Protein AF-0000000065779713 (afdb_homodimer)

Foldseek 3Di:
DDDPPDPPPPPPPPPPPPPPVPPVPPFFPDPFAAQVGDDVPDPAQADALVRVLVVCPPPAAFEEEEEDDLFQWVLLVLVQVQCVPPPPPDPCSQVPQVSLQVSQAASCVPIHGFPSSLSNLVSNVVRVYHYAYEYQHDHHPHGNPQVVVCVNNVPDDGDDHHHQHPDDDPDDARCLVVCLVRVHQEYEEADPSRCVSCVRNVHAYEHQHRAPPHPPDDGDGRCRHPHYYYPPRND/DPPPPPPPPPPPPPPPPPPPVPPVPPFFPDPFAAQVGDDVPDPAQADALVRVLVVCPPPAAFEEEEEDDLFQWVLLVLVQVQCVPPPPPDPCSQVPQVSLQVSQAASCVPIHGFPSSLSNLVSNVVRVYHYAYEYQHDHHPHGNPQVVVCVNNVPDDGDDHHHQHPDDDPDDARRLVVCLVRVHQEYEEAAPSRCVSCVRNVHAYEHQHRAPPRPPDDGDGRCRHPHYYYPPRND

Sequence (470 aa):
MKNLLKLSAIAILAASAVSTFASNKEPYTEQGTNAREMTEQKPIHWISVEQLKKELEGKAPINVSFDIDDTVLFSSPCFYHGQEKYSPGKNDYLKNQDFWNEVNAGCDQYSIPKQIAVDLINMHQARGDQIYFITGRTAGDKDGVTPVLQKAFNIKDMHPVEFMGGRKLPTKYNKTPGIIEHKVSIHYGDSDDDILAAKEAGIRGIRLMRAANSTYQPMPTLGGYGEEVLINSNYMKNLLKLSAIAILAASAVSTFASNKEPYTEQGTNAREMTEQKPIHWISVEQLKKELEGKAPINVSFDIDDTVLFSSPCFYHGQEKYSPGKNDYLKNQDFWNEVNAGCDQYSIPKQIAVDLINMHQARGDQIYFITGRTAGDKDGVTPVLQKAFNIKDMHPVEFMGGRKLPTKYNKTPGIIEHKVSIHYGDSDDDILAAKEAGIRGIRLMRAANSTYQPMPTLGGYGEEVLINSNY

Radius of gyration: 25.57 Å; Cα contacts (8 Å, |Δi|>4): 884; chains: 2; bounding box: 48×112×72 Å

Solvent-accessible surface area (backbone atoms only — not comparable to full-atom values): 25951 Å² total; per-residue (Å²): 137,82,84,79,78,78,82,75,76,75,77,77,76,75,74,73,73,73,75,67,77,71,67,87,67,82,77,68,79,39,86,49,47,32,65,83,64,47,47,92,78,58,97,50,50,68,42,47,68,66,56,51,52,59,71,48,58,94,53,77,62,48,28,33,34,29,34,42,77,33,34,34,24,44,33,37,29,46,53,50,33,42,24,59,71,69,24,63,98,42,71,62,28,82,76,33,66,68,44,30,28,50,51,28,45,47,40,59,61,34,30,46,71,21,59,50,43,41,54,47,51,48,53,39,50,74,60,61,28,45,62,39,41,48,32,73,51,45,70,36,91,40,79,30,51,45,62,51,50,30,63,76,55,66,48,85,76,70,53,75,59,42,58,38,25,94,56,90,64,98,52,94,37,78,57,22,62,59,42,54,74,62,58,40,52,38,37,36,18,34,47,64,62,45,43,48,14,19,52,74,60,70,36,48,32,38,33,29,37,40,36,59,61,48,71,70,72,77,79,51,55,45,28,11,78,71,34,38,31,40,64,79,28,41,46,135,82,79,77,78,78,78,78,78,78,78,76,77,75,74,74,70,72,73,65,74,72,66,88,66,83,77,65,78,38,84,51,47,30,64,84,63,48,47,92,78,56,97,47,51,67,44,49,69,67,57,51,52,59,71,49,58,95,54,77,62,49,30,33,33,30,33,42,77,34,32,34,24,45,31,38,28,46,52,50,32,40,23,60,72,68,24,64,97,41,71,63,28,82,77,34,66,68,45,30,28,50,51,28,45,46,40,58,60,34,28,46,71,21,59,48,42,43,54,47,52,49,53,38,50,74,60,61,28,45,61,40,42,48,33,71,50,44,71,37,90,40,79,30,52,44,62,50,51,31,63,76,54,64,48,85,76,71,55,76,59,42,57,39,27,93,56,90,66,98,51,93,34,78,58,21,61,60,42,54,75,62,57,40,52,40,36,37,17,34,46,62,63,44,43,48,13,20,51,72,60,70,36,47,32,37,33,29,38,40,35,58,63,48,72,71,74,76,78,51,57,44,28,11,79,69,34,38,31,40,62,78,27,41,48

InterPro domains:
  IPR005519 Acid phosphatase, class B-like [PF03767] (51-217)
  IPR010025 HAD-superfamily phosphatase, subfamily IIIB, AphA [PIRSF017818] (1-235)
  IPR010025 HAD-superfamily phosphatase, subfamily IIIB, AphA [SFLDG01127] (3-235)
  IPR010025 HAD-superfamily phosphatase, subfamily IIIB, AphA [TIGR01672] (1-235)
  IPR010025 HAD-superfamily phosphatase, subfamily IIIB, AphA [cd07499] (49-235)
  IPR023214 HAD superfamily [G3DSA:3.40.50.1000] (24-235)
  IPR036412 HAD-like superfamily [SSF56784] (28-234)

pLDDT: mean 87.96, std 20.9, range [21.25, 98.94]

Structure (mmCIF, N/CA/C/O backbone):
data_AF-0000000065779713-model_v1
#
loop_
_entity.id
_entity.type
_entity.pdbx_description
1 polymer 'Class B acid phosphatase'
#
loop_
_atom_site.group_PDB
_atom_site.id
_atom_site.type_symbol
_atom_site.label_atom_id
_atom_site.label_alt_id
_atom_site.label_comp_id
_atom_site.label_asym_id
_atom_site.label_entity_id
_atom_site.label_seq_id
_atom_site.pdbx_PDB_ins_code
_atom_site.Cartn_x
_atom_site.Cartn_y
_atom_site.Cartn_z
_atom_site.occupancy
_atom_site.B_iso_or_equiv
_atom_site.auth_seq_id
_atom_site.auth_comp_id
_atom_site.auth_asym_id
_atom_site.auth_atom_id
_atom_site.pdbx_PDB_model_num
ATOM 1 N N . MET A 1 1 ? -17.453 -59.031 34.219 1 22.3 1 MET A N 1
ATOM 2 C CA . MET A 1 1 ? -18.016 -57.781 33.719 1 22.3 1 MET A CA 1
ATOM 3 C C . MET A 1 1 ? -16.969 -56.688 33.656 1 22.3 1 MET A C 1
ATOM 5 O O . MET A 1 1 ? -15.883 -56.875 33.125 1 22.3 1 MET A O 1
ATOM 9 N N . LYS A 1 2 ? -17.047 -55.594 34.531 1 21.25 2 LYS A N 1
ATOM 10 C CA . LYS A 1 2 ? -17.141 -54.25 33.969 1 21.25 2 LYS A CA 1
ATOM 11 C C . LYS A 1 2 ? -15.758 -53.688 33.625 1 21.25 2 LYS A C 1
ATOM 13 O O . LYS A 1 2 ? -15.531 -53.219 32.5 1 21.25 2 LYS A O 1
ATOM 18 N N . ASN A 1 3 ? -15.039 -52.781 34.344 1 26.53 3 ASN A N 1
ATOM 19 C CA . ASN A 1 3 ? -15.125 -51.312 34.188 1 26.53 3 ASN A CA 1
ATOM 20 C C . ASN A 1 3 ? -13.797 -50.719 33.75 1 26.53 3 ASN A C 1
ATOM 22 O O . ASN A 1 3 ? -12.828 -50.719 34.5 1 26.53 3 ASN A O 1
ATOM 26 N N . LEU A 1 4 ? -13.453 -50.906 32.469 1 34.78 4 LEU A N 1
ATOM 27 C CA . LEU A 1 4 ? -12.305 -50.25 31.844 1 34.78 4 LEU A CA 1
ATOM 28 C C . LEU A 1 4 ? -12.43 -48.75 31.922 1 34.78 4 LEU A C 1
ATOM 30 O O . LEU A 1 4 ? -13.211 -48.125 31.188 1 34.78 4 LEU A O 1
ATOM 34 N N . LEU A 1 5 ? -12.609 -48.125 33.062 1 27.55 5 LEU A N 1
ATOM 35 C CA . LEU A 1 5 ? -12.75 -46.656 33 1 27.55 5 LEU A CA 1
ATOM 36 C C . LEU A 1 5 ? -11.555 -46.031 32.312 1 27.55 5 LEU A C 1
ATOM 38 O O . LEU A 1 5 ? -10.406 -46.344 32.656 1 27.55 5 LEU A O 1
ATOM 42 N N . LYS A 1 6 ? -11.898 -45.406 31.062 1 32.62 6 LYS A N 1
ATOM 43 C CA . LYS A 1 6 ? -11.258 -44.5 30.109 1 32.62 6 LYS A CA 1
ATOM 44 C C . LYS A 1 6 ? -10.688 -43.281 30.797 1 32.62 6 LYS A C 1
ATOM 46 O O . LYS A 1 6 ? -11.422 -42.531 31.438 1 32.62 6 LYS A O 1
ATOM 51 N N . LEU A 1 7 ? -9.461 -43.219 31.266 1 33.72 7 LEU A N 1
ATOM 52 C CA . LEU A 1 7 ? -8.766 -42.031 31.766 1 33.72 7 LEU A CA 1
ATOM 53 C C . LEU A 1 7 ? -8.789 -40.906 30.734 1 33.72 7 LEU A C 1
ATOM 55 O O . LEU A 1 7 ? -8.234 -41.062 29.641 1 33.72 7 LEU A O 1
ATOM 59 N N . SER A 1 8 ? -9.969 -40.25 30.562 1 28.23 8 SER A N 1
ATOM 60 C CA . SER A 1 8 ? -10.031 -39.094 29.656 1 28.23 8 SER A CA 1
ATOM 61 C C . SER A 1 8 ? -9.055 -38 30.094 1 28.23 8 SER A C 1
ATOM 63 O O . SER A 1 8 ? -9.109 -37.531 31.234 1 28.23 8 SER A O 1
ATOM 65 N N . ALA A 1 9 ? -7.824 -38.031 29.656 1 31.75 9 ALA A N 1
ATOM 66 C CA . ALA A 1 9 ? -6.852 -36.938 29.812 1 31.75 9 ALA A CA 1
ATOM 67 C C . ALA A 1 9 ? -7.41 -35.625 29.312 1 31.75 9 ALA A C 1
ATOM 69 O O . ALA A 1 9 ? -7.797 -35.5 28.156 1 31.75 9 ALA A O 1
ATOM 70 N N . ILE A 1 10 ? -8.125 -34.875 30.125 1 31.05 10 ILE A N 1
ATOM 71 C CA . ILE A 1 10 ? -8.57 -33.531 29.828 1 31.05 10 ILE A CA 1
ATOM 72 C C . ILE A 1 10 ? -7.363 -32.656 29.5 1 31.05 10 ILE A C 1
ATOM 74 O O . ILE A 1 10 ? -6.449 -32.5 30.312 1 31.05 10 ILE A O 1
ATOM 78 N N . ALA A 1 11 ? -6.93 -32.594 28.234 1 31.5 11 ALA A N 1
ATOM 79 C CA . ALA A 1 11 ? -5.961 -31.625 27.75 1 31.5 11 ALA A CA 1
ATOM 80 C C . ALA A 1 11 ? -6.379 -30.203 28.141 1 31.5 11 ALA A C 1
ATOM 82 O O . ALA A 1 11 ? -7.469 -29.75 27.781 1 31.5 11 ALA A O 1
ATOM 83 N N . ILE A 1 12 ? -5.918 -29.719 29.281 1 33.62 12 ILE A N 1
ATOM 84 C CA . ILE A 1 12 ? -6.051 -28.328 29.688 1 33.62 12 ILE A CA 1
ATOM 85 C C . ILE A 1 12 ? -5.477 -27.422 28.594 1 33.62 12 ILE A C 1
ATOM 87 O O . ILE A 1 12 ? -4.285 -27.5 28.281 1 33.62 12 ILE A O 1
ATOM 91 N N . LEU A 1 13 ? -6.297 -27.125 27.594 1 30.66 13 LEU A N 1
ATOM 92 C CA . LEU A 1 13 ? -5.938 -26.078 26.641 1 30.66 13 LEU A CA 1
ATOM 93 C C . LEU A 1 13 ? -5.52 -24.797 27.375 1 30.66 13 LEU A C 1
ATOM 95 O O . LEU A 1 13 ? -6.324 -24.188 28.078 1 30.66 13 LEU A O 1
ATOM 99 N N . ALA A 1 14 ? -4.234 -24.703 27.734 1 30.53 14 ALA A N 1
ATOM 100 C CA . ALA A 1 14 ? -3.686 -23.438 28.219 1 30.53 14 ALA A CA 1
ATOM 101 C C . ALA A 1 14 ? -3.893 -22.312 27.203 1 30.53 14 ALA A C 1
ATOM 103 O O . ALA A 1 14 ? -3.342 -22.375 26.094 1 30.53 14 ALA A O 1
ATOM 104 N N . ALA A 1 15 ? -5.047 -21.688 27.219 1 30.59 15 ALA A N 1
ATOM 105 C CA . ALA A 1 15 ? -5.234 -20.438 26.5 1 30.59 15 ALA A CA 1
ATOM 106 C C . ALA A 1 15 ? -4.121 -19.438 26.828 1 30.59 15 ALA A C 1
ATOM 108 O O . ALA A 1 15 ? -3.969 -19.031 27.984 1 30.59 15 ALA A O 1
ATOM 109 N N . SER A 1 16 ? -2.988 -19.594 26.188 1 29.53 16 SER A N 1
ATOM 110 C CA . SER A 1 16 ? -2.027 -18.5 26.312 1 29.53 16 SER A CA 1
ATOM 111 C C . SER A 1 16 ? -2.705 -17.141 26.125 1 29.53 16 SER A C 1
ATOM 113 O O . SER A 1 16 ? -3.275 -16.859 25.078 1 29.53 16 SER A O 1
ATOM 115 N N . ALA A 1 17 ? -3.125 -16.531 27.188 1 32.38 17 ALA A N 1
ATOM 116 C CA . ALA A 1 17 ? -3.525 -15.133 27.25 1 32.38 17 ALA A CA 1
ATOM 117 C C . ALA A 1 17 ? -2.477 -14.234 26.594 1 32.38 17 ALA A C 1
ATOM 119 O O . ALA A 1 17 ? -1.351 -14.125 27.078 1 32.38 17 ALA A O 1
ATOM 120 N N . VAL A 1 18 ? -2.494 -14.164 25.266 1 32.59 18 VAL A N 1
ATOM 121 C CA . VAL A 1 18 ? -1.767 -13.047 24.672 1 32.59 18 VAL A CA 1
ATOM 122 C C . VAL A 1 18 ? -2.061 -11.773 25.469 1 32.59 18 VAL A C 1
ATOM 124 O O . VAL A 1 18 ? -3.219 -11.367 25.594 1 32.59 18 VAL A O 1
ATOM 127 N N . SER A 1 19 ? -1.329 -11.539 26.484 1 32 19 SER A N 1
ATOM 128 C CA . SER A 1 19 ? -1.348 -10.234 27.141 1 32 19 SER A CA 1
ATOM 129 C C . SER A 1 19 ? -1.396 -9.109 26.109 1 32 19 SER A C 1
ATOM 131 O O . SER A 1 19 ? -0.414 -8.859 25.406 1 32 19 SER A O 1
ATOM 133 N N . THR A 1 20 ? -2.51 -8.938 25.359 1 33.5 20 THR A N 1
ATOM 134 C CA . THR A 1 20 ? -2.646 -7.66 24.656 1 33.5 20 THR A CA 1
ATOM 135 C C . THR A 1 20 ? -2.238 -6.504 25.562 1 33.5 20 THR A C 1
ATOM 137 O O . THR A 1 20 ? -2.666 -6.434 26.719 1 33.5 20 THR A O 1
ATOM 140 N N . PHE A 1 21 ? -0.963 -6.207 25.672 1 31.45 21 PHE A N 1
ATOM 141 C CA . PHE A 1 21 ? -0.669 -4.902 26.25 1 31.45 21 PHE A CA 1
ATOM 142 C C . PHE A 1 21 ? -1.797 -3.918 25.984 1 31.45 21 PHE A C 1
ATOM 144 O O . PHE A 1 21 ? -2.084 -3.607 24.812 1 31.45 21 PHE A O 1
ATOM 151 N N . ALA A 1 22 ? -2.781 -3.965 26.75 1 35.53 22 ALA A N 1
ATOM 152 C CA . ALA A 1 22 ? -3.863 -2.982 26.766 1 35.53 22 ALA A CA 1
ATOM 153 C C . ALA A 1 22 ? -3.311 -1.56 26.719 1 35.53 22 ALA A C 1
ATOM 155 O O . ALA A 1 22 ? -2.742 -1.074 27.688 1 35.53 22 ALA A O 1
ATOM 156 N N . SER A 1 23 ? -2.533 -1.169 25.734 1 37.69 23 SER A N 1
ATOM 157 C CA . SER A 1 23 ? -2.336 0.277 25.719 1 37.69 23 SER A CA 1
ATOM 158 C C . SER A 1 23 ? -3.643 1.014 26 1 37.69 23 SER A C 1
ATOM 160 O O . SER A 1 23 ? -4.707 0.587 25.547 1 37.69 23 SER A O 1
ATOM 162 N N . ASN A 1 24 ? -3.797 1.584 27.125 1 46.34 24 ASN A N 1
ATOM 163 C CA . ASN A 1 24 ? -4.918 2.439 27.5 1 46.34 24 ASN A CA 1
ATOM 164 C C . ASN A 1 24 ? -5.375 3.309 26.328 1 46.34 24 ASN A C 1
ATOM 166 O O . ASN A 1 24 ? -4.977 4.469 26.219 1 46.34 24 ASN A O 1
ATOM 170 N N . LYS A 1 25 ? -5.637 2.695 25.125 1 52.69 25 LYS A N 1
ATOM 171 C CA . LYS A 1 25 ? -6.176 3.43 23.984 1 52.69 25 LYS A CA 1
ATOM 172 C C . LYS A 1 25 ? -7.469 4.148 24.359 1 52.69 25 LYS A C 1
ATOM 174 O O . LYS A 1 25 ? -8.32 3.588 25.047 1 52.69 25 LYS A O 1
ATOM 179 N N . GLU A 1 26 ? -7.594 5.656 24.125 1 58.16 26 GLU A N 1
ATOM 180 C CA . GLU A 1 26 ? -8.836 6.41 24.312 1 58.16 26 GLU A CA 1
ATOM 181 C C . GLU A 1 26 ? -10.008 5.711 23.625 1 58.16 26 GLU A C 1
ATOM 183 O O . GLU A 1 26 ? -9.938 5.375 22.438 1 58.16 26 GLU A O 1
ATOM 188 N N . PRO A 1 27 ? -11.008 5.402 24.469 1 72.25 27 PRO A N 1
ATOM 189 C CA . PRO A 1 27 ? -12.133 4.695 23.859 1 72.25 27 PRO A CA 1
ATOM 190 C 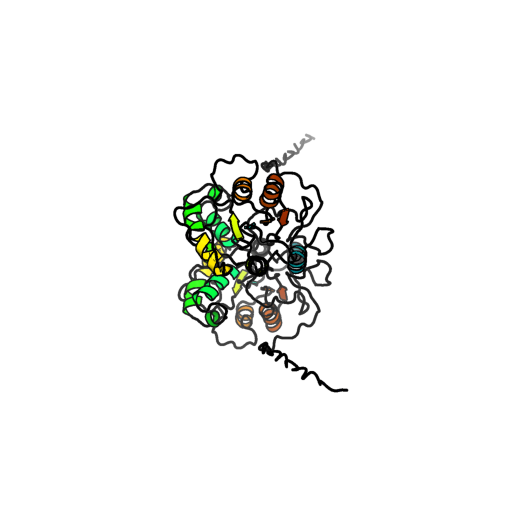C . PRO A 1 27 ? -12.797 5.496 22.734 1 72.25 27 PRO A C 1
ATOM 192 O O . PRO A 1 27 ? -12.875 6.727 22.812 1 72.25 27 PRO A O 1
ATOM 195 N N . TYR A 1 28 ? -13.195 4.738 21.656 1 68.12 28 TYR A N 1
ATOM 196 C CA . TYR A 1 28 ? -13.984 5.363 20.594 1 68.12 28 TYR A CA 1
ATOM 197 C C . TYR A 1 28 ? -15.352 5.797 21.125 1 68.12 28 TYR A C 1
ATOM 199 O O . TYR A 1 28 ? -15.938 5.125 21.984 1 68.12 28 TYR A O 1
ATOM 207 N N . THR A 1 29 ? -15.867 6.906 20.672 1 76.69 29 THR A N 1
ATOM 208 C CA . THR A 1 29 ? -17.172 7.426 21.062 1 76.69 29 THR A CA 1
ATOM 209 C C . THR A 1 29 ? -18.234 7 20.062 1 76.69 29 THR A C 1
ATOM 211 O O . THR A 1 29 ? -19.438 7.129 20.328 1 76.69 29 THR A O 1
ATOM 214 N N . GLU A 1 30 ? -17.906 6.57 18.797 1 71.62 30 GLU A N 1
ATOM 215 C CA . GLU A 1 30 ? -18.797 6.137 17.719 1 71.62 30 GLU A CA 1
ATOM 216 C C . GLU A 1 30 ? -18.375 4.77 17.172 1 71.62 30 GLU A C 1
ATOM 218 O O . GLU A 1 30 ? -17.219 4.379 17.297 1 71.62 30 GLU A O 1
ATOM 223 N N . GLN A 1 31 ? -19.312 3.979 16.594 1 63.75 31 GLN A N 1
ATOM 224 C CA . GLN A 1 31 ? -19.031 2.658 16.047 1 63.75 31 GLN A CA 1
ATOM 225 C C . GLN A 1 31 ? -18 2.744 14.922 1 63.75 31 GLN A C 1
ATOM 227 O O . GLN A 1 31 ? -17.031 1.972 14.891 1 63.75 31 GLN A O 1
ATOM 232 N N . GLY A 1 32 ? -18.234 3.592 14 1 67.44 32 GLY A N 1
ATOM 233 C CA . GLY A 1 32 ? -17.312 3.85 12.898 1 67.44 32 GLY A CA 1
ATOM 234 C C . GLY A 1 32 ? -17.031 2.621 12.055 1 67.44 32 GLY A C 1
ATOM 235 O O . GLY A 1 32 ? -17.828 1.675 12.047 1 67.44 32 GLY A O 1
ATOM 236 N N . THR A 1 33 ? -16.125 2.586 11.078 1 74.19 33 THR A N 1
ATOM 237 C CA . THR A 1 33 ? -15.633 1.512 10.227 1 74.19 33 THR A CA 1
ATOM 238 C C . THR A 1 33 ? -14.133 1.643 9.992 1 74.19 33 THR A C 1
ATOM 240 O O . THR A 1 33 ? -13.469 2.439 10.656 1 74.19 33 THR A O 1
ATOM 243 N N . ASN A 1 34 ? -13.484 0.803 9.242 1 70.06 34 ASN A N 1
ATOM 244 C CA . ASN A 1 34 ? -12.094 0.967 8.844 1 70.06 34 ASN A CA 1
ATOM 245 C C . ASN A 1 34 ? -11.859 0.486 7.41 1 70.06 34 ASN A C 1
ATOM 247 O O . ASN A 1 34 ? -12.773 -0.038 6.773 1 70.06 34 ASN A O 1
ATOM 251 N N . ALA A 1 35 ? -10.648 0.819 6.902 1 70.69 35 ALA A N 1
ATOM 252 C CA . ALA A 1 35 ? -10.328 0.591 5.492 1 70.69 35 ALA A CA 1
ATOM 253 C C . ALA A 1 35 ? -10.461 -0.887 5.133 1 70.69 35 ALA A C 1
ATOM 255 O O . ALA A 1 35 ? -10.656 -1.233 3.967 1 70.69 35 ALA A O 1
ATOM 256 N N . ARG A 1 36 ? -10.336 -1.782 6.059 1 74 36 ARG A N 1
ATOM 257 C CA . ARG A 1 36 ? -10.438 -3.213 5.785 1 74 36 ARG A CA 1
ATOM 258 C C . ARG A 1 36 ? -11.883 -3.684 5.852 1 74 36 ARG A C 1
ATOM 260 O O . ARG A 1 36 ? -12.219 -4.742 5.32 1 74 36 ARG A O 1
ATOM 267 N N . GLU A 1 37 ? -12.727 -2.744 6.469 1 65.56 37 GLU A N 1
ATOM 268 C CA . GLU A 1 37 ? -14.125 -3.111 6.68 1 65.56 37 GLU A CA 1
ATOM 269 C C . GLU A 1 37 ? -15.047 -2.336 5.742 1 65.56 37 GLU A C 1
ATOM 271 O O . GLU A 1 37 ? -16.234 -2.635 5.645 1 65.56 37 GLU A O 1
ATOM 276 N N . MET A 1 38 ? -14.648 -1.289 5.008 1 62.78 38 MET A N 1
ATOM 277 C CA . MET A 1 38 ? -15.406 -0.119 4.574 1 62.78 38 MET A CA 1
ATOM 278 C C . MET A 1 38 ? -16.484 -0.51 3.564 1 62.78 38 MET A C 1
ATOM 280 O O . MET A 1 38 ? -16.203 -1.229 2.604 1 62.78 38 MET A O 1
ATOM 284 N N . THR A 1 39 ? -17.75 -0.572 4.129 1 56.44 39 THR A N 1
ATOM 285 C CA . THR A 1 39 ? -18.922 -0.386 3.295 1 56.44 39 THR A CA 1
ATOM 286 C C . THR A 1 39 ? -19.391 1.066 3.336 1 56.44 39 THR A C 1
ATOM 288 O O . THR A 1 39 ? -19.219 1.753 4.344 1 56.44 39 THR A O 1
ATOM 291 N N . GLU A 1 40 ? -19.406 1.898 2.311 1 54.81 40 GLU A N 1
ATOM 292 C CA . GLU A 1 40 ? -19.859 3.283 2.199 1 54.81 40 GLU A CA 1
ATOM 293 C C . GLU A 1 40 ? -21.125 3.521 3.018 1 54.81 40 GLU A C 1
ATOM 295 O O . GLU A 1 40 ? -21.484 4.664 3.301 1 54.81 40 GLU A O 1
ATOM 300 N N . GLN A 1 41 ? -21.562 2.475 3.6 1 57.91 41 GLN A N 1
ATOM 301 C CA . GLN A 1 41 ? -22.906 2.678 4.129 1 57.91 41 GLN A CA 1
ATOM 302 C C . GLN A 1 41 ? -22.875 2.943 5.629 1 57.91 41 GLN A C 1
ATOM 304 O O . GLN A 1 41 ? -23.922 3.195 6.246 1 57.91 41 GLN A O 1
ATOM 309 N N . LYS A 1 42 ? -21.766 3.314 6.156 1 63.41 42 LYS A N 1
ATOM 310 C CA . LYS A 1 42 ? -21.812 3.59 7.59 1 63.41 42 LYS A CA 1
ATOM 311 C C . LYS A 1 42 ? -22.016 5.078 7.859 1 63.41 42 LYS A C 1
ATOM 313 O O . LYS A 1 42 ? -21.547 5.922 7.098 1 63.41 42 LYS A O 1
ATOM 318 N N . PRO A 1 43 ? -22.812 5.387 8.82 1 77.31 43 PRO A N 1
ATOM 319 C CA . PRO A 1 43 ? -23.109 6.789 9.125 1 77.31 43 PRO A CA 1
ATOM 320 C C . PRO A 1 43 ? -21.922 7.535 9.711 1 77.31 43 PRO A C 1
ATOM 322 O O . PRO A 1 43 ? -21.891 7.824 10.906 1 77.31 43 PRO A O 1
ATOM 325 N N . ILE A 1 44 ? -20.906 7.727 9.055 1 85 44 ILE A N 1
ATOM 326 C CA . ILE A 1 44 ? -19.719 8.516 9.344 1 85 44 ILE A CA 1
ATOM 327 C C . ILE A 1 44 ? -19.828 9.883 8.672 1 85 44 ILE A C 1
ATOM 329 O O . ILE A 1 44 ? -20.547 10.039 7.684 1 85 44 ILE A O 1
ATOM 333 N N . HIS A 1 45 ? -19.297 10.922 9.383 1 89.75 45 HIS A N 1
ATOM 334 C CA . HIS A 1 45 ? -19.281 12.25 8.781 1 89.75 45 HIS A CA 1
ATOM 335 C C . HIS A 1 45 ? -18.25 12.336 7.656 1 89.75 45 HIS A C 1
ATOM 337 O O . HIS A 1 45 ? -17.109 12.773 7.875 1 89.75 45 HIS A O 1
ATOM 343 N N . TRP A 1 46 ? -18.766 11.977 6.477 1 91.75 46 TRP A N 1
ATOM 344 C CA . TRP A 1 46 ? -17.906 12.031 5.305 1 91.75 46 TRP A CA 1
ATOM 345 C C . TRP A 1 46 ? -17.797 13.461 4.773 1 91.75 46 TRP A C 1
ATOM 347 O O . TRP A 1 46 ? -18.781 14.203 4.766 1 91.75 46 TRP A O 1
ATOM 357 N N . ILE A 1 47 ? -16.625 13.836 4.312 1 94.56 47 ILE A N 1
ATOM 358 C CA . ILE A 1 47 ? -16.422 15.141 3.682 1 94.56 47 ILE A CA 1
ATOM 359 C C . ILE A 1 47 ? -15.547 14.984 2.445 1 94.56 47 ILE A C 1
ATOM 361 O O . ILE A 1 47 ? -14.664 14.117 2.408 1 94.56 47 ILE A O 1
ATOM 365 N N . SER A 1 48 ? -15.773 15.742 1.366 1 95.44 48 SER A N 1
ATOM 366 C CA . SER A 1 48 ? -14.945 15.766 0.163 1 95.44 48 SER A CA 1
ATOM 367 C C . SER A 1 48 ? -14.086 17.016 0.108 1 95.44 48 SER A C 1
ATOM 369 O O . SER A 1 48 ? -14.328 17.984 0.842 1 95.44 48 SER A O 1
ATOM 371 N N . VAL A 1 49 ? -13.133 16.984 -0.727 1 97.75 49 VAL A N 1
ATOM 372 C CA . VAL A 1 49 ? -12.305 18.172 -0.935 1 97.75 49 VAL A CA 1
ATOM 373 C C . VAL A 1 49 ? -13.164 19.312 -1.477 1 97.75 49 VAL A C 1
ATOM 375 O O . VAL A 1 49 ? -12.977 20.469 -1.095 1 97.75 49 VAL A O 1
ATOM 378 N N . GLU A 1 50 ? -14.133 19 -2.307 1 97.38 50 GLU A N 1
ATOM 379 C CA . GLU A 1 50 ? -15.023 20.016 -2.873 1 97.38 50 GLU A CA 1
ATOM 380 C C . GLU A 1 50 ? -15.867 20.672 -1.788 1 97.38 50 GLU A C 1
ATOM 382 O O . GLU A 1 50 ? -16.062 21.891 -1.8 1 97.38 50 GLU A O 1
ATOM 387 N N . GLN A 1 51 ? -16.391 19.875 -0.919 1 97.69 51 GLN A N 1
ATOM 388 C CA . GLN A 1 51 ? -17.172 20.422 0.187 1 97.69 51 GLN A CA 1
ATOM 389 C C . GLN A 1 51 ? -16.328 21.312 1.079 1 97.69 51 GLN A C 1
ATOM 391 O O . GLN A 1 51 ? -16.766 22.391 1.502 1 97.69 51 GLN A O 1
ATOM 396 N N . LEU A 1 52 ? -15.133 20.891 1.363 1 98.31 52 LEU A N 1
ATOM 397 C CA . LEU A 1 52 ? -14.219 21.688 2.176 1 98.31 52 LEU A CA 1
ATOM 398 C C . LEU A 1 52 ? -13.898 23.016 1.501 1 98.31 52 LEU A C 1
ATOM 400 O O . LEU A 1 52 ? -13.883 24.062 2.156 1 98.31 52 LEU A O 1
ATOM 404 N N . LYS A 1 53 ? -13.609 22.953 0.254 1 98.25 53 LYS A N 1
ATOM 405 C CA . LYS A 1 53 ? -13.352 24.156 -0.526 1 98.25 53 LYS A CA 1
ATOM 406 C C . LYS A 1 53 ? -14.508 25.141 -0.422 1 98.25 53 LYS A C 1
ATOM 408 O O . LYS A 1 53 ? -14.305 26.344 -0.229 1 98.25 53 LYS A O 1
ATOM 413 N N . LYS A 1 54 ? -15.688 24.625 -0.558 1 98.19 54 LYS A N 1
ATOM 414 C CA . LYS A 1 54 ? -16.875 25.453 -0.473 1 98.19 54 LYS A CA 1
ATOM 415 C C . LYS A 1 54 ? -17.016 26.078 0.911 1 98.19 54 LYS A C 1
ATOM 417 O O . LYS A 1 54 ? -17.359 27.25 1.034 1 98.19 54 LYS A O 1
ATOM 422 N N . GLU A 1 55 ? -16.766 25.312 1.914 1 98.25 55 GLU A N 1
ATOM 423 C CA . GLU A 1 55 ? -16.844 25.812 3.287 1 98.25 55 GLU A CA 1
ATOM 424 C C . GLU A 1 55 ? -15.859 26.938 3.533 1 98.25 55 GLU A C 1
ATOM 426 O O . GLU A 1 55 ? -16.125 27.828 4.34 1 98.25 55 GLU A O 1
ATOM 431 N N . LEU A 1 56 ? -14.75 26.891 2.846 1 98.44 56 LEU A N 1
ATOM 432 C CA . LEU A 1 56 ? -13.672 27.844 3.107 1 98.44 56 LEU A CA 1
ATOM 433 C C . LEU A 1 56 ? -13.766 29.047 2.176 1 98.44 56 LEU A C 1
ATOM 435 O O . LEU A 1 56 ? -12.992 30 2.303 1 98.44 56 LEU A O 1
ATOM 439 N N . GLU A 1 57 ? -14.727 29.047 1.351 1 97.25 57 GLU A N 1
ATOM 440 C CA . GLU A 1 57 ? -14.898 30.156 0.418 1 97.25 57 GLU A CA 1
ATOM 441 C C . GLU A 1 57 ? -15.141 31.469 1.16 1 97.25 57 GLU A C 1
ATOM 443 O O . GLU A 1 57 ? -15.922 31.516 2.111 1 97.25 57 GLU A O 1
ATOM 448 N N . GLY A 1 58 ? -14.391 32.5 0.694 1 97.06 58 GLY A N 1
ATOM 449 C CA . GLY A 1 58 ? -14.562 33.844 1.258 1 97.06 58 GLY A CA 1
ATOM 450 C C . GLY A 1 58 ? -13.828 34.031 2.572 1 97.06 58 GLY A C 1
ATOM 451 O O . GLY A 1 58 ? -13.797 35.125 3.117 1 97.06 58 GLY A O 1
ATOM 452 N N . LYS A 1 59 ? -13.281 33 3.086 1 98.06 59 LYS A N 1
ATOM 453 C CA . LYS A 1 59 ? -12.539 33.094 4.34 1 98.06 59 LYS A CA 1
ATOM 454 C C . LYS A 1 59 ? -11.078 33.469 4.086 1 98.06 59 LYS A C 1
ATOM 456 O O . LYS A 1 59 ? -10.523 33.125 3.041 1 98.06 59 LYS A O 1
ATOM 461 N N . ALA A 1 60 ? -10.555 34.125 4.992 1 98.44 60 ALA A N 1
ATOM 462 C CA . ALA A 1 60 ? -9.133 34.469 4.918 1 98.44 60 ALA A CA 1
ATOM 463 C C . ALA A 1 60 ? -8.266 33.219 4.961 1 98.44 60 ALA A C 1
ATOM 465 O O . ALA A 1 60 ? -8.703 32.156 5.438 1 98.44 60 ALA A O 1
ATOM 466 N N . PRO A 1 61 ? -7.027 33.312 4.434 1 98.62 61 PRO A N 1
ATOM 467 C CA . PRO A 1 61 ? -6.113 32.156 4.508 1 98.62 61 PRO A CA 1
ATOM 468 C C . PRO A 1 61 ? -5.902 31.672 5.938 1 98.62 61 PRO A C 1
ATOM 470 O O . PRO A 1 61 ? -5.891 32.469 6.875 1 98.62 61 PRO A O 1
ATOM 473 N N . ILE A 1 62 ? -5.695 30.438 6.039 1 98.88 62 ILE A N 1
ATOM 474 C CA . ILE A 1 62 ? -5.469 29.797 7.328 1 98.88 62 ILE A CA 1
ATOM 475 C C . ILE A 1 62 ? -4.195 28.953 7.273 1 98.88 62 ILE A C 1
ATOM 477 O O . ILE A 1 62 ? -3.641 28.734 6.195 1 98.88 62 ILE A O 1
ATOM 481 N N . ASN A 1 63 ? -3.697 28.484 8.5 1 98.94 63 ASN A N 1
ATOM 482 C CA . ASN A 1 63 ? -2.656 27.469 8.594 1 98.94 63 ASN A CA 1
ATOM 483 C C . ASN A 1 63 ? -3.252 26.078 8.758 1 98.94 63 ASN A C 1
ATOM 485 O O . ASN A 1 63 ? -4.156 25.859 9.57 1 98.94 63 ASN A O 1
ATOM 489 N N . VAL A 1 64 ? -2.775 25.203 7.918 1 98.94 64 VAL A N 1
ATOM 490 C CA . VAL A 1 64 ? -3.197 23.812 8.055 1 98.94 64 VAL A CA 1
ATOM 491 C C . VAL A 1 64 ? -1.974 22.922 8.25 1 98.94 64 VAL A C 1
ATOM 493 O O . VAL A 1 64 ? -0.868 23.266 7.828 1 98.94 64 VAL A O 1
ATOM 496 N N . SER A 1 65 ? -2.158 21.766 8.945 1 98.94 65 SER A N 1
ATOM 497 C CA . SER A 1 65 ? -1.059 20.828 9.117 1 98.94 65 SER A CA 1
ATOM 498 C C . SER A 1 65 ? -1.481 19.406 8.734 1 98.94 65 SER A C 1
ATOM 500 O O . SER A 1 65 ? -2.664 19.062 8.805 1 98.94 65 SER A O 1
ATOM 502 N N . PHE A 1 66 ? -0.52 18.688 8.273 1 98.94 66 PHE A N 1
ATOM 503 C CA . PHE A 1 66 ? -0.683 17.297 7.859 1 98.94 66 PHE A CA 1
ATOM 504 C C . PHE A 1 66 ? 0.279 16.391 8.617 1 98.94 66 PHE A C 1
ATOM 506 O O . PHE A 1 66 ? 1.459 16.719 8.766 1 98.94 66 PHE A O 1
ATOM 513 N N . ASP A 1 67 ? -0.294 15.242 9.148 1 98.94 67 ASP A N 1
ATOM 514 C CA . ASP A 1 67 ? 0.585 14.102 9.406 1 98.94 67 ASP A CA 1
ATOM 515 C C . ASP A 1 67 ? 1.188 13.57 8.109 1 98.94 67 ASP A C 1
ATOM 517 O O . ASP A 1 67 ? 0.727 13.914 7.02 1 98.94 67 ASP A O 1
ATOM 521 N N . ILE A 1 68 ? 2.27 12.773 8.266 1 98.94 68 ILE A N 1
ATOM 522 C CA . ILE A 1 68 ? 2.979 12.328 7.07 1 98.94 68 ILE A CA 1
ATOM 523 C C . ILE A 1 68 ? 2.723 10.836 6.844 1 98.94 68 ILE A C 1
ATOM 525 O O . ILE A 1 68 ? 2.158 10.445 5.82 1 98.94 68 ILE A O 1
ATOM 529 N N . ASP A 1 69 ? 3.049 9.969 7.828 1 98.88 69 ASP A N 1
ATOM 530 C CA . ASP A 1 69 ? 3.09 8.516 7.672 1 98.88 69 ASP A CA 1
ATOM 531 C C . ASP A 1 69 ? 1.683 7.938 7.562 1 98.88 69 ASP A C 1
ATOM 533 O O . ASP A 1 69 ? 0.891 8.031 8.508 1 98.88 69 ASP A O 1
ATOM 537 N N . ASP A 1 70 ? 1.433 7.324 6.352 1 98.5 70 ASP A N 1
ATOM 538 C CA . ASP A 1 70 ? 0.172 6.66 6.027 1 98.5 70 ASP A CA 1
ATOM 539 C C . ASP A 1 70 ? -0.986 7.656 6.031 1 98.5 70 ASP A C 1
ATOM 541 O O . ASP A 1 70 ? -2.152 7.258 6.039 1 98.5 70 ASP A O 1
ATOM 545 N N . THR A 1 71 ? -0.611 8.977 6.082 1 98.75 71 THR A N 1
ATOM 546 C CA . THR A 1 71 ? -1.568 10.062 5.918 1 98.75 71 THR A CA 1
ATOM 547 C C . THR A 1 71 ? -1.45 10.68 4.523 1 98.75 71 THR A C 1
ATOM 549 O O . THR A 1 71 ? -2.211 10.328 3.619 1 98.75 71 THR A O 1
ATOM 552 N N . VAL A 1 72 ? -0.343 11.422 4.289 1 98.94 72 VAL A N 1
ATOM 553 C CA . VAL A 1 72 ? -0.174 12.008 2.963 1 98.94 72 VAL A CA 1
ATOM 554 C C . VAL A 1 72 ? 0.706 11.102 2.109 1 98.94 72 VAL A C 1
ATOM 556 O O . VAL A 1 72 ? 0.547 11.039 0.887 1 98.94 72 VAL A O 1
ATOM 559 N N . LEU A 1 73 ? 1.622 10.375 2.74 1 98.88 73 LEU A N 1
ATOM 560 C CA . LEU A 1 73 ? 2.471 9.367 2.117 1 98.88 73 LEU A CA 1
ATOM 561 C C . LEU A 1 73 ? 2.111 7.973 2.621 1 98.88 73 LEU A C 1
ATOM 563 O O . LEU A 1 73 ? 1.879 7.781 3.816 1 98.88 73 LEU A O 1
ATOM 567 N N . PHE A 1 74 ? 1.944 7.055 1.668 1 98.81 74 PHE A N 1
ATOM 568 C CA . PHE A 1 74 ? 1.99 5.664 2.1 1 98.81 74 PHE A CA 1
ATOM 569 C C . PHE A 1 74 ? 3.424 5.23 2.385 1 98.81 74 PHE A C 1
ATOM 571 O O . PHE A 1 74 ? 4.117 4.73 1.497 1 98.81 74 PHE A O 1
ATOM 578 N N . SER A 1 75 ? 3.857 5.328 3.658 1 98.88 75 SER A N 1
ATOM 579 C CA . SER A 1 75 ? 5.25 5.16 4.066 1 98.88 75 SER A CA 1
ATOM 580 C C . SER A 1 75 ? 5.473 3.795 4.703 1 98.88 75 SER A C 1
ATOM 582 O O . SER A 1 75 ? 6.586 3.479 5.129 1 98.88 75 SER A O 1
ATOM 584 N N . SER A 1 76 ? 4.434 2.941 4.723 1 98.75 76 SER A N 1
ATOM 585 C CA . SER A 1 76 ? 4.512 1.613 5.324 1 98.75 76 SER A CA 1
ATOM 586 C C . SER A 1 76 ? 5.684 0.817 4.762 1 98.75 76 SER A C 1
ATOM 588 O O . SER A 1 76 ? 6.328 0.057 5.488 1 98.75 76 SER A O 1
ATOM 590 N N . PRO A 1 77 ? 6.051 0.975 3.477 1 98.88 77 PRO A N 1
ATOM 591 C CA . PRO A 1 77 ? 7.199 0.229 2.947 1 98.88 77 PRO A CA 1
ATOM 592 C C . PRO A 1 77 ? 8.5 0.55 3.68 1 98.88 77 PRO A C 1
ATOM 594 O O . PRO A 1 77 ? 9.297 -0.35 3.947 1 98.88 77 PRO A O 1
ATOM 597 N N . CYS A 1 78 ? 8.703 1.781 4.035 1 98.75 78 CYS A N 1
ATOM 598 C CA . CYS A 1 78 ? 9.891 2.176 4.773 1 98.75 78 CYS A CA 1
ATOM 599 C C . CYS A 1 78 ? 9.883 1.586 6.18 1 98.75 78 CYS A C 1
ATOM 601 O O . CYS A 1 78 ? 10.914 1.108 6.664 1 98.75 78 CYS A O 1
ATOM 603 N N . PHE A 1 79 ? 8.758 1.574 6.828 1 98.81 79 PHE A N 1
ATOM 604 C CA . PHE A 1 79 ? 8.656 1.045 8.18 1 98.81 79 PHE A CA 1
ATOM 605 C C . PHE A 1 79 ? 8.742 -0.477 8.18 1 98.81 79 PHE A C 1
ATOM 607 O O . PHE A 1 79 ? 9.328 -1.073 9.086 1 98.81 79 PHE A O 1
ATOM 614 N N . TYR A 1 80 ? 8.164 -1.085 7.113 1 98.75 80 TYR A N 1
ATOM 615 C CA . TYR A 1 80 ? 8.32 -2.527 6.957 1 98.75 80 TYR A CA 1
ATOM 616 C C . TYR A 1 80 ? 9.789 -2.912 6.84 1 98.75 80 TYR A C 1
ATOM 618 O O . TYR A 1 80 ? 10.266 -3.799 7.555 1 98.75 80 TYR A O 1
ATOM 626 N N . HIS A 1 81 ? 10.516 -2.23 5.957 1 98.44 81 HIS A N 1
ATOM 627 C CA . HIS A 1 81 ? 11.938 -2.494 5.789 1 98.44 81 HIS A CA 1
ATOM 628 C C . HIS A 1 81 ? 12.695 -2.275 7.098 1 98.44 81 HIS A C 1
ATOM 630 O O . HIS A 1 81 ? 13.555 -3.084 7.465 1 98.44 81 HIS A O 1
ATOM 636 N N . GLY A 1 82 ? 12.414 -1.15 7.793 1 98.62 82 GLY A N 1
ATOM 637 C CA . GLY A 1 82 ? 13.047 -0.864 9.07 1 98.62 82 GLY A CA 1
ATOM 638 C C . GLY A 1 82 ? 12.828 -1.957 10.102 1 98.62 82 GLY A C 1
ATOM 639 O O . GLY A 1 82 ? 13.766 -2.365 10.789 1 98.62 82 GLY A O 1
ATOM 640 N N . GLN A 1 83 ? 11.555 -2.418 10.195 1 98.56 83 GLN A N 1
ATOM 641 C CA . GLN A 1 83 ? 11.266 -3.482 11.148 1 98.56 83 GLN A CA 1
ATOM 642 C C . GLN A 1 83 ? 12.047 -4.75 10.812 1 98.56 83 GLN A C 1
ATOM 644 O O . GLN A 1 83 ? 12.656 -5.359 11.695 1 98.56 83 GLN A O 1
ATOM 649 N N . GLU A 1 84 ? 12.062 -5.148 9.531 1 97.88 84 GLU A N 1
ATOM 650 C CA . GLU A 1 84 ? 12.758 -6.359 9.109 1 97.88 84 GLU A CA 1
ATOM 651 C C . GLU A 1 84 ? 14.258 -6.25 9.383 1 97.88 84 GLU A C 1
ATOM 653 O O . GLU A 1 84 ? 14.906 -7.242 9.727 1 97.88 84 GLU A O 1
ATOM 658 N N . LYS A 1 85 ? 14.82 -5.086 9.242 1 98 85 LYS A N 1
ATOM 659 C CA . LYS A 1 85 ? 16.266 -4.871 9.359 1 98 85 LYS A CA 1
ATOM 660 C C . LYS A 1 85 ? 16.688 -4.77 10.82 1 98 85 LYS A C 1
ATOM 662 O O . LYS A 1 85 ? 17.688 -5.367 11.219 1 98 85 LYS A O 1
ATOM 667 N N . TYR A 1 86 ? 15.953 -4.051 11.625 1 98.5 86 TYR A N 1
ATOM 668 C CA . TYR A 1 86 ? 16.469 -3.654 12.93 1 98.5 86 TYR A CA 1
ATOM 669 C C . TYR A 1 86 ? 15.852 -4.496 14.047 1 98.5 86 TYR A C 1
ATOM 671 O O . TYR A 1 86 ? 16.453 -4.668 15.109 1 98.5 86 TYR A O 1
ATOM 679 N N . SER A 1 87 ? 14.648 -4.996 13.875 1 98.12 87 SER A N 1
ATOM 680 C CA . SER A 1 87 ? 14 -5.82 14.891 1 98.12 87 SER A CA 1
ATOM 681 C C . SER A 1 87 ? 12.891 -6.672 14.281 1 98.12 87 SER A C 1
ATOM 683 O O . SER A 1 87 ? 11.711 -6.48 14.594 1 98.12 87 SER A O 1
ATOM 685 N N . PRO A 1 88 ? 13.203 -7.672 13.445 1 96.5 88 PRO A N 1
ATOM 686 C CA . PRO A 1 88 ? 12.195 -8.484 12.766 1 96.5 88 PRO A CA 1
ATOM 687 C C . PRO A 1 88 ? 11.117 -9.008 13.711 1 96.5 88 PRO A C 1
ATOM 689 O O . PRO A 1 88 ? 11.438 -9.617 14.742 1 96.5 88 PRO A O 1
ATOM 692 N N . GLY A 1 89 ? 9.867 -8.688 13.406 1 94.44 89 GLY A N 1
ATOM 693 C CA . GLY A 1 89 ? 8.719 -9.195 14.141 1 94.44 89 GLY A CA 1
ATOM 694 C C . GLY A 1 89 ? 8.406 -8.398 15.391 1 94.44 89 GLY A C 1
ATOM 695 O O . GLY A 1 89 ? 7.457 -8.711 16.109 1 94.44 89 GLY A O 1
ATOM 696 N N . LYS A 1 90 ? 9.258 -7.43 15.688 1 96.56 90 LYS A N 1
ATOM 697 C CA . LYS A 1 90 ? 9.07 -6.641 16.906 1 96.56 90 LYS A CA 1
ATOM 698 C C . LYS A 1 90 ? 9.102 -5.145 16.594 1 96.56 90 LYS A C 1
ATOM 700 O O . LYS A 1 90 ? 9.672 -4.727 15.578 1 96.56 90 LYS A O 1
ATOM 705 N N . ASN A 1 91 ? 8.578 -4.367 17.438 1 96.69 91 ASN A N 1
ATOM 706 C CA . ASN A 1 91 ? 8.492 -2.926 17.203 1 96.69 91 ASN A CA 1
ATOM 707 C C . ASN A 1 91 ? 9.664 -2.188 17.844 1 96.69 91 ASN A C 1
ATOM 709 O O . ASN A 1 91 ? 9.703 -0.955 17.844 1 96.69 91 ASN A O 1
ATOM 713 N N . ASP A 1 92 ? 10.688 -2.818 18.312 1 98.06 92 ASP A N 1
ATOM 714 C CA . ASP A 1 92 ? 11.82 -2.207 19 1 98.06 92 ASP A CA 1
ATOM 715 C C . ASP A 1 92 ? 12.539 -1.215 18.078 1 98.06 92 ASP A C 1
ATOM 717 O O . ASP A 1 92 ? 13.219 -0.302 18.562 1 98.06 92 ASP A O 1
ATOM 721 N N . TYR A 1 93 ? 12.375 -1.426 16.781 1 98.38 93 TYR A N 1
ATOM 722 C CA . TYR A 1 93 ? 13.047 -0.543 15.828 1 98.38 93 TYR A CA 1
ATOM 723 C C . TYR A 1 93 ? 12.562 0.893 15.984 1 98.38 93 TYR A C 1
ATOM 725 O O . TYR A 1 93 ? 13.289 1.838 15.68 1 98.38 93 TYR A O 1
ATOM 733 N N . LEU A 1 94 ? 11.398 1.168 16.484 1 97.62 94 LEU A N 1
ATOM 734 C CA . LEU A 1 94 ? 10.828 2.496 16.656 1 97.62 94 LEU A CA 1
ATOM 735 C C . LEU A 1 94 ? 11.562 3.27 17.75 1 97.62 94 LEU A C 1
ATOM 737 O O . LEU A 1 94 ? 11.414 4.488 17.859 1 97.62 94 LEU A O 1
ATOM 741 N N . LYS A 1 95 ? 12.312 2.57 18.578 1 97.25 95 LYS A N 1
ATOM 742 C CA . LYS A 1 95 ? 13.117 3.203 19.609 1 97.25 95 LYS A CA 1
ATOM 743 C C . LYS A 1 95 ? 14.594 3.238 19.219 1 97.25 95 LYS A C 1
ATOM 745 O O . LYS A 1 95 ? 15.445 3.627 20.016 1 97.25 95 LYS A O 1
ATOM 750 N N . ASN A 1 96 ? 14.93 2.803 18.047 1 98.19 96 ASN A N 1
ATOM 751 C CA . ASN A 1 96 ? 16.297 2.693 17.547 1 98.19 96 ASN A CA 1
ATOM 752 C C . ASN A 1 96 ? 16.688 3.91 16.719 1 98.19 96 ASN A C 1
ATOM 754 O O . ASN A 1 96 ? 16.188 4.098 15.602 1 98.19 96 ASN A O 1
ATOM 758 N N . GLN A 1 97 ? 17.688 4.691 17.141 1 98.44 97 GLN A N 1
ATOM 759 C CA . GLN A 1 97 ? 18.094 5.918 16.469 1 98.44 97 GLN A CA 1
ATOM 760 C C . GLN A 1 97 ? 18.688 5.621 15.086 1 98.44 97 GLN A C 1
ATOM 762 O O . GLN A 1 97 ? 18.547 6.426 14.164 1 98.44 97 GLN A O 1
ATOM 767 N N . ASP A 1 98 ? 19.281 4.473 14.914 1 98.56 98 ASP A N 1
ATOM 768 C CA . ASP A 1 98 ? 19.812 4.102 13.609 1 98.56 98 ASP A CA 1
ATOM 769 C C . ASP A 1 98 ? 18.688 3.967 12.578 1 98.56 98 ASP A C 1
ATOM 771 O O . ASP A 1 98 ? 18.859 4.363 11.422 1 98.56 98 ASP A O 1
ATOM 775 N N . PHE A 1 99 ? 17.609 3.383 13.047 1 98.75 99 PHE A N 1
ATOM 776 C CA . PHE A 1 99 ? 16.438 3.32 12.172 1 98.75 99 PHE A CA 1
ATOM 777 C C . PHE A 1 99 ? 15.977 4.723 11.789 1 98.75 99 PHE A C 1
ATOM 779 O O . PHE A 1 99 ? 15.766 5.012 10.617 1 98.75 99 PHE A O 1
ATOM 786 N N . TRP A 1 100 ? 15.797 5.582 12.727 1 98.81 100 TRP A N 1
ATOM 787 C CA . TRP A 1 100 ? 15.297 6.926 12.469 1 98.81 100 TRP A CA 1
ATOM 788 C C . TRP A 1 100 ? 16.25 7.703 11.562 1 98.81 100 TRP A C 1
ATOM 790 O O . TRP A 1 100 ? 15.812 8.469 10.703 1 98.81 100 TRP A O 1
ATOM 800 N N . ASN A 1 101 ? 17.609 7.551 11.773 1 98.75 101 ASN A N 1
ATOM 801 C CA . ASN A 1 101 ? 18.578 8.148 10.867 1 98.75 101 ASN A CA 1
ATOM 802 C C . ASN A 1 101 ? 18.359 7.691 9.422 1 98.75 101 ASN A C 1
ATOM 804 O O . ASN A 1 101 ? 18.344 8.516 8.508 1 98.75 101 ASN A O 1
ATOM 808 N N . GLU A 1 102 ? 18.125 6.426 9.289 1 98.12 102 GLU A N 1
ATOM 809 C CA . GLU A 1 102 ? 18.016 5.844 7.957 1 98.12 102 GLU A CA 1
ATOM 810 C C . GLU A 1 102 ? 16.703 6.234 7.293 1 98.12 102 GLU A C 1
ATOM 812 O O . GLU A 1 102 ? 16.688 6.703 6.152 1 98.12 102 GLU A O 1
ATOM 817 N N . VAL A 1 103 ? 15.602 6.039 8 1 98.56 103 VAL A N 1
ATOM 818 C CA . VAL A 1 103 ? 14.289 6.246 7.398 1 98.56 103 VAL A CA 1
ATOM 819 C C . VAL A 1 103 ? 14.117 7.719 7.027 1 98.56 103 VAL A C 1
ATOM 821 O O . VAL A 1 103 ? 13.539 8.039 5.984 1 98.56 103 VAL A O 1
ATOM 824 N N . ASN A 1 104 ? 14.633 8.633 7.809 1 98.75 104 ASN A N 1
ATOM 825 C CA . ASN A 1 104 ? 14.469 10.062 7.578 1 98.75 104 ASN A CA 1
ATOM 826 C C . ASN A 1 104 ? 15.422 10.57 6.5 1 98.75 104 ASN A C 1
ATOM 828 O O . ASN A 1 104 ? 15.234 11.672 5.973 1 98.75 104 ASN A O 1
ATOM 832 N N . ALA A 1 105 ? 16.469 9.844 6.188 1 97.88 105 ALA A N 1
ATOM 833 C CA . ALA A 1 105 ? 17.5 10.328 5.277 1 97.88 105 ALA A CA 1
ATOM 834 C C . ALA A 1 105 ? 17.078 10.18 3.824 1 97.88 105 ALA A C 1
ATOM 836 O O . ALA A 1 105 ? 17.625 10.828 2.934 1 97.88 105 ALA A O 1
ATOM 837 N N . GLY A 1 106 ? 16.109 9.242 3.611 1 93.06 106 GLY A N 1
ATOM 838 C CA . GLY A 1 106 ? 15.758 9.156 2.203 1 93.06 106 GLY A CA 1
ATOM 839 C C . GLY A 1 106 ? 14.859 7.98 1.879 1 93.06 106 GLY A C 1
ATOM 840 O O . GLY A 1 106 ? 14.539 7.742 0.714 1 93.06 106 GLY A O 1
ATOM 841 N N . CYS A 1 107 ? 14.398 7.207 2.812 1 97.75 107 CYS A N 1
ATOM 842 C CA . CYS A 1 107 ? 13.586 6.02 2.555 1 97.75 107 CYS A CA 1
ATOM 843 C C . CYS A 1 107 ? 12.289 6.387 1.853 1 97.75 107 CYS A C 1
ATOM 845 O O . CYS A 1 107 ? 11.75 5.594 1.076 1 97.75 107 CYS A O 1
ATOM 847 N N . ASP A 1 108 ? 11.891 7.613 1.968 1 98.44 108 ASP A N 1
ATOM 848 C CA . ASP A 1 108 ? 10.578 8.008 1.481 1 98.44 108 ASP A CA 1
ATOM 849 C C . ASP A 1 108 ? 10.578 8.172 -0.037 1 98.44 108 ASP A C 1
ATOM 851 O O . ASP A 1 108 ? 9.547 8.5 -0.631 1 98.44 108 ASP A O 1
ATOM 855 N N . GLN A 1 109 ? 11.664 7.895 -0.69 1 97.31 109 GLN A N 1
ATOM 856 C CA . GLN A 1 109 ? 11.625 7.707 -2.137 1 97.31 109 GLN A CA 1
ATOM 857 C C . GLN A 1 109 ? 10.758 6.508 -2.514 1 97.31 109 GLN A C 1
ATOM 859 O O . GLN A 1 109 ? 10.289 6.41 -3.648 1 97.31 109 GLN A O 1
ATOM 864 N N . TYR A 1 110 ? 10.5 5.629 -1.526 1 98.44 110 TYR A N 1
ATOM 865 C CA . TYR A 1 110 ? 9.656 4.457 -1.725 1 98.44 110 TYR A CA 1
ATOM 866 C C . TYR A 1 110 ? 8.258 4.68 -1.146 1 98.44 110 TYR A C 1
ATOM 868 O O . TYR A 1 110 ? 7.426 3.775 -1.154 1 98.44 110 TYR A O 1
ATOM 876 N N . SER A 1 111 ? 7.98 5.832 -0.564 1 98.75 111 SER A N 1
ATOM 877 C CA . SER A 1 111 ? 6.656 6.168 -0.057 1 98.75 111 SER A CA 1
ATOM 878 C C . SER A 1 111 ? 5.785 6.781 -1.149 1 98.75 111 SER A C 1
ATOM 880 O O . SER A 1 111 ? 6.211 7.703 -1.845 1 98.75 111 SER A O 1
ATOM 882 N N . ILE A 1 112 ? 4.574 6.27 -1.334 1 98.75 112 ILE A N 1
ATOM 883 C CA . ILE A 1 112 ? 3.691 6.68 -2.422 1 98.75 112 ILE A CA 1
ATOM 884 C C . ILE A 1 112 ? 2.785 7.816 -1.948 1 98.75 112 ILE A C 1
ATOM 886 O O . ILE A 1 112 ? 2.037 7.656 -0.98 1 98.75 112 ILE A O 1
ATOM 890 N N . PRO A 1 113 ? 2.836 9.016 -2.549 1 98.69 113 PRO A N 1
ATOM 891 C CA . PRO A 1 113 ? 1.907 10.086 -2.18 1 98.69 113 PRO A CA 1
ATOM 892 C C . PRO A 1 113 ? 0.449 9.719 -2.453 1 98.69 113 PRO A C 1
ATOM 894 O O . PRO A 1 113 ? 0.139 9.141 -3.498 1 98.69 113 PRO A O 1
ATOM 897 N N . LYS A 1 114 ? -0.39 9.984 -1.499 1 98 114 LYS A N 1
ATOM 898 C CA . LYS A 1 114 ? -1.82 9.805 -1.729 1 98 114 LYS A CA 1
ATOM 899 C C . LYS A 1 114 ? -2.369 10.891 -2.652 1 98 114 LYS A C 1
ATOM 901 O O . LYS A 1 114 ? -2.045 12.07 -2.496 1 98 114 LYS A O 1
ATOM 906 N N . GLN A 1 115 ? -3.193 10.461 -3.602 1 95.56 115 GLN A N 1
ATOM 907 C CA . GLN A 1 115 ? -3.771 11.422 -4.543 1 95.56 115 GLN A CA 1
ATOM 908 C C . GLN A 1 115 ? -4.633 12.445 -3.82 1 95.56 115 GLN A C 1
ATOM 910 O O . GLN A 1 115 ? -4.617 13.633 -4.164 1 95.56 115 GLN A O 1
ATOM 915 N N . ILE A 1 116 ? -5.367 12.023 -2.836 1 96.62 116 ILE A N 1
ATOM 916 C CA . ILE A 1 116 ? -6.246 12.922 -2.094 1 96.62 116 ILE A CA 1
ATOM 917 C C . ILE A 1 116 ? -5.414 14.008 -1.409 1 96.62 116 ILE A C 1
ATOM 919 O O . ILE A 1 116 ? -5.867 15.141 -1.257 1 96.62 116 ILE A O 1
ATOM 923 N N . ALA A 1 117 ? -4.223 13.664 -0.997 1 98.56 117 ALA A N 1
ATOM 924 C CA . ALA A 1 117 ? -3.332 14.648 -0.389 1 98.56 117 ALA A CA 1
ATOM 925 C C . ALA A 1 117 ? -2.867 15.68 -1.417 1 98.56 117 ALA A C 1
ATOM 927 O O . ALA A 1 117 ? -2.783 16.875 -1.118 1 98.56 117 ALA A O 1
ATOM 928 N N . VAL A 1 118 ? -2.58 15.242 -2.617 1 98.31 118 VAL A N 1
ATOM 929 C CA . VAL A 1 118 ? -2.227 16.156 -3.693 1 98.31 118 VAL A CA 1
ATOM 930 C C . VAL A 1 118 ? -3.354 17.172 -3.904 1 98.31 118 VAL A C 1
ATOM 932 O O . VAL A 1 118 ? -3.115 18.375 -3.939 1 98.31 118 VAL A O 1
ATOM 935 N N . ASP A 1 119 ? -4.582 16.688 -3.99 1 98.12 119 ASP A N 1
ATOM 936 C CA . ASP A 1 119 ? -5.746 17.531 -4.234 1 98.12 119 ASP A CA 1
ATOM 937 C C . ASP A 1 119 ? -5.961 18.516 -3.09 1 98.12 119 ASP A C 1
ATOM 939 O O . ASP A 1 119 ? -6.219 19.703 -3.324 1 98.12 119 ASP A O 1
ATOM 943 N N . LEU A 1 120 ? -5.855 18 -1.928 1 98.56 120 LEU A N 1
ATOM 944 C CA . LEU A 1 120 ? -6.094 18.781 -0.726 1 98.56 120 LEU A CA 1
ATOM 945 C C . LEU A 1 120 ? -5.047 19.891 -0.583 1 98.56 120 LEU A C 1
ATOM 947 O O . LEU A 1 120 ? -5.383 21.031 -0.304 1 98.56 120 LEU A O 1
ATOM 951 N N . ILE A 1 121 ? -3.811 19.547 -0.74 1 98.81 121 ILE A N 1
ATOM 952 C CA . ILE A 1 121 ? -2.713 20.5 -0.596 1 98.81 121 ILE A CA 1
ATOM 953 C C . ILE A 1 121 ? -2.785 21.547 -1.707 1 98.81 121 ILE A C 1
ATOM 955 O O . ILE A 1 121 ? -2.586 22.734 -1.46 1 98.81 121 ILE A O 1
ATOM 959 N N . ASN A 1 122 ? -3.146 21.125 -2.934 1 98.62 122 ASN A N 1
ATOM 960 C CA . ASN A 1 122 ? -3.361 22.078 -4.016 1 98.62 122 ASN A CA 1
ATOM 961 C C . ASN A 1 122 ? -4.484 23.062 -3.688 1 98.62 122 ASN A C 1
ATOM 963 O O . ASN A 1 122 ? -4.359 24.266 -3.938 1 98.62 122 ASN A O 1
ATOM 967 N N . MET A 1 123 ? -5.551 22.578 -3.172 1 98.69 123 MET A N 1
ATOM 968 C CA . MET A 1 123 ? -6.68 23.422 -2.797 1 98.69 123 MET A CA 1
ATOM 969 C C . MET A 1 123 ? -6.262 24.453 -1.755 1 98.69 123 MET A C 1
ATOM 971 O O . MET A 1 123 ? -6.551 25.641 -1.901 1 98.69 123 MET A O 1
ATOM 975 N N . HIS A 1 124 ? -5.527 24.062 -0.727 1 98.81 124 HIS A N 1
ATOM 976 C CA . HIS A 1 124 ? -5.098 24.984 0.328 1 98.81 124 HIS A CA 1
ATOM 977 C C . HIS A 1 124 ? -4.113 26.016 -0.206 1 98.81 124 HIS A C 1
ATOM 979 O O . HIS A 1 124 ? -4.199 27.188 0.145 1 98.81 124 HIS A O 1
ATOM 985 N N . GLN A 1 125 ? -3.186 25.547 -1.043 1 98.75 125 GLN A N 1
ATOM 986 C CA . GLN A 1 125 ? -2.213 26.469 -1.606 1 98.75 125 GLN A CA 1
ATOM 987 C C . GLN A 1 125 ? -2.896 27.516 -2.484 1 98.75 125 GLN A C 1
ATOM 989 O O . GLN A 1 125 ? -2.521 28.688 -2.469 1 98.75 125 GLN A O 1
ATOM 994 N N . ALA A 1 126 ? -3.895 27.094 -3.244 1 98.19 126 ALA A N 1
ATOM 995 C CA . ALA A 1 126 ? -4.625 28 -4.125 1 98.19 126 ALA A CA 1
ATOM 996 C C . ALA A 1 126 ? -5.332 29.094 -3.32 1 98.19 126 ALA A C 1
ATOM 998 O O . ALA A 1 126 ? -5.535 30.203 -3.814 1 98.19 126 ALA A O 1
ATOM 999 N N . ARG A 1 127 ? -5.625 28.844 -2.076 1 98.06 127 ARG A N 1
ATOM 1000 C CA . ARG A 1 127 ? -6.316 29.781 -1.195 1 98.06 127 ARG A CA 1
ATOM 1001 C C . ARG A 1 127 ? -5.324 30.703 -0.496 1 98.06 127 ARG A C 1
ATOM 1003 O O . ARG A 1 127 ? -5.727 31.656 0.167 1 98.06 127 ARG A O 1
ATOM 1010 N N . GLY A 1 128 ? -4.07 30.359 -0.591 1 98.38 128 GLY A N 1
ATOM 1011 C CA . GLY A 1 128 ? -3.059 31.109 0.129 1 98.38 128 GLY A CA 1
ATOM 1012 C C . GLY A 1 128 ? -2.812 30.594 1.532 1 98.38 128 GLY A C 1
ATOM 1013 O O . GLY A 1 128 ? -2.148 31.25 2.336 1 98.38 128 GLY A O 1
ATOM 1014 N N . ASP A 1 129 ? -3.342 29.422 1.851 1 98.81 129 ASP A N 1
ATOM 1015 C CA . ASP A 1 129 ? -3.113 28.797 3.148 1 98.81 129 ASP A CA 1
ATOM 1016 C C . ASP A 1 129 ? -1.655 28.359 3.305 1 98.81 129 ASP A C 1
ATOM 1018 O O . ASP A 1 129 ? -0.982 28.062 2.318 1 98.81 129 ASP A O 1
ATOM 1022 N N . GLN A 1 130 ? -1.193 28.359 4.551 1 98.69 130 GLN A N 1
ATOM 1023 C CA . GLN A 1 130 ? 0.129 27.828 4.863 1 98.69 130 GLN A CA 1
ATOM 1024 C C . GLN A 1 130 ? 0.056 26.344 5.215 1 98.69 130 GLN A C 1
ATOM 1026 O O . GLN A 1 130 ? -0.873 25.906 5.895 1 98.69 130 GLN A O 1
ATOM 1031 N N . ILE A 1 131 ? 1.076 25.672 4.668 1 98.81 131 ILE A N 1
ATOM 1032 C CA . ILE A 1 131 ? 1.088 24.219 4.824 1 98.81 131 ILE A CA 1
ATOM 1033 C C . ILE A 1 131 ? 2.199 23.812 5.789 1 98.81 131 ILE A C 1
ATOM 1035 O O . ILE A 1 131 ? 3.369 24.141 5.57 1 98.81 131 ILE A O 1
ATOM 1039 N N . TYR A 1 132 ? 1.862 23.078 6.887 1 98.94 132 TYR A N 1
ATOM 1040 C CA . TYR A 1 132 ? 2.83 22.5 7.816 1 98.94 132 TYR A CA 1
ATOM 1041 C C . TYR A 1 132 ? 2.723 20.984 7.859 1 98.94 132 TYR A C 1
ATOM 1043 O O . TYR A 1 132 ? 1.62 20.438 7.816 1 98.94 132 TYR A O 1
ATOM 1051 N N . PHE A 1 133 ? 3.893 20.328 7.887 1 98.94 133 PHE A N 1
ATOM 1052 C CA . PHE A 1 133 ? 3.945 18.891 8.141 1 98.94 133 PHE A CA 1
ATOM 1053 C C . PHE A 1 133 ? 4.488 18.609 9.531 1 98.94 133 PHE A C 1
ATOM 1055 O O . PHE A 1 133 ? 5.57 19.078 9.891 1 98.94 133 PHE A O 1
ATOM 1062 N N . ILE A 1 134 ? 3.703 17.859 10.312 1 98.88 134 ILE A N 1
ATOM 1063 C CA . ILE A 1 134 ? 4.062 17.5 11.68 1 98.88 134 ILE A CA 1
ATOM 1064 C C . ILE A 1 134 ? 4.027 15.977 11.828 1 98.88 134 ILE A C 1
ATOM 1066 O O . ILE A 1 134 ? 2.986 15.352 11.625 1 98.88 134 ILE A O 1
ATOM 1070 N N . THR A 1 135 ? 5.129 15.375 12.156 1 98.81 135 THR A N 1
ATOM 1071 C CA . THR A 1 135 ? 5.227 13.922 12.203 1 98.81 135 THR A CA 1
ATOM 1072 C C . THR A 1 135 ? 5.633 13.445 13.594 1 98.81 135 THR A C 1
ATOM 1074 O O . THR A 1 135 ? 6.32 14.164 14.328 1 98.81 135 THR A O 1
ATOM 1077 N N . GLY A 1 136 ? 5.195 12.273 13.969 1 97.94 136 GLY A N 1
ATOM 1078 C CA . GLY A 1 136 ? 5.602 11.648 15.219 1 97.94 136 GLY A CA 1
ATOM 1079 C C . GLY A 1 136 ? 6.977 11.008 15.141 1 97.94 136 GLY A C 1
ATOM 1080 O O . GLY A 1 136 ? 7.48 10.484 16.141 1 97.94 136 GLY A O 1
ATOM 1081 N N . ARG A 1 137 ? 7.621 11.016 13.945 1 98.62 137 ARG A N 1
ATOM 1082 C CA . ARG A 1 137 ? 8.961 10.453 13.797 1 98.62 137 ARG A CA 1
ATOM 1083 C C . ARG A 1 137 ? 9.945 11.148 14.734 1 98.62 137 ARG A C 1
ATOM 1085 O O . ARG A 1 137 ? 9.828 12.352 14.992 1 98.62 137 ARG A O 1
ATOM 1092 N N . THR A 1 138 ? 10.906 10.398 15.211 1 98.25 138 THR A N 1
ATOM 1093 C CA . THR A 1 138 ? 12.102 10.977 15.812 1 98.25 138 THR A CA 1
ATOM 1094 C C . THR A 1 138 ? 13.039 11.516 14.734 1 98.25 138 THR A C 1
ATOM 1096 O O . THR A 1 138 ? 13.305 10.836 13.742 1 98.25 138 THR A O 1
ATOM 1099 N N . ALA A 1 139 ? 13.508 12.711 14.938 1 97.88 139 ALA A N 1
ATOM 1100 C CA . ALA A 1 139 ? 14.406 13.32 13.953 1 97.88 139 ALA A CA 1
ATOM 1101 C C . ALA A 1 139 ? 15.672 12.477 13.781 1 97.88 139 ALA A C 1
ATOM 1103 O O . ALA A 1 139 ? 16.203 11.938 14.758 1 97.88 139 ALA A O 1
ATOM 1104 N N . GLY A 1 140 ? 16.109 12.328 12.578 1 97.5 140 GLY A N 1
ATOM 1105 C CA . GLY A 1 140 ? 17.406 11.734 12.281 1 97.5 140 GLY A CA 1
ATOM 1106 C C . GLY A 1 140 ? 18.516 12.758 12.117 1 97.5 140 GLY A C 1
ATOM 1107 O O . GLY A 1 140 ? 18.312 13.945 12.406 1 97.5 140 GLY A O 1
ATOM 1108 N N . ASP A 1 141 ? 19.703 12.352 11.703 1 97.69 141 ASP A N 1
ATOM 1109 C CA . ASP A 1 141 ? 20.844 13.242 11.5 1 97.69 141 ASP A CA 1
ATOM 1110 C C . ASP A 1 141 ? 20.719 14.016 10.195 1 97.69 141 ASP A C 1
ATOM 1112 O O . ASP A 1 141 ? 21.391 15.023 9.992 1 97.69 141 ASP A O 1
ATOM 1116 N N . LYS A 1 142 ? 19.891 13.523 9.297 1 97.69 142 LYS A N 1
ATOM 1117 C CA . LYS A 1 142 ? 19.578 14.18 8.031 1 97.69 142 LYS A CA 1
ATOM 1118 C C . LYS A 1 142 ? 18.078 14.258 7.805 1 97.69 142 LYS A C 1
ATOM 1120 O O . LYS A 1 142 ? 17.344 13.336 8.172 1 97.69 142 LYS A O 1
ATOM 1125 N N . ASP A 1 143 ? 17.656 15.367 7.219 1 98.25 143 ASP A N 1
ATOM 1126 C CA . ASP A 1 143 ? 16.25 15.508 6.844 1 98.25 143 ASP A CA 1
ATOM 1127 C C . ASP A 1 143 ? 16.062 15.273 5.348 1 98.25 143 ASP A C 1
ATOM 1129 O O . ASP A 1 143 ? 16.125 16.203 4.551 1 98.25 143 ASP A O 1
ATOM 1133 N N . GLY A 1 144 ? 15.758 14.094 5.027 1 98.38 144 GLY A N 1
ATOM 1134 C CA . GLY A 1 144 ? 15.391 13.758 3.66 1 98.38 144 GLY A CA 1
ATOM 1135 C C . GLY A 1 144 ? 13.891 13.766 3.422 1 98.38 144 GLY A C 1
ATOM 1136 O O . GLY A 1 144 ? 13.438 13.586 2.291 1 98.38 144 GLY A O 1
ATOM 1137 N N . VAL A 1 145 ? 13.141 14.008 4.477 1 98.75 145 VAL A N 1
ATOM 1138 C CA . VAL A 1 145 ? 11.688 13.945 4.406 1 98.75 145 VAL A CA 1
ATOM 1139 C C . VAL A 1 145 ? 11.141 15.234 3.787 1 98.75 145 VAL A C 1
ATOM 1141 O O . VAL A 1 145 ? 10.281 15.188 2.904 1 98.75 145 VAL A O 1
ATOM 1144 N N . THR A 1 146 ? 11.656 16.391 4.223 1 98.75 146 THR A N 1
ATOM 1145 C CA . THR A 1 146 ? 11.172 17.688 3.77 1 98.75 146 THR A CA 1
ATOM 1146 C C . THR A 1 146 ? 11.281 17.812 2.252 1 98.75 146 THR A C 1
ATOM 1148 O O . THR A 1 146 ? 10.297 18.125 1.577 1 98.75 146 THR A O 1
ATOM 1151 N N . PRO A 1 147 ? 12.43 17.5 1.633 1 98.31 147 PRO A N 1
ATOM 1152 C CA . PRO A 1 147 ? 12.516 17.641 0.177 1 98.31 147 PRO A CA 1
ATOM 1153 C C . PRO A 1 147 ? 11.602 16.656 -0.561 1 98.31 147 PRO A C 1
ATOM 1155 O O . PRO A 1 147 ? 11.078 16.984 -1.632 1 98.31 147 PRO A O 1
ATOM 1158 N N . VAL A 1 148 ? 11.398 15.461 -0.035 1 98.19 148 VAL A N 1
ATOM 1159 C CA . VAL A 1 148 ? 10.523 14.484 -0.671 1 98.19 148 VAL A CA 1
ATOM 1160 C C . VAL A 1 148 ? 9.094 15.016 -0.694 1 98.19 148 VAL A C 1
ATOM 1162 O O . VAL A 1 148 ? 8.414 14.938 -1.721 1 98.19 148 VAL A O 1
ATOM 1165 N N . LEU A 1 149 ? 8.672 15.57 0.43 1 98.75 149 LEU A N 1
ATOM 1166 C CA . LEU A 1 149 ? 7.328 16.109 0.521 1 98.75 149 LEU A CA 1
ATOM 1167 C C . LEU A 1 149 ? 7.16 17.312 -0.414 1 98.75 149 LEU A C 1
ATOM 1169 O O . LEU A 1 149 ? 6.141 17.438 -1.095 1 98.75 149 LEU A O 1
ATOM 1173 N N . GLN A 1 150 ? 8.141 18.172 -0.428 1 98.69 150 GLN A N 1
ATOM 1174 C CA . GLN A 1 150 ? 8.07 19.359 -1.29 1 98.69 150 GLN A CA 1
ATOM 1175 C C . GLN A 1 150 ? 7.891 18.953 -2.752 1 98.69 150 GLN A C 1
ATOM 1177 O O . GLN A 1 150 ? 7.047 19.516 -3.455 1 98.69 150 GLN A O 1
ATOM 1182 N N . LYS A 1 151 ? 8.641 18 -3.152 1 97.56 151 LYS A N 1
ATOM 1183 C CA . LYS A 1 151 ? 8.57 17.531 -4.535 1 97.56 151 LYS A CA 1
ATOM 1184 C C . LYS A 1 151 ? 7.258 16.797 -4.809 1 97.56 151 LYS A C 1
ATOM 1186 O O . LYS A 1 151 ? 6.582 17.078 -5.797 1 97.56 151 LYS A O 1
ATOM 1191 N N . ALA A 1 152 ? 6.871 15.914 -3.955 1 97.69 152 ALA A N 1
ATOM 1192 C CA . ALA A 1 152 ? 5.707 15.055 -4.164 1 97.69 152 ALA A CA 1
ATOM 1193 C C . ALA A 1 152 ? 4.426 15.883 -4.262 1 97.69 152 ALA A C 1
ATOM 1195 O O . ALA A 1 152 ? 3.518 15.539 -5.023 1 97.69 152 ALA A O 1
ATOM 1196 N N . PHE A 1 153 ? 4.371 16.953 -3.518 1 98.56 153 PHE A N 1
ATOM 1197 C CA . PHE A 1 153 ? 3.119 17.703 -3.434 1 98.56 153 PHE A CA 1
ATOM 1198 C C . PHE A 1 153 ? 3.27 19.094 -4.043 1 98.56 153 PHE A C 1
ATOM 1200 O O . PHE A 1 153 ? 2.371 19.922 -3.926 1 98.56 153 PHE A O 1
ATOM 1207 N N . ASN A 1 154 ? 4.398 19.375 -4.699 1 97.75 154 ASN A N 1
ATOM 1208 C CA . ASN A 1 154 ? 4.664 20.656 -5.328 1 97.75 154 ASN A CA 1
ATOM 1209 C C . ASN A 1 154 ? 4.371 21.828 -4.383 1 97.75 154 ASN A C 1
ATOM 1211 O O . ASN A 1 154 ? 3.617 22.734 -4.727 1 97.75 154 ASN A O 1
ATOM 1215 N N . ILE A 1 155 ? 4.949 21.703 -3.213 1 98.5 155 ILE A N 1
ATOM 1216 C CA . ILE A 1 155 ? 4.734 22.734 -2.209 1 98.5 155 ILE A CA 1
ATOM 1217 C C . ILE A 1 155 ? 5.52 23.984 -2.582 1 98.5 155 ILE A C 1
ATOM 1219 O O . ILE A 1 155 ? 6.742 23.938 -2.729 1 98.5 155 ILE A O 1
ATOM 1223 N N . LYS A 1 156 ? 4.891 25.125 -2.648 1 97.25 156 LYS A N 1
ATOM 1224 C CA . LYS A 1 156 ? 5.523 26.359 -3.076 1 97.25 156 LYS A CA 1
ATOM 1225 C C . LYS A 1 156 ? 6.324 27 -1.94 1 97.25 156 LYS A C 1
ATOM 1227 O O . LYS A 1 156 ? 7.48 27.391 -2.131 1 97.25 156 LYS A O 1
ATOM 1232 N N . ASP A 1 157 ? 5.711 27.172 -0.831 1 97.38 157 ASP A N 1
ATOM 1233 C CA . ASP A 1 157 ? 6.355 27.703 0.367 1 97.38 157 ASP A CA 1
ATOM 1234 C C . ASP A 1 157 ? 6.551 26.609 1.416 1 97.38 157 ASP A C 1
ATOM 1236 O O . ASP A 1 157 ? 5.828 26.562 2.414 1 97.38 157 ASP A O 1
ATOM 1240 N N . MET A 1 158 ? 7.629 25.828 1.221 1 98.56 158 MET A N 1
ATOM 1241 C CA . MET A 1 158 ? 7.848 24.641 2.045 1 98.56 158 MET A CA 1
ATOM 1242 C C . MET A 1 158 ? 8.445 25.016 3.396 1 98.56 158 MET A C 1
ATOM 1244 O O . MET A 1 158 ? 9.555 25.547 3.463 1 98.56 158 MET A O 1
ATOM 1248 N N . HIS A 1 159 ? 7.715 24.75 4.457 1 98.62 159 HIS A N 1
ATOM 1249 C CA . HIS A 1 159 ? 8.273 24.797 5.805 1 98.62 159 HIS A CA 1
ATOM 1250 C C . HIS A 1 159 ? 8.984 23.484 6.141 1 98.62 159 HIS A C 1
ATOM 1252 O O . HIS A 1 159 ? 8.602 22.422 5.648 1 98.62 159 HIS A O 1
ATOM 1258 N N . PRO A 1 160 ? 10.023 23.578 6.98 1 98.38 160 PRO A N 1
ATOM 1259 C CA . PRO A 1 160 ? 10.641 22.328 7.418 1 98.38 160 PRO A CA 1
ATOM 1260 C C . PRO A 1 160 ? 9.656 21.422 8.164 1 98.38 160 PRO A C 1
ATOM 1262 O O . PRO A 1 160 ? 8.805 21.906 8.906 1 98.38 160 PRO A O 1
ATOM 1265 N N . VAL A 1 161 ? 9.836 20.141 7.93 1 98.81 161 VAL A N 1
ATOM 1266 C CA . VAL A 1 161 ? 9.039 19.156 8.656 1 98.81 161 VAL A CA 1
ATOM 1267 C C . VAL A 1 161 ? 9.328 19.266 10.148 1 98.81 161 VAL A C 1
ATOM 1269 O O . VAL A 1 161 ? 10.477 19.406 10.562 1 98.81 161 VAL A O 1
ATOM 1272 N N . GLU A 1 162 ? 8.289 19.234 10.93 1 98.38 162 GLU A N 1
ATOM 1273 C CA . GLU A 1 162 ? 8.445 19.203 12.383 1 98.38 162 GLU A CA 1
ATOM 1274 C C . GLU A 1 162 ? 8.43 17.766 12.906 1 98.38 162 GLU A C 1
ATOM 1276 O O . GLU A 1 162 ? 7.387 17.109 12.875 1 98.38 162 GLU A O 1
ATOM 1281 N N . PHE A 1 163 ? 9.562 17.312 13.367 1 98.44 163 PHE A N 1
ATOM 1282 C CA . PHE A 1 163 ? 9.695 16 13.977 1 98.44 163 PHE A CA 1
ATOM 1283 C C . PHE A 1 163 ? 9.422 16.062 15.477 1 98.44 163 PHE A C 1
ATOM 1285 O O . PHE A 1 163 ? 10.164 16.719 16.219 1 98.44 163 PHE A O 1
ATOM 1292 N N . MET A 1 164 ? 8.398 15.305 15.945 1 98.12 164 MET A N 1
ATOM 1293 C CA . MET A 1 164 ? 7.965 15.445 17.328 1 98.12 164 MET A CA 1
ATOM 1294 C C . MET A 1 164 ? 8.469 14.289 18.188 1 98.12 164 MET A C 1
ATOM 1296 O O . MET A 1 164 ? 8.414 14.344 19.406 1 98.12 164 MET A O 1
ATOM 1300 N N . GLY A 1 165 ? 8.953 13.242 17.484 1 96.88 165 GLY A N 1
ATOM 1301 C CA . GLY A 1 165 ? 9.352 12.039 18.203 1 96.88 165 GLY A CA 1
ATOM 1302 C C . GLY A 1 165 ? 10.477 12.289 19.188 1 96.88 165 GLY A C 1
ATOM 1303 O O . GLY A 1 165 ? 11.43 13.008 18.875 1 96.88 165 GLY A O 1
ATOM 1304 N N . GLY A 1 166 ? 10.391 11.734 20.391 1 91.69 166 GLY A N 1
ATOM 1305 C CA . GLY A 1 166 ? 11.453 11.789 21.375 1 91.69 166 GLY A CA 1
ATOM 1306 C C . GLY A 1 166 ? 11.484 13.102 22.141 1 91.69 166 GLY A C 1
ATOM 1307 O O . GLY A 1 166 ? 12.336 13.297 23.016 1 91.69 166 GLY A O 1
ATOM 1308 N N . ARG A 1 167 ? 10.547 13.945 21.906 1 91.44 167 ARG A N 1
ATOM 1309 C CA . ARG A 1 167 ? 10.516 15.234 22.578 1 91.44 167 ARG A CA 1
ATOM 1310 C C . ARG A 1 167 ? 9.703 15.156 23.875 1 91.44 167 ARG A C 1
ATOM 1312 O O . ARG A 1 167 ? 8.773 14.359 23.969 1 91.44 167 ARG A O 1
ATOM 1319 N N . LYS A 1 168 ? 10.172 16 24.844 1 89.44 168 LYS A N 1
ATOM 1320 C CA . LYS A 1 168 ? 9.312 16.219 26 1 89.44 168 LYS A CA 1
ATOM 1321 C C . LYS A 1 168 ? 8.109 17.094 25.625 1 89.44 168 LYS A C 1
ATOM 1323 O O . LYS A 1 168 ? 8.266 18.141 25 1 89.44 168 LYS A O 1
ATOM 1328 N N . LEU A 1 169 ? 6.996 16.531 25.953 1 87.81 169 LEU A N 1
ATOM 1329 C CA . LEU A 1 169 ? 5.781 17.203 25.484 1 87.81 169 LEU A CA 1
ATOM 1330 C C . LEU A 1 169 ? 5.012 17.797 26.672 1 87.81 169 LEU A C 1
ATOM 1332 O O . LEU A 1 169 ? 4.828 17.141 27.688 1 87.81 169 LEU A O 1
ATOM 1336 N N . PRO A 1 170 ? 4.625 19.047 26.609 1 93.88 170 PRO A N 1
ATOM 1337 C CA . PRO A 1 170 ? 3.732 19.641 27.609 1 93.88 170 PRO A CA 1
ATOM 1338 C C . PRO A 1 170 ? 2.275 19.219 27.422 1 93.88 170 PRO A C 1
ATOM 1340 O O . PRO A 1 170 ? 1.396 19.703 28.141 1 93.88 170 PRO A O 1
ATOM 1343 N N . THR A 1 171 ? 1.937 18.469 26.422 1 96.69 171 THR A N 1
ATOM 1344 C CA . THR A 1 171 ? 0.585 18.047 26.062 1 96.69 171 THR A CA 1
ATOM 1345 C C . THR A 1 171 ? 0.457 16.531 26.109 1 96.69 171 THR A C 1
ATOM 1347 O O . THR A 1 171 ? 1.455 15.828 26.25 1 96.69 171 THR A O 1
ATOM 1350 N N . LYS A 1 172 ? -0.774 16.125 26.062 1 95.62 172 LYS A N 1
ATOM 1351 C CA . LYS A 1 172 ? -1.053 14.695 26.109 1 95.62 172 LYS A CA 1
ATOM 1352 C C . LYS A 1 172 ? -0.647 14 24.812 1 95.62 172 LYS A C 1
ATOM 1354 O O . LYS A 1 172 ? -0.129 12.883 24.844 1 95.62 172 LYS A O 1
ATOM 1359 N N . TYR A 1 173 ? -0.927 14.664 23.719 1 96.38 173 TYR A N 1
ATOM 1360 C CA . TYR A 1 173 ? -0.661 14.047 22.422 1 96.38 173 TYR A CA 1
ATOM 1361 C C . TYR A 1 173 ? 0.545 14.695 21.75 1 96.38 173 TYR A C 1
ATOM 1363 O O . TYR A 1 173 ? 0.761 15.906 21.875 1 96.38 173 TYR A O 1
ATOM 1371 N N . ASN A 1 174 ? 1.249 13.859 21.016 1 95.56 174 ASN A N 1
ATOM 1372 C CA . ASN A 1 174 ? 2.588 14.148 20.5 1 95.56 174 ASN A CA 1
ATOM 1373 C C . ASN A 1 174 ? 2.588 15.367 19.578 1 95.56 174 ASN A C 1
ATOM 1375 O O . ASN A 1 174 ? 3.549 16.141 19.562 1 95.56 174 ASN A O 1
ATOM 1379 N N . LYS A 1 175 ? 1.538 15.555 18.812 1 98 175 LYS A N 1
ATOM 1380 C CA . LYS A 1 175 ? 1.585 16.578 17.766 1 98 175 LYS A CA 1
ATOM 1381 C C . LYS A 1 175 ? 0.905 17.859 18.219 1 98 175 LYS A C 1
ATOM 1383 O O . LYS A 1 175 ? 0.987 18.891 17.531 1 98 175 LYS A O 1
ATOM 1388 N N . THR A 1 176 ? 0.324 17.875 19.391 1 98.62 176 THR A N 1
ATOM 1389 C CA . THR A 1 176 ? -0.447 19.016 19.891 1 98.62 176 THR A CA 1
ATOM 1390 C C . THR A 1 176 ? 0.432 20.25 20 1 98.62 176 THR A C 1
ATOM 1392 O O . THR A 1 176 ? 0.039 21.344 19.578 1 98.62 176 THR A O 1
ATOM 1395 N N . PRO A 1 177 ? 1.677 20.203 20.531 1 98.44 177 PRO A N 1
ATOM 1396 C CA . PRO A 1 177 ? 2.492 21.406 20.656 1 98.44 177 PRO A CA 1
ATOM 1397 C C . PRO A 1 177 ? 2.766 22.078 19.297 1 98.44 177 PRO A C 1
ATOM 1399 O O . PRO A 1 177 ? 2.729 23.297 19.188 1 98.44 177 PRO A O 1
ATOM 1402 N N . GLY A 1 178 ? 3.035 21.234 18.25 1 98.19 178 GLY A N 1
ATOM 1403 C CA . GLY A 1 178 ? 3.26 21.781 16.922 1 98.19 178 GLY A CA 1
ATOM 1404 C C . GLY A 1 178 ? 2.031 22.453 16.344 1 98.19 178 GLY A C 1
ATOM 1405 O O . GLY A 1 178 ? 2.129 23.516 15.742 1 98.19 178 GLY A O 1
ATOM 1406 N N . ILE A 1 179 ? 0.88 21.828 16.562 1 98.88 179 ILE A N 1
ATOM 1407 C CA . ILE A 1 179 ? -0.395 22.359 16.094 1 98.88 179 ILE A CA 1
ATOM 1408 C C . ILE A 1 179 ? -0.64 23.734 16.719 1 98.88 179 ILE A C 1
ATOM 1410 O O . ILE A 1 179 ? -1 24.688 16.031 1 98.88 179 ILE A O 1
ATOM 1414 N N . ILE A 1 180 ? -0.399 23.844 18.016 1 98.81 180 ILE A N 1
ATOM 1415 C CA . ILE A 1 180 ? -0.614 25.078 18.75 1 98.81 180 ILE A CA 1
ATOM 1416 C C . ILE A 1 180 ? 0.41 26.125 18.297 1 98.81 180 ILE A C 1
ATOM 1418 O O . ILE A 1 180 ? 0.054 27.266 18 1 98.81 180 ILE A O 1
ATOM 1422 N N . GLU A 1 181 ? 1.648 25.781 18.219 1 98.19 181 GLU A N 1
ATOM 1423 C CA . GLU A 1 181 ? 2.738 26.703 17.891 1 98.19 181 GLU A CA 1
ATOM 1424 C C . GLU A 1 181 ? 2.508 27.359 16.531 1 98.19 181 GLU A C 1
ATOM 1426 O O . GLU A 1 181 ? 2.764 28.547 16.359 1 98.19 181 GLU A O 1
ATOM 1431 N N . HIS A 1 182 ? 1.998 26.609 15.578 1 98.69 182 HIS A N 1
ATOM 1432 C CA . HIS A 1 182 ? 1.86 27.109 14.219 1 98.69 182 HIS A CA 1
ATOM 1433 C C . HIS A 1 182 ? 0.469 27.688 13.977 1 98.69 182 HIS A C 1
ATOM 1435 O O . HIS A 1 182 ? 0.116 28.016 12.844 1 98.69 182 HIS A O 1
ATOM 1441 N N . LYS A 1 183 ? -0.368 27.75 15.016 1 98.81 183 LYS A N 1
ATOM 1442 C CA . LYS A 1 183 ? -1.712 28.312 14.938 1 98.81 183 LYS A CA 1
ATOM 1443 C C . LYS A 1 183 ? -2.533 27.641 13.844 1 98.81 183 LYS A C 1
ATOM 1445 O O . LYS A 1 183 ? -3.137 28.312 13.008 1 98.81 183 LYS A O 1
ATOM 1450 N N . VAL A 1 184 ? -2.482 26.375 13.875 1 98.94 184 VAL A N 1
ATOM 1451 C CA . VAL A 1 184 ? -3.172 25.562 12.883 1 98.94 184 VAL A CA 1
ATOM 1452 C C . VAL A 1 184 ? -4.68 25.641 13.102 1 98.94 184 VAL A C 1
ATOM 1454 O O . VAL A 1 184 ? -5.152 25.609 14.242 1 98.94 184 VAL A O 1
ATOM 1457 N N . SER A 1 185 ? -5.414 25.734 12.008 1 98.94 185 SER A N 1
ATOM 1458 C CA . SER A 1 185 ? -6.871 25.75 12.07 1 98.94 185 SER A CA 1
ATOM 1459 C C . SER A 1 185 ? -7.457 24.359 11.797 1 98.94 185 SER A C 1
ATOM 1461 O O . SER A 1 185 ? -8.508 24.016 12.344 1 98.94 185 SER A O 1
ATOM 1463 N N . ILE A 1 186 ? -6.82 23.594 10.891 1 98.94 186 ILE A N 1
ATOM 1464 C CA . ILE A 1 186 ? -7.246 22.25 10.547 1 98.94 186 ILE A CA 1
ATOM 1465 C C . ILE A 1 186 ? -6.035 21.312 10.531 1 98.94 186 ILE A C 1
ATOM 1467 O O . ILE A 1 186 ? -5.035 21.594 9.867 1 98.94 186 ILE A O 1
ATOM 1471 N N . HIS A 1 187 ? -6.102 20.203 11.281 1 98.94 187 HIS A N 1
ATOM 1472 C CA . HIS A 1 187 ? -5.086 19.156 11.219 1 98.94 187 HIS A CA 1
ATOM 1473 C C . HIS A 1 187 ? -5.625 17.906 10.523 1 98.94 187 HIS A C 1
ATOM 1475 O O . HIS A 1 187 ? -6.715 17.438 10.844 1 98.94 187 HIS A O 1
ATOM 1481 N N . TYR A 1 188 ? -4.859 17.438 9.539 1 98.94 188 TYR A N 1
ATOM 1482 C CA . TYR A 1 188 ? -5.188 16.219 8.797 1 98.94 188 TYR A CA 1
ATOM 1483 C C . TYR A 1 188 ? -4.297 15.062 9.227 1 98.94 188 TYR A C 1
ATOM 1485 O O . TYR A 1 188 ? -3.072 15.195 9.281 1 98.94 188 TYR A O 1
ATOM 1493 N N . GLY A 1 189 ? -4.859 13.914 9.547 1 98.81 189 GLY A N 1
ATOM 1494 C CA . GLY A 1 189 ? -4.07 12.75 9.914 1 98.81 189 GLY A CA 1
ATOM 1495 C C . GLY A 1 189 ? -4.848 11.445 9.82 1 98.81 189 GLY A C 1
ATOM 1496 O O . GLY A 1 189 ? -6.078 11.453 9.789 1 98.81 189 GLY A O 1
ATOM 1497 N N . ASP A 1 190 ? -4.176 10.312 9.82 1 98.31 190 ASP A N 1
ATOM 1498 C CA . ASP A 1 190 ? -4.836 9.016 9.68 1 98.31 190 ASP A CA 1
ATOM 1499 C C . ASP A 1 190 ? -5.066 8.367 11.047 1 98.31 190 ASP A C 1
ATOM 1501 O O . ASP A 1 190 ? -5.945 7.512 11.188 1 98.31 190 ASP A O 1
ATOM 1505 N N . SER A 1 191 ? -4.27 8.727 12.055 1 97.06 191 SER A N 1
ATOM 1506 C CA . SER A 1 191 ? -4.258 7.988 13.312 1 97.06 191 SER A CA 1
ATOM 1507 C C . SER A 1 191 ? -5.219 8.602 14.328 1 97.06 191 SER A C 1
ATOM 1509 O O . SER A 1 191 ? -5.621 9.758 14.188 1 97.06 191 SER A O 1
ATOM 1511 N N . ASP A 1 192 ? -5.594 7.773 15.336 1 94.56 192 ASP A N 1
ATOM 1512 C CA . ASP A 1 192 ? -6.363 8.297 16.453 1 94.56 192 ASP A CA 1
ATOM 1513 C C . ASP A 1 192 ? -5.629 9.445 17.141 1 94.56 192 ASP A C 1
ATOM 1515 O O . ASP A 1 192 ? -6.238 10.453 17.5 1 94.56 192 ASP A O 1
ATOM 1519 N N . ASP A 1 193 ? -4.277 9.336 17.234 1 96.62 193 ASP A N 1
ATOM 1520 C CA . ASP A 1 193 ? -3.477 10.359 17.891 1 96.62 193 ASP A CA 1
ATOM 1521 C C . ASP A 1 193 ? -3.58 11.695 17.141 1 96.62 193 ASP A C 1
ATOM 1523 O O . ASP A 1 193 ? -3.533 12.758 17.766 1 96.62 193 ASP A O 1
ATOM 1527 N N . ASP A 1 194 ? -3.707 11.656 15.859 1 98.62 194 ASP A N 1
ATOM 1528 C CA . ASP A 1 194 ? -3.863 12.883 15.094 1 98.62 194 ASP A CA 1
ATOM 1529 C C . ASP A 1 194 ? -5.176 13.586 15.438 1 98.62 194 ASP A C 1
ATOM 1531 O O . ASP A 1 194 ? -5.191 14.797 15.672 1 98.62 194 ASP A O 1
ATOM 1535 N N . ILE A 1 195 ? -6.238 12.805 15.477 1 97.5 195 ILE A N 1
ATOM 1536 C CA . ILE A 1 195 ? -7.566 13.352 15.742 1 97.5 195 ILE A CA 1
ATOM 1537 C C . ILE A 1 195 ? -7.629 13.875 17.172 1 97.5 195 ILE A C 1
ATOM 1539 O O . ILE A 1 195 ? -8.141 14.969 17.422 1 97.5 195 ILE A O 1
ATOM 1543 N N . LEU A 1 196 ? -7.016 13.172 18.016 1 97.25 196 LEU A N 1
ATOM 1544 C CA . LEU A 1 196 ? -7.039 13.555 19.422 1 97.25 196 LEU A CA 1
ATOM 1545 C C . LEU A 1 196 ? -6.129 14.75 19.688 1 97.25 196 LEU A C 1
ATOM 1547 O O . LEU A 1 196 ? -6.422 15.586 20.547 1 97.25 196 LEU A O 1
ATOM 1551 N N . ALA A 1 197 ? -5.039 14.859 18.953 1 98.69 197 ALA A N 1
ATOM 1552 C CA . ALA A 1 197 ? -4.18 16.031 19.047 1 98.69 197 ALA A CA 1
ATOM 1553 C C . ALA A 1 197 ? -4.918 17.297 18.594 1 98.69 197 ALA A C 1
ATOM 1555 O O . ALA A 1 197 ? -4.801 18.344 19.234 1 98.69 197 ALA A O 1
ATOM 1556 N N . ALA A 1 198 ? -5.648 17.203 17.516 1 98.81 198 ALA A N 1
ATOM 1557 C CA . ALA A 1 198 ? -6.453 18.328 17.047 1 98.81 198 ALA A CA 1
ATOM 1558 C C . ALA A 1 198 ? -7.492 18.719 18.094 1 98.81 198 ALA A C 1
ATOM 1560 O O . ALA A 1 198 ? -7.664 19.906 18.391 1 98.81 198 ALA A O 1
ATOM 1561 N N . LYS A 1 199 ? -8.133 17.75 18.688 1 97.75 199 LYS A N 1
ATOM 1562 C CA . LYS A 1 199 ? -9.125 18.016 19.719 1 97.75 199 LYS A CA 1
ATOM 1563 C C . LYS A 1 199 ? -8.484 18.688 20.938 1 97.75 199 LYS A C 1
ATOM 1565 O O . LYS A 1 199 ? -9.039 19.641 21.484 1 97.75 199 LYS A O 1
ATOM 1570 N N . GLU A 1 200 ? -7.332 18.109 21.312 1 98.38 200 GLU A N 1
ATOM 1571 C CA . GLU A 1 200 ? -6.617 18.688 22.453 1 98.38 200 GLU A CA 1
ATOM 1572 C C . GLU A 1 200 ? -6.246 20.141 22.188 1 98.38 200 GLU A C 1
ATOM 1574 O O . GLU A 1 200 ? -6.277 20.969 23.109 1 98.38 200 GLU A O 1
ATOM 1579 N N . ALA A 1 201 ? -5.918 20.484 20.984 1 98.75 201 ALA A N 1
ATOM 1580 C CA . ALA A 1 201 ? -5.535 21.844 20.594 1 98.75 201 ALA A CA 1
ATOM 1581 C C . ALA A 1 201 ? -6.766 22.719 20.391 1 98.75 201 ALA A C 1
ATOM 1583 O O . ALA A 1 201 ? -6.648 23.922 20.188 1 98.75 201 ALA A O 1
ATOM 1584 N N . GLY A 1 202 ? -7.953 22.125 20.375 1 98.62 202 GLY A N 1
ATOM 1585 C CA . GLY A 1 202 ? -9.195 22.875 20.203 1 98.62 202 GLY A CA 1
ATOM 1586 C C . GLY A 1 202 ? -9.453 23.266 18.766 1 98.62 202 GLY A C 1
ATOM 1587 O O . GLY A 1 202 ? -10.07 24.312 18.5 1 98.62 202 GLY A O 1
ATOM 1588 N N . ILE A 1 203 ? -8.969 22.531 17.859 1 98.88 203 ILE A N 1
ATOM 1589 C CA . ILE A 1 203 ? -9.133 22.875 16.453 1 98.88 203 ILE A CA 1
ATOM 1590 C C . ILE A 1 203 ? -9.812 21.734 15.703 1 98.88 203 ILE A C 1
ATOM 1592 O O . ILE A 1 203 ? -10.109 20.688 16.297 1 98.88 203 ILE A O 1
ATOM 1596 N N . ARG A 1 204 ? -10.109 21.938 14.398 1 98.75 204 ARG A N 1
ATOM 1597 C CA . ARG A 1 204 ? -10.758 20.953 13.531 1 98.75 204 ARG A CA 1
ATOM 1598 C C . ARG A 1 204 ? -9.781 19.859 13.125 1 98.75 204 ARG A C 1
ATOM 1600 O O . ARG A 1 204 ? -8.688 20.156 12.625 1 98.75 204 ARG A O 1
ATOM 1607 N N . GLY A 1 205 ? -10.141 18.578 13.406 1 98.69 205 GLY A N 1
ATOM 1608 C CA . GLY A 1 205 ? -9.422 17.422 12.898 1 98.69 205 GLY A CA 1
ATOM 1609 C C . GLY A 1 205 ? -10.18 16.672 11.82 1 98.69 205 GLY A C 1
ATOM 1610 O O . GLY A 1 205 ? -11.359 16.359 11.984 1 98.69 205 GLY A O 1
ATOM 1611 N N . ILE A 1 206 ? -9.523 16.453 10.719 1 98.62 206 ILE A N 1
ATOM 1612 C CA . ILE A 1 206 ? -10.117 15.648 9.648 1 98.62 206 ILE A CA 1
ATOM 1613 C C . ILE A 1 206 ? -9.273 14.391 9.414 1 98.62 206 ILE A C 1
ATOM 1615 O O . ILE A 1 206 ? -8.055 14.477 9.25 1 98.62 206 ILE A O 1
ATOM 1619 N N . ARG A 1 207 ? -9.961 13.305 9.453 1 97.31 207 ARG A N 1
ATOM 1620 C CA . ARG A 1 207 ? -9.289 12.016 9.32 1 97.31 207 ARG A CA 1
ATOM 1621 C C . ARG A 1 207 ? -9.078 11.656 7.852 1 97.31 207 ARG A C 1
ATOM 1623 O O . ARG A 1 207 ? -10.016 11.734 7.047 1 97.31 207 ARG A O 1
ATOM 1630 N N . LEU A 1 208 ? -7.844 11.383 7.434 1 97.69 208 LEU A N 1
ATOM 1631 C CA . LEU A 1 208 ? -7.578 10.609 6.227 1 97.69 208 LEU A CA 1
ATOM 1632 C C . LEU A 1 208 ? -7.566 9.117 6.531 1 97.69 208 LEU A C 1
ATOM 1634 O O . LEU A 1 208 ? -7.008 8.688 7.543 1 97.69 208 LEU A O 1
ATOM 1638 N N . MET A 1 209 ? -8.125 8.367 5.641 1 95.56 209 MET A N 1
ATOM 1639 C CA . MET A 1 209 ? -8.203 6.93 5.871 1 95.56 209 MET A CA 1
ATOM 1640 C C . MET A 1 209 ? -6.836 6.277 5.695 1 95.56 209 MET A C 1
ATOM 1642 O O . MET A 1 209 ? -6.164 6.484 4.68 1 95.56 209 MET A O 1
ATOM 1646 N N . ARG A 1 210 ? -6.43 5.52 6.742 1 96.5 210 ARG A N 1
ATOM 1647 C CA . ARG A 1 210 ? -5.25 4.676 6.609 1 96.5 210 ARG A CA 1
ATOM 1648 C C . ARG A 1 210 ? -5.48 3.564 5.59 1 96.5 210 ARG A C 1
ATOM 1650 O O . ARG A 1 210 ? -6.551 2.955 5.559 1 96.5 210 ARG A O 1
ATOM 1657 N N . ALA A 1 211 ? -4.484 3.371 4.645 1 96.5 211 ALA A N 1
ATOM 1658 C CA . ALA A 1 211 ? -4.617 2.307 3.654 1 96.5 211 ALA A CA 1
ATOM 1659 C C . ALA A 1 211 ? -4.746 0.942 4.328 1 96.5 211 ALA A C 1
ATOM 1661 O O . ALA A 1 211 ? -4.113 0.689 5.355 1 96.5 211 ALA A O 1
ATOM 1662 N N . ALA A 1 212 ? -5.469 0.019 3.695 1 94.12 212 ALA A N 1
ATOM 1663 C CA . ALA A 1 212 ? -5.77 -1.282 4.285 1 94.12 212 ALA A CA 1
ATOM 1664 C C . ALA A 1 212 ? -4.5 -2.113 4.457 1 94.12 212 ALA A C 1
ATOM 1666 O O . ALA A 1 212 ? -4.434 -2.98 5.332 1 94.12 212 ALA A O 1
ATOM 1667 N N . ASN A 1 213 ? -3.529 -1.863 3.631 1 96.62 213 ASN A N 1
ATOM 1668 C CA . ASN A 1 213 ? -2.309 -2.662 3.676 1 96.62 213 ASN A CA 1
ATOM 1669 C C . ASN A 1 213 ? -1.203 -1.954 4.449 1 96.62 213 ASN A C 1
ATOM 1671 O O . ASN A 1 213 ? -0.022 -2.26 4.273 1 96.62 213 ASN A O 1
ATOM 1675 N N . SER A 1 214 ? -1.577 -0.959 5.262 1 97.38 214 SER A N 1
ATOM 1676 C CA . SER A 1 214 ? -0.623 -0.319 6.164 1 97.38 214 SER A CA 1
ATOM 1677 C C . SER A 1 214 ? -0.053 -1.316 7.164 1 97.38 214 SER A C 1
ATOM 1679 O O . SER A 1 214 ? -0.773 -2.186 7.664 1 97.38 214 SER A O 1
ATOM 1681 N N . THR A 1 215 ? 1.246 -1.149 7.469 1 97.44 215 THR A N 1
ATOM 1682 C CA . THR A 1 215 ? 1.86 -1.979 8.5 1 97.44 215 THR A CA 1
ATOM 1683 C C . THR A 1 215 ? 1.667 -1.355 9.875 1 97.44 215 THR A C 1
ATOM 1685 O O . THR A 1 215 ? 2.029 -1.957 10.891 1 97.44 215 THR A O 1
ATOM 1688 N N . TYR A 1 216 ? 1.123 -0.173 9.898 1 96.44 216 TYR A N 1
ATOM 1689 C CA . TYR A 1 216 ? 0.778 0.458 11.172 1 96.44 216 TYR A CA 1
ATOM 1690 C C . TYR A 1 216 ? -0.541 -0.085 11.711 1 96.44 216 TYR A C 1
ATOM 1692 O O . TYR A 1 216 ? -1.614 0.381 11.32 1 96.44 216 TYR A O 1
ATOM 1700 N N . GLN A 1 217 ? -0.351 -1.057 12.633 1 92.38 217 GLN A N 1
ATOM 1701 C CA . GLN A 1 217 ? -1.484 -1.762 13.219 1 92.38 217 GLN A CA 1
ATOM 1702 C C . GLN A 1 217 ? -1.595 -1.475 14.719 1 92.38 217 GLN A C 1
ATOM 1704 O O . GLN A 1 217 ? -0.595 -1.176 15.375 1 92.38 217 GLN A O 1
ATOM 1709 N N . PRO A 1 218 ? -2.836 -1.553 15.242 1 91.06 218 PRO A N 1
ATOM 1710 C CA . PRO A 1 218 ? -4.113 -1.881 14.602 1 91.06 218 PRO A CA 1
ATOM 1711 C C . PRO A 1 218 ? -4.688 -0.715 13.805 1 91.06 218 PRO A C 1
ATOM 1713 O O . PRO A 1 218 ? -4.293 0.435 14.008 1 91.06 218 PRO A O 1
ATOM 1716 N N . MET A 1 219 ? -5.629 -0.999 12.875 1 91.56 219 MET A N 1
ATOM 1717 C CA . MET A 1 219 ? -6.312 0.031 12.102 1 91.56 219 MET A CA 1
ATOM 1718 C C . MET A 1 219 ? -7.113 0.955 13.016 1 91.56 219 MET A C 1
ATOM 1720 O O . MET A 1 219 ? -7.77 0.493 13.945 1 91.56 219 MET A O 1
ATOM 1724 N N . PRO A 1 220 ? -7.023 2.24 12.766 1 91.69 220 PRO A N 1
ATOM 1725 C CA . PRO A 1 220 ? -7.898 3.135 13.523 1 91.69 220 PRO A CA 1
ATOM 1726 C C . PRO A 1 220 ? -9.359 3.039 13.078 1 91.69 220 PRO A C 1
ATOM 1728 O O . PRO A 1 220 ? -9.641 2.672 11.938 1 91.69 220 PRO A O 1
ATOM 1731 N N . THR A 1 221 ? -10.273 3.369 13.984 1 88 221 THR A N 1
ATOM 1732 C CA . THR A 1 221 ? -11.695 3.414 13.664 1 88 221 THR A CA 1
ATOM 1733 C C . THR A 1 221 ? -12.07 4.758 13.055 1 88 221 THR A C 1
ATOM 1735 O O . THR A 1 221 ? -11.961 5.797 13.711 1 88 221 THR A O 1
ATOM 1738 N N . LEU A 1 222 ? -12.492 4.746 11.797 1 91.12 222 LEU A N 1
ATOM 1739 C CA . LEU A 1 222 ? -12.953 5.949 11.125 1 91.12 222 LEU A CA 1
ATOM 1740 C C . LEU A 1 222 ? -14.242 6.469 11.75 1 91.12 222 LEU A C 1
ATOM 1742 O O . LEU A 1 222 ? -15.219 5.723 11.891 1 91.12 222 LEU A O 1
ATOM 1746 N N . GLY A 1 223 ? -14.188 7.691 12.102 1 91 223 GLY A N 1
ATOM 1747 C CA . GLY A 1 223 ? -15.367 8.281 12.711 1 91 223 GLY A CA 1
ATOM 1748 C C . GLY A 1 223 ? -15.516 7.922 14.18 1 91 223 GLY A C 1
ATOM 1749 O O . GLY A 1 223 ? -16.5 8.312 14.82 1 91 223 GLY A O 1
ATOM 1750 N N . GLY A 1 224 ? -14.555 7.242 14.695 1 88.5 224 GLY A N 1
ATOM 1751 C CA . GLY A 1 224 ? -14.648 6.734 16.047 1 88.5 224 GLY A CA 1
ATOM 1752 C C . GLY A 1 224 ? -14.742 7.836 17.094 1 88.5 224 GLY A C 1
ATOM 1753 O O . GLY A 1 224 ? -15.219 7.602 18.203 1 88.5 224 GLY A O 1
ATOM 1754 N N . TYR A 1 225 ? -14.305 9.07 16.781 1 92.75 225 TYR A N 1
ATOM 1755 C CA . TYR A 1 225 ? -14.359 10.203 17.703 1 92.75 225 TYR A CA 1
ATOM 1756 C C . TYR A 1 225 ? -15.312 11.273 17.188 1 92.75 225 TYR A C 1
ATOM 1758 O O . TYR A 1 225 ? -15.234 12.43 17.609 1 92.75 225 TYR A O 1
ATOM 1766 N N . GLY A 1 226 ? -16.141 10.859 16.203 1 89.88 226 GLY A N 1
ATOM 1767 C CA . GLY A 1 226 ? -17.094 11.797 15.648 1 89.88 226 GLY A CA 1
ATOM 1768 C C . GLY A 1 226 ? -16.469 12.766 14.664 1 89.88 226 GLY A C 1
ATOM 1769 O O . GLY A 1 226 ? -17.125 13.727 14.234 1 89.88 226 GLY A O 1
ATOM 1770 N N . GLU A 1 227 ? -15.305 12.531 14.336 1 95 227 GLU A N 1
ATOM 1771 C CA . GLU A 1 227 ? -14.602 13.414 13.406 1 95 227 GLU A CA 1
ATOM 1772 C C . GLU A 1 227 ? -15.086 13.211 11.977 1 95 227 GLU A C 1
ATOM 1774 O O . GLU A 1 227 ? -15.703 12.195 11.664 1 95 227 GLU A O 1
ATOM 1779 N N . GLU A 1 228 ? -14.789 14.172 11.133 1 95.5 228 GLU A N 1
ATOM 1780 C CA . GLU A 1 228 ? -14.984 14.031 9.695 1 95.5 228 GLU A CA 1
ATOM 1781 C C . GLU A 1 228 ? -13.914 13.133 9.078 1 95.5 228 GLU A C 1
ATOM 1783 O O . GLU A 1 228 ? -12.766 13.141 9.523 1 95.5 228 GLU A O 1
ATOM 1788 N N . VAL A 1 229 ? -14.344 12.391 8.117 1 94.38 229 VAL A N 1
ATOM 1789 C CA . VAL A 1 229 ? -13.438 11.508 7.391 1 94.38 229 VAL A CA 1
ATOM 1790 C C . VAL A 1 229 ? -13.461 11.859 5.906 1 94.38 229 VAL A C 1
ATOM 1792 O O . VAL A 1 229 ? -14.531 11.961 5.301 1 94.38 229 VAL A O 1
ATOM 1795 N N . LEU A 1 230 ? -12.297 12.094 5.359 1 94.88 230 LEU A N 1
ATOM 1796 C CA . LEU A 1 230 ? -12.203 12.43 3.941 1 94.88 230 LEU A CA 1
ATOM 1797 C C . LEU A 1 230 ? -12.492 11.203 3.078 1 94.88 230 LEU A C 1
ATOM 1799 O O . LEU A 1 230 ? -11.859 10.164 3.236 1 94.88 230 LEU A O 1
ATOM 1803 N N . ILE A 1 231 ? -13.414 11.375 2.15 1 90.88 231 ILE A N 1
ATOM 1804 C CA . ILE A 1 231 ? -13.805 10.273 1.285 1 90.88 231 ILE A CA 1
ATOM 1805 C C . ILE A 1 231 ? -12.648 9.906 0.358 1 90.88 231 ILE A C 1
ATOM 1807 O O . ILE A 1 231 ? -11.852 10.766 -0.021 1 90.88 231 ILE A O 1
ATOM 1811 N N . ASN A 1 232 ? -12.484 8.609 -0.026 1 88.25 232 ASN A N 1
ATOM 1812 C CA . ASN A 1 232 ? -11.531 8.078 -0.995 1 88.25 232 ASN A CA 1
ATOM 1813 C C . ASN A 1 232 ? -10.094 8.398 -0.598 1 88.25 232 ASN A C 1
ATOM 1815 O O . ASN A 1 232 ? -9.25 8.641 -1.459 1 88.25 232 ASN A O 1
ATOM 1819 N N . SER A 1 233 ? -9.852 8.453 0.724 1 94.44 233 SER A N 1
ATOM 1820 C CA . SER A 1 233 ? -8.531 8.883 1.168 1 94.44 233 SER A CA 1
ATOM 1821 C C . SER A 1 233 ? -7.668 7.695 1.585 1 94.44 233 SER A C 1
ATOM 1823 O O . SER A 1 233 ? -6.582 7.875 2.141 1 94.44 233 SER A O 1
ATOM 1825 N N . ASN A 1 234 ? -8.141 6.469 1.334 1 92.81 234 ASN A N 1
ATOM 1826 C CA . ASN A 1 234 ? -7.383 5.289 1.731 1 92.81 234 ASN A CA 1
ATOM 1827 C C . ASN A 1 234 ? -6.328 4.926 0.69 1 92.81 234 ASN A C 1
ATOM 1829 O O . ASN A 1 234 ? -5.582 3.961 0.868 1 92.81 234 ASN A O 1
ATOM 1833 N N . TYR A 1 235 ? -6.238 5.656 -0.464 1 91.75 235 TYR A N 1
ATOM 1834 C CA . TYR A 1 235 ? -5.258 5.348 -1.496 1 91.75 235 TYR A CA 1
ATOM 1835 C C . TYR A 1 235 ? -4.699 6.625 -2.115 1 91.75 235 TYR A C 1
ATOM 1837 O O . TYR A 1 235 ? -5.316 7.688 -2.031 1 91.75 235 TYR A O 1
ATOM 1845 N N . MET B 1 1 ? -25.984 55.469 -37.969 1 25.47 1 MET B N 1
ATOM 1846 C CA . MET B 1 1 ? -26.125 54.531 -36.844 1 25.47 1 MET B CA 1
ATOM 1847 C C . MET B 1 1 ? -25.562 53.156 -37.219 1 25.47 1 MET B C 1
ATOM 1849 O O . MET B 1 1 ? -26.188 52.406 -37.938 1 25.47 1 MET B O 1
ATOM 1853 N N . LYS B 1 2 ? -24.188 53.156 -37.438 1 30.91 2 LYS B N 1
ATOM 1854 C CA . LYS B 1 2 ? -23.281 52.125 -37.938 1 30.91 2 LYS B CA 1
ATOM 1855 C C . LYS B 1 2 ? -23.281 50.906 -37 1 30.91 2 LYS B C 1
ATOM 1857 O O . LYS B 1 2 ? -23.016 51.031 -35.812 1 30.91 2 LYS B O 1
ATOM 1862 N N . ASN B 1 3 ? -24.141 49.938 -37.281 1 29.17 3 ASN B N 1
ATOM 1863 C CA . ASN B 1 3 ? -24.422 48.688 -36.562 1 29.17 3 ASN B CA 1
ATOM 1864 C C . ASN B 1 3 ? -23.172 47.812 -36.438 1 29.17 3 ASN B C 1
ATOM 1866 O O . ASN B 1 3 ? -22.578 47.438 -37.438 1 29.17 3 ASN B O 1
ATOM 1870 N N . LEU B 1 4 ? -22.312 48.062 -35.438 1 35.19 4 LEU B N 1
ATOM 1871 C CA . LEU B 1 4 ? -21.109 47.344 -35.062 1 35.19 4 LEU B CA 1
ATOM 1872 C C . LEU B 1 4 ? -21.422 45.844 -34.844 1 35.19 4 LEU B C 1
ATOM 1874 O O . LEU B 1 4 ? -22.219 45.5 -34 1 35.19 4 LEU B O 1
ATOM 1878 N N . LEU B 1 5 ? -21.422 45.031 -35.906 1 31.22 5 LEU B N 1
ATOM 1879 C CA . LEU B 1 5 ? -21.562 43.562 -35.906 1 31.22 5 LEU B CA 1
ATOM 1880 C C . LEU B 1 5 ? -20.5 42.906 -35.031 1 31.22 5 LEU B C 1
ATOM 1882 O O . LEU B 1 5 ? -19.297 43.062 -35.281 1 31.22 5 LEU B O 1
ATOM 1886 N N . LYS B 1 6 ? -20.719 42.844 -33.688 1 32.97 6 LYS B N 1
ATOM 1887 C CA . LYS B 1 6 ? -19.812 42.156 -32.781 1 32.97 6 LYS B CA 1
ATOM 1888 C C . LYS B 1 6 ? -19.609 40.719 -33.219 1 32.97 6 LYS B C 1
ATOM 1890 O O . LYS B 1 6 ? -20.578 39.969 -33.375 1 32.97 6 LYS B O 1
ATOM 1895 N N . LEU B 1 7 ? -18.484 40.344 -33.938 1 34.84 7 LEU B N 1
ATOM 1896 C CA . LEU B 1 7 ? -17.953 39.031 -34.281 1 34.84 7 LEU B CA 1
ATOM 1897 C C . LEU B 1 7 ? -17.75 38.188 -33.062 1 34.84 7 LEU B C 1
ATOM 1899 O O . LEU B 1 7 ? -16.984 38.531 -32.156 1 34.84 7 LEU B O 1
ATOM 1903 N N . SER B 1 8 ? -18.797 37.5 -32.594 1 28.5 8 SER B N 1
ATOM 1904 C CA . SER B 1 8 ? -18.703 36.531 -31.516 1 28.5 8 SER B CA 1
ATOM 1905 C C . SER B 1 8 ? -17.719 35.406 -31.859 1 28.5 8 SER B C 1
ATOM 1907 O O . SER B 1 8 ? -17.875 34.719 -32.875 1 28.5 8 SER B O 1
ATOM 1909 N N . ALA B 1 9 ? -16.422 35.594 -31.594 1 33.44 9 ALA B N 1
ATOM 1910 C CA . ALA B 1 9 ? -15.406 34.531 -31.719 1 33.44 9 ALA B CA 1
ATOM 1911 C C . ALA B 1 9 ? -15.805 33.281 -30.938 1 33.44 9 ALA B C 1
ATOM 1913 O O . ALA B 1 9 ? -16.031 33.344 -29.719 1 33.44 9 ALA B O 1
ATOM 1914 N N . ILE B 1 10 ? -16.484 32.312 -31.547 1 32.19 10 ILE B N 1
ATOM 1915 C CA . ILE B 1 10 ? -16.781 31 -31.016 1 32.19 10 ILE B CA 1
ATOM 1916 C C . ILE B 1 10 ? -15.484 30.266 -30.703 1 32.19 10 ILE B C 1
ATOM 1918 O O . ILE B 1 10 ? -14.648 30.062 -31.594 1 32.19 10 ILE B O 1
ATOM 1922 N N . ALA B 1 11 ? -14.906 30.422 -29.516 1 34.84 11 ALA B N 1
ATOM 1923 C CA . ALA B 1 11 ? -13.781 29.609 -29.031 1 34.84 11 ALA B CA 1
ATOM 1924 C C . ALA B 1 11 ? -14.055 28.125 -29.203 1 34.84 11 ALA B C 1
ATOM 1926 O O . ALA B 1 11 ? -15.023 27.594 -28.656 1 34.84 11 ALA B O 1
ATOM 1927 N N . ILE B 1 12 ? -13.609 27.516 -30.297 1 33.69 12 ILE B N 1
ATOM 1928 C CA . ILE B 1 12 ? -13.625 26.078 -30.531 1 33.69 12 ILE B CA 1
ATOM 1929 C C . ILE B 1 12 ? -12.828 25.375 -29.438 1 33.69 12 ILE B C 1
ATOM 1931 O O . ILE B 1 12 ? -11.633 25.625 -29.281 1 33.69 12 ILE B O 1
ATOM 1935 N N . LEU B 1 13 ? -13.492 25.078 -28.359 1 31.67 13 LEU B N 1
ATOM 1936 C CA . LEU B 1 13 ? -12.914 24.172 -27.375 1 31.67 13 LEU B CA 1
ATOM 1937 C C . LEU B 1 13 ? -12.352 22.922 -28.031 1 31.67 13 LEU B C 1
ATOM 1939 O O . LEU B 1 13 ? -13.086 22.156 -28.656 1 31.67 13 LEU B O 1
ATOM 1943 N N . ALA B 1 14 ? -11.086 22.953 -28.469 1 30.02 14 ALA B N 1
ATOM 1944 C CA . ALA B 1 14 ? -10.367 21.766 -28.938 1 30.02 14 ALA B CA 1
ATOM 1945 C C . ALA B 1 14 ? -10.32 20.688 -27.859 1 30.02 14 ALA B C 1
ATOM 1947 O O . ALA B 1 14 ? -9.719 20.906 -26.797 1 30.02 14 ALA B O 1
ATOM 1948 N N . ALA B 1 15 ? -11.32 19.875 -27.766 1 32.41 15 ALA B N 1
ATOM 1949 C CA . ALA B 1 15 ? -11.273 18.625 -27.031 1 32.41 15 ALA B CA 1
ATOM 1950 C C . ALA B 1 15 ? -10.039 17.812 -27.406 1 32.41 15 ALA B C 1
ATOM 1952 O O . ALA B 1 15 ? -9.922 17.344 -28.547 1 32.41 15 ALA B O 1
ATOM 1953 N N . SER B 1 16 ? -8.906 18.234 -26.891 1 31.25 16 SER B N 1
ATOM 1954 C CA . SER B 1 16 ? -7.82 17.281 -27.062 1 31.25 16 SER B CA 1
ATOM 1955 C C . SER B 1 16 ? -8.266 15.867 -26.703 1 31.25 16 SER B C 1
ATOM 1957 O O . SER B 1 16 ? -8.656 15.602 -25.562 1 31.25 16 SER B O 1
ATOM 1959 N N . ALA B 1 17 ? -8.711 15.117 -27.641 1 32.12 17 ALA B N 1
ATOM 1960 C CA . ALA B 1 17 ? -8.906 13.672 -27.531 1 32.12 17 ALA B CA 1
ATOM 1961 C C . ALA B 1 17 ? -7.664 12.984 -26.984 1 32.12 17 ALA B C 1
ATOM 1963 O O . ALA B 1 17 ? -6.617 12.969 -27.641 1 32.12 17 ALA B O 1
ATOM 1964 N N . VAL B 1 18 ? -7.453 13.133 -25.672 1 32.69 18 VAL B N 1
ATOM 1965 C CA . VAL B 1 18 ? -6.492 12.18 -25.141 1 32.69 18 VAL B CA 1
ATOM 1966 C C . VAL B 1 18 ? -6.742 10.797 -25.75 1 32.69 18 VAL B C 1
ATOM 1968 O O . VAL B 1 18 ? -7.836 10.242 -25.625 1 32.69 18 VAL B O 1
ATOM 1971 N N . SER B 1 19 ? -6.16 10.602 -26.922 1 32.78 19 SER B N 1
ATOM 1972 C CA . SER B 1 19 ? -6.094 9.242 -27.453 1 32.78 19 SER B CA 1
ATOM 1973 C C . SER B 1 19 ? -5.797 8.227 -26.359 1 32.78 19 SER B C 1
ATOM 1975 O O . SER B 1 19 ? -4.68 8.18 -25.844 1 32.78 19 SER B O 1
ATOM 1977 N N . THR B 1 20 ? -6.656 8.008 -25.375 1 33.66 20 THR B N 1
ATOM 1978 C CA . THR B 1 20 ? -6.469 6.785 -24.609 1 33.66 20 THR B CA 1
ATOM 1979 C C . THR B 1 20 ? -6.121 5.609 -25.516 1 33.66 20 THR B C 1
ATOM 1981 O O . THR B 1 20 ? -6.781 5.395 -26.531 1 33.66 20 THR B O 1
ATOM 1984 N N . PHE B 1 21 ? -4.832 5.504 -25.906 1 30.22 21 PHE B N 1
ATOM 1985 C CA . PHE B 1 21 ? -4.504 4.207 -26.5 1 30.22 21 PHE B CA 1
ATOM 1986 C C . PHE B 1 21 ? -5.402 3.117 -25.922 1 30.22 21 PHE B C 1
ATOM 1988 O O . PHE B 1 21 ? -5.344 2.812 -24.734 1 30.22 21 PHE B O 1
ATOM 1995 N N . ALA B 1 22 ? -6.527 3.039 -26.422 1 34.12 22 ALA B N 1
ATOM 1996 C CA . ALA B 1 22 ? -7.414 1.913 -26.156 1 34.12 22 ALA B CA 1
ATOM 1997 C C . ALA B 1 22 ? -6.664 0.588 -26.234 1 34.12 22 ALA B C 1
ATOM 1999 O O . ALA B 1 22 ? -6.266 0.164 -27.328 1 34.12 22 ALA B O 1
ATOM 2000 N N . SER B 1 23 ? -5.664 0.333 -25.344 1 36.47 23 SER B N 1
ATOM 2001 C CA . SER B 1 23 ? -5.211 -1.053 -25.375 1 36.47 23 SER B CA 1
ATOM 2002 C C . SER B 1 23 ? -6.391 -2.016 -25.484 1 36.47 23 SER B C 1
ATOM 2004 O O . SER B 1 23 ? -7.434 -1.799 -24.875 1 36.47 23 SER B O 1
ATOM 2006 N N . ASN B 1 24 ? -6.598 -2.627 -26.562 1 46.34 24 ASN B N 1
ATOM 2007 C CA . ASN B 1 24 ? -7.578 -3.682 -26.797 1 46.34 24 ASN B CA 1
ATOM 2008 C C . ASN B 1 24 ? -7.727 -4.59 -25.578 1 46.34 24 ASN B C 1
ATOM 2010 O O . ASN B 1 24 ? -7.094 -5.645 -25.5 1 46.34 24 ASN B O 1
ATOM 2014 N N . LYS B 1 25 ? -7.969 -3.977 -24.375 1 52.66 25 LYS B N 1
ATOM 2015 C CA . LYS B 1 25 ? -8.219 -4.77 -23.172 1 52.66 25 LYS B CA 1
ATOM 2016 C C . LYS B 1 25 ? -9.391 -5.723 -23.375 1 52.66 25 LYS B C 1
ATOM 2018 O O . LYS B 1 25 ? -10.414 -5.348 -23.953 1 52.66 25 LYS B O 1
ATOM 2023 N N . GLU B 1 26 ? -9.195 -7.188 -23.156 1 57.88 26 GLU B N 1
ATOM 2024 C CA . GLU B 1 26 ? -10.281 -8.164 -23.188 1 57.88 26 GLU B CA 1
ATOM 2025 C C . GLU B 1 26 ? -11.477 -7.691 -22.359 1 57.88 26 GLU B C 1
ATOM 2027 O O . GLU B 1 26 ? -11.32 -7.332 -21.188 1 57.88 26 GLU B O 1
ATOM 2032 N N . PRO B 1 27 ? -12.602 -7.605 -23.062 1 72 27 PRO B N 1
ATOM 2033 C CA . PRO B 1 27 ? -13.758 -7.113 -22.312 1 72 27 PRO B CA 1
ATOM 2034 C C . PRO B 1 27 ? -14.109 -8.008 -21.125 1 72 27 PRO B C 1
ATOM 2036 O O . PRO B 1 27 ? -13.969 -9.227 -21.203 1 72 27 PRO B O 1
ATOM 2039 N N . TYR B 1 28 ? -14.531 -7.32 -20 1 67.94 28 TYR B N 1
ATOM 2040 C CA . TYR B 1 28 ? -15.055 -8.07 -18.859 1 67.94 28 TYR B CA 1
ATOM 2041 C C . TYR B 1 28 ? -16.359 -8.766 -19.219 1 67.94 28 TYR B C 1
ATOM 2043 O O . TYR B 1 28 ? -17.172 -8.227 -20 1 67.94 28 TYR B O 1
ATOM 2051 N N . THR B 1 29 ? -16.594 -9.953 -18.734 1 76 29 THR B N 1
ATOM 2052 C CA . THR B 1 29 ? -17.812 -10.719 -18.969 1 76 29 THR B CA 1
ATOM 2053 C C . THR B 1 29 ? -18.812 -10.5 -17.844 1 76 29 THR B C 1
ATOM 2055 O O . THR B 1 29 ? -19.984 -10.859 -17.969 1 76 29 THR B O 1
ATOM 2058 N N . GLU B 1 30 ? -18.422 -10 -16.609 1 72.25 30 GLU B N 1
ATOM 2059 C CA . GLU B 1 30 ? -19.25 -9.734 -15.438 1 72.25 30 GLU B CA 1
ATOM 2060 C C . GLU B 1 30 ? -19.047 -8.305 -14.93 1 72.25 30 GLU B C 1
ATOM 2062 O O . GLU B 1 30 ? -18 -7.695 -15.188 1 72.25 30 GLU B O 1
ATOM 2067 N N . GLN B 1 31 ? -20.047 -7.691 -14.227 1 63.72 31 GLN B N 1
ATOM 2068 C CA . GLN B 1 31 ? -19.953 -6.336 -13.695 1 63.72 31 GLN B CA 1
ATOM 2069 C C . GLN B 1 31 ? -18.797 -6.203 -12.711 1 63.72 31 GLN B C 1
ATOM 2071 O O . GLN B 1 31 ? -18.016 -5.254 -12.781 1 63.72 31 GLN B O 1
ATOM 2076 N N . GLY B 1 32 ? -18.75 -7.062 -11.805 1 67.44 32 GLY B N 1
ATOM 2077 C CA . GLY B 1 32 ? -17.672 -7.129 -10.82 1 67.44 32 GLY B CA 1
ATOM 2078 C C . GLY B 1 32 ? -17.531 -5.859 -10 1 67.44 32 GLY B C 1
ATOM 2079 O O . GLY B 1 32 ? -18.484 -5.074 -9.898 1 67.44 32 GLY B O 1
ATOM 2080 N N . THR B 1 33 ? -16.547 -5.637 -9.125 1 74.25 33 THR B N 1
ATOM 2081 C CA . THR B 1 33 ? -16.172 -4.48 -8.32 1 74.25 33 THR B CA 1
ATOM 2082 C C . THR B 1 33 ? -14.648 -4.324 -8.273 1 74.25 33 THR B C 1
ATOM 2084 O O . THR B 1 33 ? -13.93 -4.984 -9.023 1 74.25 33 THR B O 1
ATOM 2087 N N . ASN B 1 34 ? -14.094 -3.383 -7.609 1 70 34 ASN B N 1
ATOM 2088 C CA . ASN B 1 34 ? -12.656 -3.273 -7.379 1 70 34 ASN B CA 1
ATOM 2089 C C . ASN B 1 34 ? -12.352 -2.736 -5.98 1 70 34 ASN B C 1
ATOM 2091 O O . ASN B 1 34 ? -13.273 -2.393 -5.234 1 70 34 ASN B O 1
ATOM 2095 N N . ALA B 1 35 ? -11.047 -2.814 -5.625 1 70.62 35 ALA B N 1
ATOM 2096 C CA . ALA B 1 35 ? -10.609 -2.51 -4.266 1 70.62 35 ALA B CA 1
ATOM 2097 C C . ALA B 1 35 ? -10.984 -1.079 -3.881 1 70.62 35 ALA B C 1
ATOM 2099 O O . ALA B 1 35 ? -11.078 -0.754 -2.695 1 70.62 35 ALA B O 1
ATOM 2100 N N . ARG B 1 36 ? -11.172 -0.198 -4.812 1 74 36 ARG B N 1
ATOM 2101 C CA . ARG B 1 36 ? -11.508 1.189 -4.516 1 74 36 ARG B CA 1
ATOM 2102 C C . ARG B 1 36 ? -13.016 1.375 -4.406 1 74 36 ARG B C 1
ATOM 2104 O O . ARG B 1 36 ? -13.484 2.359 -3.834 1 74 36 ARG B O 1
ATOM 2111 N N . GLU B 1 37 ? -13.734 0.277 -4.926 1 65.94 37 GLU B N 1
ATOM 2112 C CA . GLU B 1 37 ? -15.188 0.365 -4.961 1 65.94 37 GLU B CA 1
ATOM 2113 C C . GLU B 1 37 ? -15.82 -0.574 -3.939 1 65.94 37 GLU B C 1
ATOM 2115 O O . GLU B 1 37 ? -17.031 -0.534 -3.721 1 65.94 37 GLU B O 1
ATOM 2120 N N . MET B 1 38 ? -15.141 -1.479 -3.26 1 63.28 38 MET B N 1
ATOM 2121 C CA . MET B 1 38 ? -15.594 -2.758 -2.721 1 63.28 38 MET B CA 1
ATOM 2122 C C . MET B 1 38 ? -16.625 -2.545 -1.619 1 63.28 38 MET B C 1
ATOM 2124 O O . MET B 1 38 ? -16.422 -1.746 -0.707 1 63.28 38 MET B O 1
ATOM 2128 N N . THR B 1 39 ? -17.938 -2.754 -2.064 1 56.16 39 THR B N 1
ATOM 2129 C CA . THR B 1 39 ? -18.984 -3.104 -1.11 1 56.16 39 THR B CA 1
ATOM 2130 C C . THR B 1 39 ? -19.188 -4.613 -1.068 1 56.16 39 THR B C 1
ATOM 2132 O O . THR B 1 39 ? -18.984 -5.301 -2.07 1 56.16 39 THR B O 1
ATOM 2135 N N . GLU B 1 40 ? -18.953 -5.395 -0.019 1 54.59 40 GLU B N 1
ATOM 2136 C CA . GLU B 1 40 ? -19.141 -6.832 0.17 1 54.59 40 GLU B CA 1
ATOM 2137 C C . GLU B 1 40 ? -20.406 -7.324 -0.529 1 54.59 40 GLU B C 1
ATOM 2139 O O . GLU B 1 40 ? -20.562 -8.523 -0.766 1 54.59 40 GLU B O 1
ATOM 2144 N N . GLN B 1 41 ? -21.094 -6.383 -1.08 1 57.47 41 GLN B N 1
ATOM 2145 C CA . GLN B 1 41 ? -22.406 -6.84 -1.488 1 57.47 41 GLN B CA 1
ATOM 2146 C C . GLN B 1 41 ? -22.453 -7.16 -2.98 1 57.47 41 GLN B C 1
ATOM 2148 O O . GLN B 1 41 ? -23.453 -7.637 -3.494 1 57.47 41 GLN B O 1
ATOM 2153 N N . LYS B 1 42 ? -21.359 -7.32 -3.604 1 63.38 42 LYS B N 1
ATOM 2154 C CA . LYS B 1 42 ? -21.469 -7.652 -5.02 1 63.38 42 LYS B CA 1
ATOM 2155 C C . LYS B 1 42 ? -21.406 -9.164 -5.242 1 63.38 42 LYS B C 1
ATOM 2157 O O . LYS B 1 42 ? -20.688 -9.867 -4.527 1 63.38 42 LYS B O 1
ATOM 2162 N N . PRO B 1 43 ? -22.234 -9.664 -6.102 1 77.12 43 PRO B N 1
ATOM 2163 C CA . PRO B 1 43 ? -22.281 -11.109 -6.34 1 77.12 43 PRO B CA 1
ATOM 2164 C C . PRO B 1 43 ? -21.047 -11.625 -7.074 1 77.12 43 PRO B C 1
ATOM 2166 O O . PRO B 1 43 ? -21.109 -11.945 -8.266 1 77.12 43 PRO B O 1
ATOM 2169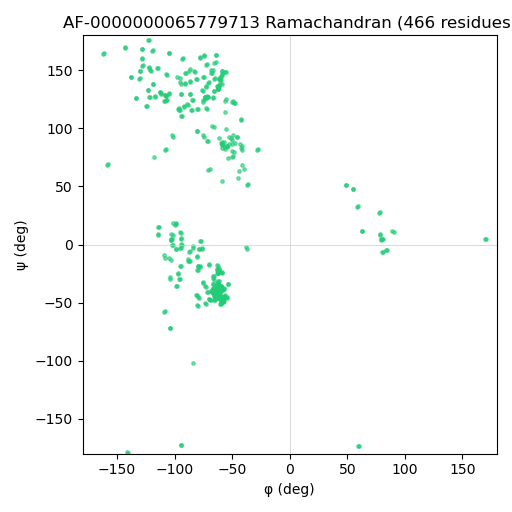 N N . ILE B 1 44 ? -19.938 -11.578 -6.578 1 84.88 44 ILE B N 1
ATOM 2170 C CA . ILE B 1 44 ? -18.672 -12.133 -7.027 1 84.88 44 ILE B CA 1
ATOM 2171 C C . ILE B 1 44 ? -18.422 -13.484 -6.359 1 84.88 44 ILE B C 1
ATOM 2173 O O . ILE B 1 44 ? -18.969 -13.75 -5.281 1 84.88 44 ILE B O 1
ATOM 2177 N N . HIS B 1 45 ? -17.812 -14.422 -7.152 1 89.75 45 HIS B N 1
ATOM 2178 C CA . HIS B 1 45 ? -17.469 -15.711 -6.578 1 89.75 45 HIS B CA 1
ATOM 2179 C C . HIS B 1 45 ? -16.312 -15.578 -5.59 1 89.75 45 HIS B C 1
ATOM 2181 O O . HIS B 1 45 ? -15.156 -15.805 -5.945 1 89.75 45 HIS B O 1
ATOM 2187 N N . TRP B 1 46 ? -16.75 -15.328 -4.348 1 91.88 46 TRP B N 1
ATOM 2188 C CA . TRP B 1 46 ? -15.758 -15.195 -3.291 1 91.88 46 TRP B CA 1
ATOM 2189 C C . TRP B 1 46 ? -15.312 -16.562 -2.793 1 91.88 46 TRP B C 1
ATOM 2191 O O . TRP B 1 46 ? -16.125 -17.484 -2.684 1 91.88 46 TRP B O 1
ATOM 2201 N N . ILE B 1 47 ? -14.062 -16.703 -2.48 1 94.56 47 ILE B N 1
ATOM 2202 C CA . ILE B 1 47 ? -13.539 -17.938 -1.893 1 94.56 47 ILE B CA 1
ATOM 2203 C C . ILE B 1 47 ? -12.562 -17.594 -0.768 1 94.56 47 ILE B C 1
ATOM 2205 O O . ILE B 1 47 ? -11.867 -16.578 -0.826 1 94.56 47 ILE B O 1
ATOM 2209 N N . SER B 1 48 ? -12.508 -18.375 0.326 1 95.5 48 SER B N 1
ATOM 2210 C CA . SER B 1 48 ? -11.555 -18.219 1.422 1 95.5 48 SER B CA 1
ATOM 2211 C C . SER B 1 48 ? -10.469 -19.281 1.361 1 95.5 48 SER B C 1
ATOM 2213 O O . SER B 1 48 ? -10.609 -20.281 0.65 1 95.5 48 SER B O 1
ATOM 2215 N N . VAL B 1 49 ? -9.453 -19.062 2.074 1 97.75 49 VAL B N 1
ATOM 2216 C CA . VAL B 1 49 ? -8.391 -20.062 2.172 1 97.75 49 VAL B CA 1
ATOM 2217 C C . VAL B 1 49 ? -8.945 -21.344 2.801 1 97.75 49 VAL B C 1
ATOM 2219 O O . VAL B 1 49 ? -8.586 -22.453 2.389 1 97.75 49 VAL B O 1
ATOM 2222 N N . GLU B 1 50 ? -9.852 -21.203 3.758 1 97.44 50 GLU B N 1
ATOM 2223 C CA . GLU B 1 50 ? -10.461 -22.359 4.418 1 97.44 50 GLU B CA 1
ATOM 2224 C C . GLU B 1 50 ? -11.281 -23.188 3.434 1 97.44 50 GLU B C 1
ATOM 2226 O O . GLU B 1 50 ? -11.234 -24.422 3.455 1 97.44 50 GLU B O 1
ATOM 2231 N N . GLN B 1 51 ? -12.047 -22.516 2.635 1 97.69 51 GLN B N 1
ATOM 2232 C CA . GLN B 1 51 ? -12.844 -23.219 1.625 1 97.69 51 GLN B CA 1
ATOM 2233 C C . GLN B 1 51 ? -11.953 -23.953 0.628 1 97.69 51 GLN B C 1
ATOM 2235 O O . GLN B 1 51 ? -12.234 -25.094 0.253 1 97.69 51 GLN B O 1
ATOM 2240 N N . LEU B 1 52 ? -10.906 -23.312 0.195 1 98.25 52 LEU B N 1
ATOM 2241 C CA . LEU B 1 52 ? -9.953 -23.922 -0.73 1 98.25 52 LEU B CA 1
ATOM 2242 C C . LEU B 1 52 ? -9.312 -25.156 -0.112 1 98.25 52 LEU B C 1
ATOM 2244 O O . LEU B 1 52 ? -9.172 -26.188 -0.775 1 98.25 52 LEU B O 1
ATOM 2248 N N . LYS B 1 53 ? -8.883 -25.016 1.1 1 98.25 53 LYS B N 1
ATOM 2249 C CA . LYS B 1 53 ? -8.305 -26.141 1.829 1 98.25 53 LYS B CA 1
ATOM 2250 C C . LYS B 1 53 ? -9.266 -27.328 1.854 1 98.25 53 LYS B C 1
ATOM 2252 O O . LYS B 1 53 ? -8.852 -28.469 1.625 1 98.25 53 LYS B O 1
ATOM 2257 N N . LYS B 1 54 ? -10.492 -27.031 2.139 1 98.19 54 LYS B N 1
ATOM 2258 C CA . LYS B 1 54 ? -11.508 -28.078 2.189 1 98.19 54 LYS B CA 1
ATOM 2259 C C . LYS B 1 54 ? -11.688 -28.75 0.824 1 98.19 54 LYS B C 1
ATOM 2261 O O . LYS B 1 54 ? -11.812 -29.969 0.733 1 98.19 54 LYS B O 1
ATOM 2266 N N . GLU B 1 55 ? -11.703 -27.969 -0.196 1 98.19 55 GLU B N 1
ATOM 2267 C CA . GLU B 1 55 ? -11.852 -28.484 -1.553 1 98.19 55 GLU B CA 1
ATOM 2268 C C . GLU B 1 55 ? -10.695 -29.406 -1.923 1 98.19 55 GLU B C 1
ATOM 2270 O O . GLU B 1 55 ? -10.867 -30.359 -2.697 1 98.19 55 GLU B O 1
ATOM 2275 N N . LEU B 1 56 ? -9.531 -29.141 -1.386 1 98.44 56 LEU B N 1
ATOM 2276 C CA . LEU B 1 56 ? -8.328 -29.859 -1.777 1 98.44 56 LEU B CA 1
ATOM 2277 C C . LEU B 1 56 ? -8.078 -31.047 -0.849 1 98.44 56 LEU B C 1
ATOM 2279 O O . LEU B 1 56 ? -7.156 -31.828 -1.072 1 98.44 56 LEU B O 1
ATOM 2283 N N . GLU B 1 57 ? -8.922 -31.219 0.1 1 97.19 57 GLU B N 1
ATOM 2284 C CA . GLU B 1 57 ? -8.758 -32.312 1.041 1 97.19 57 GLU B CA 1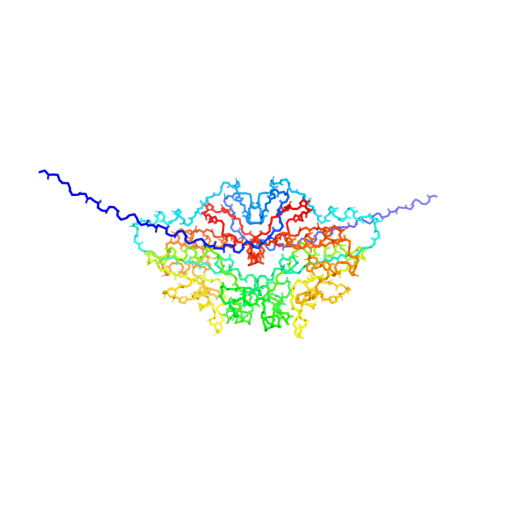
ATOM 2285 C C . GLU B 1 57 ? -8.828 -33.656 0.328 1 97.19 57 GLU B C 1
ATOM 2287 O O . GLU B 1 57 ? -9.703 -33.875 -0.517 1 97.19 57 GLU B O 1
ATOM 2292 N N . GLY B 1 58 ? -7.848 -34.531 0.679 1 97.06 58 GLY B N 1
ATOM 2293 C CA . GLY B 1 58 ? -7.824 -35.875 0.132 1 97.06 58 GLY B CA 1
ATOM 2294 C C . GLY B 1 58 ? -7.234 -35.938 -1.263 1 97.06 58 GLY B C 1
ATOM 2295 O O . GLY B 1 58 ? -7.043 -37.031 -1.812 1 97.06 58 GLY B O 1
ATOM 2296 N N . LYS B 1 59 ? -6.961 -34.844 -1.835 1 98.06 59 LYS B N 1
ATOM 2297 C CA . LYS B 1 59 ? -6.371 -34.812 -3.168 1 98.06 59 LYS B CA 1
ATOM 2298 C C . LYS B 1 59 ? -4.848 -34.906 -3.096 1 98.06 59 LYS B C 1
ATOM 2300 O O . LYS B 1 59 ? -4.246 -34.438 -2.119 1 98.06 59 LYS B O 1
ATOM 2305 N N . ALA B 1 60 ? -4.32 -35.438 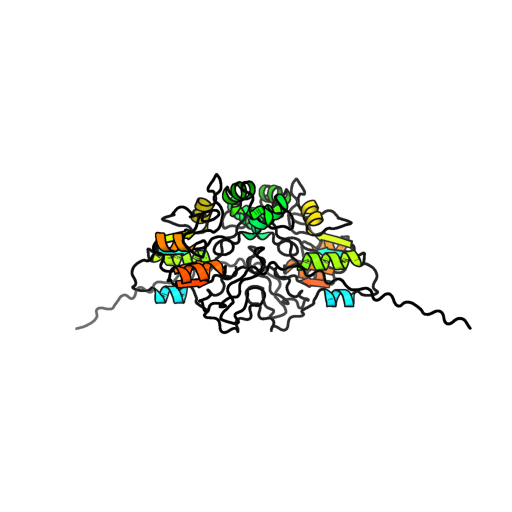-4.094 1 98.44 60 ALA B N 1
ATOM 2306 C CA . ALA B 1 60 ? -2.863 -35.5 -4.195 1 98.44 60 ALA B CA 1
ATOM 2307 C C . ALA B 1 60 ? -2.264 -34.125 -4.328 1 98.44 60 ALA B C 1
ATOM 2309 O O . ALA B 1 60 ? -2.947 -33.156 -4.734 1 98.44 60 ALA B O 1
ATOM 2310 N N . PRO B 1 61 ? -0.972 -33.938 -3.953 1 98.62 61 PRO B N 1
ATOM 2311 C CA . PRO B 1 61 ? -0.315 -32.656 -4.125 1 98.62 61 PRO B CA 1
ATOM 2312 C C . PRO B 1 61 ? -0.373 -32.156 -5.562 1 98.62 61 PRO B C 1
ATOM 2314 O O . PRO B 1 61 ? -0.323 -32.938 -6.504 1 98.62 61 PRO B O 1
ATOM 2317 N N . ILE B 1 62 ? -0.42 -30.906 -5.676 1 98.88 62 ILE B N 1
ATOM 2318 C CA . ILE B 1 62 ? -0.48 -30.25 -6.977 1 98.88 62 ILE B CA 1
ATOM 2319 C C . ILE B 1 62 ? 0.604 -29.188 -7.066 1 98.88 62 ILE B C 1
ATOM 2321 O O . ILE B 1 62 ? 1.23 -28.844 -6.059 1 98.88 62 ILE B O 1
ATOM 2325 N N . ASN B 1 63 ? 0.859 -28.641 -8.336 1 98.94 63 ASN B N 1
ATOM 2326 C CA . ASN B 1 63 ? 1.666 -27.438 -8.547 1 98.94 63 ASN B CA 1
ATOM 2327 C C . ASN B 1 63 ? 0.799 -26.188 -8.617 1 98.94 63 ASN B C 1
ATOM 2329 O O . ASN B 1 63 ? -0.218 -26.172 -9.312 1 98.94 63 ASN B O 1
ATOM 2333 N N . VAL B 1 64 ? 1.188 -25.234 -7.836 1 98.94 64 VAL B N 1
ATOM 2334 C CA . VAL B 1 64 ? 0.495 -23.953 -7.906 1 98.94 64 VAL B CA 1
ATOM 2335 C C . VAL B 1 64 ? 1.491 -22.844 -8.227 1 98.94 64 VAL B C 1
ATOM 2337 O O . VAL B 1 64 ? 2.686 -22.969 -7.953 1 98.94 64 VAL B O 1
ATOM 2340 N N . SER B 1 65 ? 1.009 -21.766 -8.883 1 98.94 65 SER B N 1
ATOM 2341 C CA . SER B 1 65 ? 1.878 -20.625 -9.172 1 98.94 65 SER B CA 1
ATOM 2342 C C . SER B 1 65 ? 1.237 -19.312 -8.734 1 98.94 65 SER B C 1
ATOM 2344 O O . SER B 1 65 ? 0.011 -19.203 -8.656 1 98.94 65 SER B O 1
ATOM 2346 N N . PHE B 1 66 ? 2.084 -18.422 -8.383 1 98.94 66 PHE B N 1
ATOM 2347 C CA . PHE B 1 66 ? 1.706 -17.078 -7.938 1 98.94 66 PHE B CA 1
ATOM 2348 C C . PHE B 1 66 ? 2.381 -16.016 -8.797 1 98.94 66 PHE B C 1
ATOM 2350 O O . PHE B 1 66 ? 3.574 -16.109 -9.086 1 98.94 66 PHE B O 1
ATOM 2357 N N . ASP B 1 67 ? 1.548 -15.008 -9.234 1 98.94 67 ASP B N 1
ATOM 2358 C CA . ASP B 1 67 ? 2.156 -13.727 -9.578 1 98.94 67 ASP B CA 1
ATOM 2359 C C . ASP B 1 67 ? 2.793 -13.07 -8.359 1 98.94 67 ASP B C 1
ATOM 2361 O O . ASP B 1 67 ? 2.547 -13.484 -7.223 1 98.94 67 ASP B O 1
ATOM 2365 N N . ILE B 1 68 ? 3.666 -12.078 -8.641 1 98.94 68 ILE B N 1
ATOM 2366 C CA . ILE B 1 68 ? 4.414 -11.484 -7.531 1 98.94 68 ILE B CA 1
ATOM 2367 C C . ILE B 1 68 ? 3.906 -10.07 -7.262 1 98.94 68 ILE B C 1
ATOM 2369 O O . ILE B 1 68 ? 3.395 -9.781 -6.18 1 98.94 68 ILE B O 1
ATOM 2373 N N . ASP B 1 69 ? 3.949 -9.172 -8.273 1 98.88 69 ASP B N 1
ATOM 2374 C CA . ASP B 1 69 ? 3.73 -7.734 -8.102 1 98.88 69 ASP B CA 1
ATOM 2375 C C . ASP B 1 69 ? 2.26 -7.434 -7.828 1 98.88 69 ASP B C 1
ATOM 2377 O O . ASP B 1 69 ? 1.398 -7.688 -8.672 1 98.88 69 ASP B O 1
ATOM 2381 N N . ASP B 1 70 ? 2.037 -6.863 -6.59 1 98.5 70 ASP B N 1
ATOM 2382 C CA . ASP B 1 70 ? 0.72 -6.453 -6.109 1 98.5 70 ASP B CA 1
ATOM 2383 C C . ASP B 1 70 ? -0.219 -7.652 -5.988 1 98.5 70 ASP B C 1
ATOM 2385 O O . ASP B 1 70 ? -1.433 -7.484 -5.855 1 98.5 70 ASP B O 1
ATOM 2389 N N . THR B 1 71 ? 0.397 -8.867 -6.098 1 98.75 71 THR B N 1
ATOM 2390 C CA . THR B 1 71 ? -0.306 -10.117 -5.828 1 98.75 71 THR B CA 1
ATOM 2391 C C . THR B 1 71 ? 0.094 -10.68 -4.469 1 98.75 71 THR B C 1
ATOM 2393 O O . THR B 1 71 ? -0.604 -10.477 -3.477 1 98.75 71 THR B O 1
ATOM 2396 N N . VAL B 1 72 ? 1.336 -11.195 -4.375 1 98.94 72 VAL B N 1
ATOM 2397 C CA . VAL B 1 72 ? 1.772 -11.719 -3.086 1 98.94 72 VAL B CA 1
ATOM 2398 C C . VAL B 1 72 ? 2.555 -10.648 -2.332 1 98.94 72 VAL B C 1
ATOM 2400 O O . VAL B 1 72 ? 2.537 -10.609 -1.101 1 98.94 72 VAL B O 1
ATOM 2403 N N . LEU B 1 73 ? 3.227 -9.758 -3.055 1 98.88 73 LEU B N 1
ATOM 2404 C CA . LEU B 1 73 ? 3.934 -8.594 -2.523 1 98.88 73 LEU B CA 1
ATOM 2405 C C . LEU B 1 73 ? 3.258 -7.301 -2.965 1 98.88 73 LEU B C 1
ATOM 2407 O O . LEU B 1 73 ? 2.854 -7.168 -4.121 1 98.88 73 LEU B O 1
ATOM 2411 N N . PHE B 1 74 ? 3.021 -6.422 -2.004 1 98.81 74 PHE B N 1
ATOM 2412 C CA . PHE B 1 74 ? 2.75 -5.051 -2.422 1 98.81 74 PHE B CA 1
ATOM 2413 C C . PHE B 1 74 ? 4.031 -4.359 -2.873 1 98.81 74 PHE B C 1
ATOM 2415 O O . PHE B 1 74 ? 4.711 -3.713 -2.07 1 98.81 74 PHE B O 1
ATOM 2422 N N . SER B 1 75 ? 4.336 -4.406 -4.18 1 98.88 75 SER B N 1
ATOM 2423 C CA . SER B 1 75 ? 5.613 -3.977 -4.746 1 98.88 75 SER B CA 1
ATOM 2424 C C . SER B 1 75 ? 5.496 -2.6 -5.391 1 98.88 75 SER B C 1
ATOM 2426 O O . SER B 1 75 ? 6.469 -2.078 -5.934 1 98.88 75 SER B O 1
ATOM 2428 N N . SER B 1 76 ? 4.32 -1.957 -5.277 1 98.81 76 SER B N 1
ATOM 2429 C CA . SER B 1 76 ? 4.066 -0.646 -5.867 1 98.81 76 SER B CA 1
ATOM 2430 C C . SER B 1 76 ? 5.125 0.367 -5.438 1 98.81 76 SER B C 1
ATOM 2432 O O . SER B 1 76 ? 5.52 1.23 -6.223 1 98.81 76 SER B O 1
ATOM 2434 N N . PRO B 1 77 ? 5.668 0.285 -4.207 1 98.88 77 PRO B N 1
ATOM 2435 C CA . PRO B 1 77 ? 6.703 1.24 -3.811 1 98.88 77 PRO B CA 1
ATOM 2436 C C . PRO B 1 77 ? 7.941 1.17 -4.699 1 98.88 77 PRO B C 1
ATOM 2438 O O . PRO B 1 77 ? 8.516 2.205 -5.051 1 98.88 77 PRO B O 1
ATOM 2441 N N . CYS B 1 78 ? 8.336 -0 -5.094 1 98.81 78 CYS B N 1
ATOM 2442 C CA . CYS B 1 78 ? 9.484 -0.167 -5.973 1 98.81 78 CYS B CA 1
ATOM 2443 C C . CYS B 1 78 ? 9.195 0.392 -7.359 1 98.81 78 CYS B C 1
ATOM 2445 O O . CYS B 1 78 ? 10.039 1.054 -7.961 1 98.81 78 CYS B O 1
ATOM 2447 N N . PHE B 1 79 ? 8.023 0.18 -7.863 1 98.81 79 PHE B N 1
ATOM 2448 C CA . PHE B 1 79 ? 7.656 0.666 -9.188 1 98.81 79 PHE B CA 1
ATOM 2449 C C . PHE B 1 79 ? 7.449 2.176 -9.172 1 98.81 79 PHE B C 1
ATOM 2451 O O . PHE B 1 79 ? 7.789 2.863 -10.141 1 98.81 79 PHE B O 1
ATOM 2458 N N . TYR B 1 80 ? 6.883 2.67 -8.062 1 98.75 80 TYR B N 1
ATOM 2459 C CA . TYR B 1 80 ? 6.773 4.117 -7.906 1 98.75 80 TYR B CA 1
ATOM 2460 C C . TYR B 1 80 ? 8.141 4.777 -7.961 1 98.75 80 TYR B C 1
ATOM 2462 O O . TYR B 1 80 ? 8.352 5.73 -8.719 1 98.75 80 TYR B O 1
ATOM 2470 N N . HIS B 1 81 ? 9.086 4.25 -7.18 1 98.5 81 HIS B N 1
ATOM 2471 C CA . HIS B 1 81 ? 10.445 4.789 -7.18 1 98.5 81 HIS B CA 1
ATOM 2472 C C . HIS B 1 81 ? 11.07 4.703 -8.57 1 98.5 81 HIS B C 1
ATOM 2474 O O . HIS B 1 81 ? 11.703 5.66 -9.023 1 98.5 81 HIS B O 1
ATOM 2480 N N . GLY B 1 82 ? 10.93 3.543 -9.227 1 98.62 82 GLY B N 1
ATOM 2481 C CA . GLY B 1 82 ? 11.453 3.373 -10.57 1 98.62 82 GLY B CA 1
ATOM 2482 C C . GLY B 1 82 ? 10.906 4.391 -11.555 1 98.62 82 GLY B C 1
ATOM 2483 O O . GLY B 1 82 ? 11.656 4.965 -12.344 1 98.62 82 GLY B O 1
ATOM 2484 N N . GLN B 1 83 ? 9.57 4.602 -11.492 1 98.56 83 GLN B N 1
ATOM 2485 C CA . GLN B 1 83 ? 8.969 5.574 -12.391 1 98.56 83 GLN B CA 1
ATOM 2486 C C . GLN B 1 83 ? 9.516 6.977 -12.133 1 98.56 83 GLN B C 1
ATOM 2488 O O . GLN B 1 83 ? 9.891 7.684 -13.07 1 98.56 83 GLN B O 1
ATOM 2493 N N . GLU B 1 84 ? 9.602 7.387 -10.859 1 97.94 84 GLU B N 1
ATOM 2494 C CA . GLU B 1 84 ? 10.102 8.711 -10.508 1 97.94 84 GLU B CA 1
ATOM 2495 C C . GLU B 1 84 ? 11.547 8.891 -10.961 1 97.94 84 GLU B C 1
ATOM 2497 O O . GLU B 1 84 ? 11.945 9.984 -11.367 1 97.94 84 GLU B O 1
ATOM 2502 N N . LYS B 1 85 ? 12.336 7.855 -10.914 1 98 85 LYS B N 1
ATOM 2503 C CA . LYS B 1 85 ? 13.766 7.918 -11.203 1 98 85 LYS B CA 1
ATOM 2504 C C . LYS B 1 85 ? 14.031 7.887 -12.703 1 98 85 LYS B C 1
ATOM 2506 O O . LYS B 1 85 ? 14.836 8.664 -13.219 1 98 85 LYS B O 1
ATOM 2511 N N . TYR B 1 86 ? 13.352 7.027 -13.43 1 98.56 86 TYR B N 1
ATOM 2512 C CA . TYR B 1 86 ? 13.781 6.723 -14.789 1 98.56 86 TYR B CA 1
ATOM 2513 C C . TYR B 1 86 ? 12.891 7.418 -15.812 1 98.56 86 TYR B C 1
ATOM 2515 O O . TYR B 1 86 ? 13.312 7.695 -16.938 1 98.56 86 TYR B O 1
ATOM 2523 N N . SER B 1 87 ? 11.625 7.664 -15.5 1 98.19 87 SER B N 1
ATOM 2524 C CA . SER B 1 87 ? 10.711 8.336 -16.406 1 98.19 87 SER B CA 1
ATOM 2525 C C . SER B 1 87 ? 9.539 8.961 -15.656 1 98.19 87 SER B C 1
ATOM 2527 O O . SER B 1 87 ? 8.391 8.547 -15.828 1 98.19 87 SER B O 1
ATOM 2529 N N . PRO B 1 88 ? 9.758 10.031 -14.859 1 96.56 88 PRO B N 1
ATOM 2530 C CA . PRO B 1 88 ? 8.703 10.641 -14.047 1 96.56 88 PRO B CA 1
ATOM 2531 C C . PRO B 1 88 ? 7.438 10.938 -14.852 1 96.56 88 PRO B C 1
ATOM 2533 O O . PRO B 1 88 ? 7.504 11.578 -15.898 1 96.56 88 PRO B O 1
ATOM 2536 N N . GLY B 1 89 ? 6.316 10.375 -14.406 1 94.5 89 GLY B N 1
ATOM 2537 C CA . GLY B 1 89 ? 5.012 10.648 -14.984 1 94.5 89 GLY B CA 1
ATOM 2538 C C . GLY B 1 89 ? 4.707 9.789 -16.203 1 94.5 89 GLY B C 1
ATOM 2539 O O . GLY B 1 89 ? 3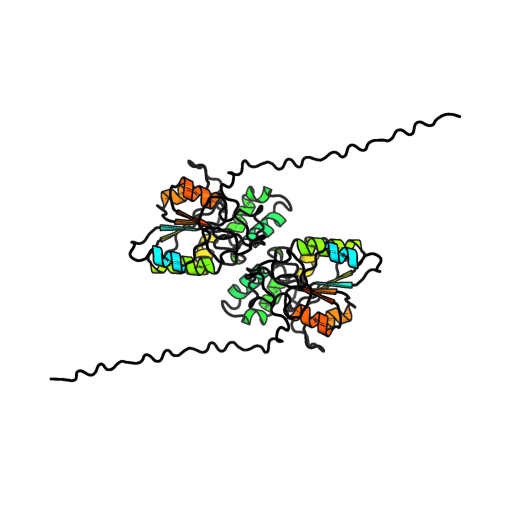.631 9.891 -16.781 1 94.5 89 GLY B O 1
ATOM 2540 N N . LYS B 1 90 ? 5.699 9 -16.609 1 96.56 90 LYS B N 1
ATOM 2541 C CA . LYS B 1 90 ? 5.523 8.172 -17.797 1 96.56 90 LYS B CA 1
ATOM 2542 C C . LYS B 1 90 ? 5.887 6.715 -17.5 1 96.56 90 LYS B C 1
ATOM 2544 O O . LYS B 1 90 ? 6.645 6.43 -16.578 1 96.56 90 LYS B O 1
ATOM 2549 N N . ASN B 1 91 ? 5.422 5.836 -18.297 1 96.75 91 ASN B N 1
ATOM 2550 C CA . ASN B 1 91 ? 5.641 4.41 -18.078 1 96.75 91 ASN B CA 1
ATOM 2551 C C . ASN B 1 91 ? 6.855 3.906 -18.859 1 96.75 91 ASN B C 1
ATOM 2553 O O . ASN B 1 91 ? 7.129 2.703 -18.875 1 96.75 91 ASN B O 1
ATOM 2557 N N . ASP B 1 92 ? 7.66 4.727 -19.438 1 98.12 92 ASP B N 1
ATOM 2558 C CA . ASP B 1 92 ? 8.805 4.34 -20.266 1 98.12 92 ASP B CA 1
ATOM 2559 C C . ASP B 1 92 ? 9.805 3.516 -19.453 1 98.12 92 ASP B C 1
ATOM 2561 O O . ASP B 1 92 ? 10.578 2.744 -20.016 1 98.12 92 ASP B O 1
ATOM 2565 N N . TYR B 1 93 ? 9.758 3.701 -18.141 1 98.38 93 TYR B N 1
ATOM 2566 C CA . TYR B 1 93 ? 10.695 2.975 -17.281 1 98.38 93 TYR B CA 1
ATOM 2567 C C . TYR B 1 93 ? 10.477 1.47 -17.406 1 98.38 93 TYR B C 1
ATOM 2569 O O . TYR B 1 93 ? 11.414 0.688 -17.203 1 98.38 93 TYR B O 1
ATOM 2577 N N . LEU B 1 94 ? 9.359 0.966 -17.766 1 97.69 94 LEU B N 1
ATOM 2578 C CA . LEU B 1 94 ? 9.031 -0.45 -17.891 1 97.69 94 LEU B CA 1
ATOM 2579 C C . LEU B 1 94 ? 9.766 -1.076 -19.078 1 97.69 94 LEU B C 1
ATOM 2581 O O . LEU B 1 94 ? 9.844 -2.303 -19.188 1 97.69 94 LEU B O 1
ATOM 2585 N N . LYS B 1 95 ? 10.25 -0.241 -19.969 1 97.31 95 LYS B N 1
ATOM 2586 C CA . LYS B 1 95 ? 11.039 -0.716 -21.109 1 97.31 95 LYS B CA 1
ATOM 2587 C C . LYS B 1 95 ? 12.531 -0.464 -20.891 1 97.31 95 LYS B C 1
ATOM 2589 O O . LYS B 1 95 ? 13.336 -0.69 -21.781 1 97.31 95 LYS B O 1
ATOM 2594 N N . ASN B 1 96 ? 12.914 0.03 -19.75 1 98.19 96 ASN B N 1
ATOM 2595 C CA . ASN B 1 96 ? 14.289 0.407 -19.422 1 98.19 96 ASN B CA 1
ATOM 2596 C C . ASN B 1 96 ? 15 -0.701 -18.656 1 98.19 96 ASN B C 1
ATOM 2598 O O . ASN B 1 96 ? 14.688 -0.964 -17.5 1 98.19 96 ASN B O 1
ATOM 2602 N N . GLN B 1 97 ? 16.078 -1.29 -19.219 1 98.38 97 GLN B N 1
ATOM 2603 C CA . GLN B 1 97 ? 16.797 -2.406 -18.609 1 98.38 97 GLN B CA 1
ATOM 2604 C C . GLN B 1 97 ? 17.469 -1.985 -17.312 1 98.38 97 GLN B C 1
ATOM 2606 O O . GLN B 1 97 ? 17.594 -2.789 -16.391 1 98.38 97 GLN B O 1
ATOM 2611 N N . ASP B 1 98 ? 17.859 -0.752 -17.203 1 98.56 98 ASP B N 1
ATOM 2612 C CA . ASP B 1 98 ? 18.453 -0.271 -15.961 1 98.56 98 ASP B CA 1
ATOM 2613 C C . ASP B 1 98 ? 17.453 -0.342 -14.805 1 98.56 98 ASP B C 1
ATOM 2615 O O . ASP B 1 98 ? 17.828 -0.684 -13.68 1 98.56 98 ASP B O 1
ATOM 2619 N N . PHE B 1 99 ? 16.219 0.018 -15.117 1 98.75 99 PHE B N 1
ATOM 2620 C CA . PHE B 1 99 ? 15.172 -0.132 -14.117 1 98.75 99 PHE B CA 1
ATOM 2621 C C . PHE B 1 99 ? 15.031 -1.59 -13.695 1 98.75 99 PHE B C 1
ATOM 2623 O O . PHE B 1 99 ? 15.016 -1.899 -12.5 1 98.75 99 PHE B O 1
ATOM 2630 N N . TRP B 1 100 ? 14.93 -2.479 -14.617 1 98.81 100 TRP B N 1
ATOM 2631 C CA . TRP B 1 100 ? 14.734 -3.891 -14.312 1 98.81 100 TRP B CA 1
ATOM 2632 C C . TRP B 1 100 ? 15.922 -4.457 -13.539 1 98.81 100 TRP B C 1
ATOM 2634 O O . TRP B 1 100 ? 15.742 -5.285 -12.641 1 98.81 100 TRP B O 1
ATOM 2644 N N . ASN B 1 101 ? 17.188 -4.039 -13.914 1 98.75 101 ASN B N 1
ATOM 2645 C CA . ASN B 1 101 ? 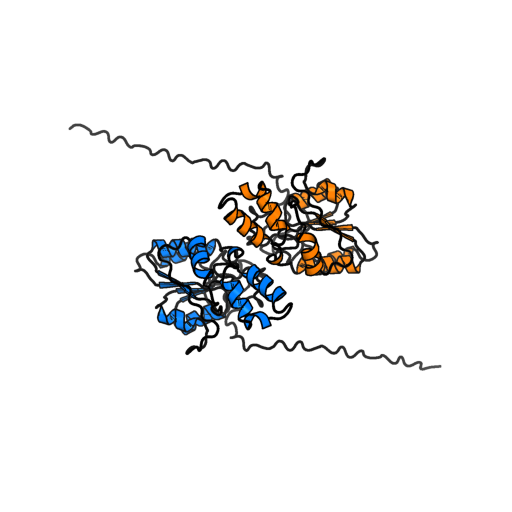18.359 -4.422 -13.133 1 98.75 101 ASN B CA 1
ATOM 2646 C C . ASN B 1 101 ? 18.219 -4.004 -11.672 1 98.75 101 ASN B C 1
ATOM 2648 O O . ASN B 1 101 ? 18.469 -4.805 -10.766 1 98.75 101 ASN B O 1
ATOM 2652 N N . GLU B 1 102 ? 17.781 -2.812 -11.5 1 98.12 102 GLU B N 1
ATOM 2653 C CA . GLU B 1 102 ? 17.719 -2.246 -10.156 1 98.12 102 GLU B CA 1
ATOM 2654 C C . GLU B 1 102 ? 16.578 -2.877 -9.344 1 98.12 102 GLU B C 1
ATOM 2656 O O . GLU B 1 102 ? 16.797 -3.322 -8.211 1 98.12 102 GLU B O 1
ATOM 2661 N N . VAL B 1 103 ? 15.383 -2.902 -9.906 1 98.56 103 VAL B N 1
ATOM 2662 C CA . VAL B 1 103 ? 14.211 -3.354 -9.148 1 98.56 103 VAL B CA 1
ATOM 2663 C C . VAL B 1 103 ? 14.375 -4.824 -8.781 1 98.56 103 VAL B C 1
ATOM 2665 O O . VAL B 1 103 ? 14 -5.238 -7.676 1 98.56 103 VAL B O 1
ATOM 2668 N N . ASN B 1 104 ? 14.969 -5.629 -9.633 1 98.75 104 ASN B N 1
ATOM 2669 C CA . ASN B 1 104 ? 15.109 -7.062 -9.398 1 98.75 104 ASN B CA 1
ATOM 2670 C C . ASN B 1 104 ? 16.266 -7.363 -8.453 1 98.75 104 ASN B C 1
ATOM 2672 O O . ASN B 1 104 ? 16.359 -8.469 -7.918 1 98.75 104 ASN B O 1
ATOM 2676 N N . ALA B 1 105 ? 17.188 -6.445 -8.258 1 97.94 105 ALA B N 1
ATOM 2677 C CA . ALA B 1 105 ? 18.391 -6.711 -7.488 1 97.94 105 ALA B CA 1
ATOM 2678 C C . ALA B 1 105 ? 18.109 -6.621 -5.992 1 97.94 105 ALA B C 1
ATOM 2680 O O . ALA B 1 105 ? 18.891 -7.141 -5.18 1 97.94 105 ALA B O 1
ATOM 2681 N N . GLY B 1 106 ? 17.031 -5.906 -5.648 1 93.19 106 GLY B N 1
ATOM 2682 C CA . GLY B 1 106 ? 16.828 -5.875 -4.203 1 93.19 106 GLY B CA 1
ATOM 2683 C C . GLY B 1 106 ? 15.773 -4.883 -3.764 1 93.19 106 GLY B C 1
ATOM 2684 O O . GLY B 1 106 ? 15.547 -4.699 -2.566 1 93.19 106 GLY B O 1
ATOM 2685 N N . CYS B 1 107 ? 15.07 -4.227 -4.625 1 97.81 107 CYS B N 1
ATOM 2686 C CA . CYS B 1 107 ? 14.094 -3.211 -4.262 1 97.81 107 CYS B CA 1
ATOM 2687 C C . CYS B 1 107 ? 12.977 -3.809 -3.414 1 97.81 107 CYS B C 1
ATOM 2689 O O . CYS B 1 107 ? 12.398 -3.123 -2.568 1 97.81 107 CYS B O 1
ATOM 2691 N N . ASP B 1 108 ? 12.805 -5.09 -3.5 1 98.44 108 ASP B N 1
ATOM 2692 C CA . ASP B 1 108 ? 11.656 -5.727 -2.867 1 98.44 108 ASP B CA 1
ATOM 2693 C C . ASP B 1 108 ? 11.859 -5.863 -1.36 1 98.44 108 ASP B C 1
ATOM 2695 O O . ASP B 1 108 ? 10.984 -6.363 -0.651 1 98.44 108 ASP B O 1
ATOM 2699 N N . GLN B 1 109 ? 12.945 -5.375 -0.83 1 97.38 109 GLN B N 1
ATOM 2700 C CA . GLN B 1 109 ? 13.047 -5.18 0.613 1 97.38 109 GLN B CA 1
ATOM 2701 C C . GLN B 1 109 ? 12.016 -4.168 1.106 1 97.38 109 GLN B C 1
ATOM 2703 O O . GLN B 1 109 ? 11.68 -4.148 2.291 1 97.38 109 GLN B O 1
ATOM 2708 N N . TYR B 1 110 ? 11.484 -3.361 0.168 1 98.5 110 TYR B N 1
ATOM 2709 C CA . TYR B 1 110 ? 10.461 -2.369 0.483 1 98.5 110 TYR B CA 1
ATOM 2710 C C . TYR B 1 110 ? 9.078 -2.863 0.076 1 98.5 110 TYR B C 1
ATOM 2712 O O . TYR B 1 110 ? 8.086 -2.135 0.204 1 98.5 110 TYR B O 1
ATOM 2720 N N . SER B 1 111 ? 8.953 -4.055 -0.488 1 98.75 111 SER B N 1
ATOM 2721 C CA . SER B 1 111 ? 7.664 -4.641 -0.834 1 98.75 111 SER B CA 1
ATOM 2722 C C . SER B 1 111 ? 7.062 -5.391 0.35 1 98.75 111 SER B C 1
ATOM 2724 O O . SER B 1 111 ? 7.742 -6.195 0.994 1 98.75 111 SER B O 1
ATOM 2726 N N . ILE B 1 112 ? 5.801 -5.125 0.683 1 98.75 112 ILE B N 1
ATOM 2727 C CA . ILE B 1 112 ? 5.148 -5.688 1.861 1 98.75 112 ILE B CA 1
ATOM 2728 C C . ILE B 1 112 ? 4.43 -6.98 1.484 1 98.75 112 ILE B C 1
ATOM 2730 O O . ILE B 1 112 ? 3.557 -6.984 0.613 1 98.75 112 ILE B O 1
ATOM 2734 N N . PRO B 1 113 ? 4.793 -8.141 2.064 1 98.75 113 PRO B N 1
ATOM 2735 C CA . PRO B 1 113 ? 4.051 -9.375 1.797 1 98.75 113 PRO B CA 1
ATOM 2736 C C . PRO B 1 113 ? 2.594 -9.297 2.244 1 98.75 113 PRO B C 1
ATOM 2738 O O . PRO B 1 113 ? 2.303 -8.773 3.322 1 98.75 113 PRO B O 1
ATOM 2741 N N . LYS B 1 114 ? 1.704 -9.742 1.396 1 98 114 LYS B N 1
ATOM 2742 C CA . LYS B 1 114 ? 0.303 -9.836 1.796 1 98 114 LYS B CA 1
ATOM 2743 C C . LYS B 1 114 ? 0.087 -10.984 2.77 1 98 114 LYS B C 1
ATOM 2745 O O . LYS B 1 114 ? 0.612 -12.086 2.568 1 98 114 LYS B O 1
ATOM 2750 N N . GLN B 1 115 ? -0.688 -10.703 3.812 1 95.56 115 GLN B N 1
ATOM 2751 C CA . GLN B 1 115 ? -0.956 -11.742 4.805 1 95.56 115 GLN B CA 1
ATOM 2752 C C . GLN B 1 115 ? -1.684 -12.922 4.18 1 95.56 115 GLN B C 1
ATOM 2754 O O . GLN B 1 115 ? -1.398 -14.078 4.512 1 95.56 115 GLN B O 1
ATOM 2759 N N . ILE B 1 116 ? -2.586 -12.664 3.303 1 96.69 116 ILE B N 1
ATOM 2760 C CA . ILE B 1 116 ? -3.355 -13.727 2.664 1 96.69 116 ILE B CA 1
AT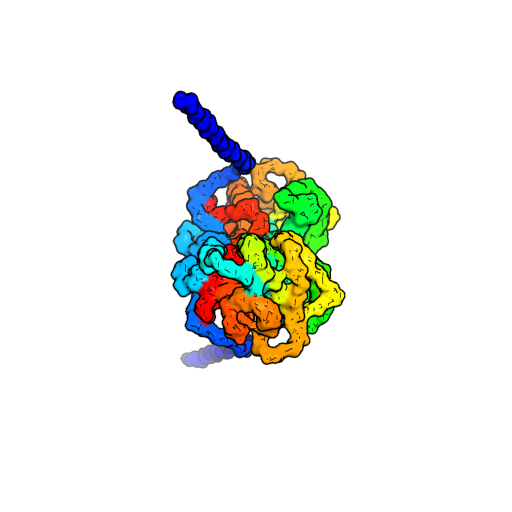OM 2761 C C . ILE B 1 116 ? -2.42 -14.641 1.876 1 96.69 116 ILE B C 1
ATOM 2763 O O . ILE B 1 116 ? -2.662 -15.844 1.771 1 96.69 116 ILE B O 1
ATOM 2767 N N . ALA B 1 117 ? -1.372 -14.078 1.313 1 98.56 117 ALA B N 1
ATOM 2768 C CA . ALA B 1 117 ? -0.389 -14.891 0.595 1 98.56 117 ALA B CA 1
ATOM 2769 C C . ALA B 1 117 ? 0.382 -15.797 1.551 1 98.56 117 ALA B C 1
ATOM 2771 O O . ALA B 1 117 ? 0.657 -16.953 1.232 1 98.56 117 ALA B O 1
ATOM 2772 N N . VAL B 1 118 ? 0.714 -15.289 2.715 1 98.31 118 VAL B N 1
ATOM 2773 C CA . VAL B 1 118 ? 1.362 -16.109 3.732 1 98.31 118 VAL B CA 1
ATOM 2774 C C . VAL B 1 118 ? 0.482 -17.312 4.066 1 98.31 118 VAL B C 1
ATOM 2776 O O . VAL B 1 118 ? 0.949 -18.453 4.059 1 98.31 118 VAL B O 1
ATOM 2779 N N . ASP B 1 119 ? -0.796 -17.078 4.305 1 98.12 119 ASP B N 1
ATOM 2780 C CA . ASP B 1 119 ? -1.738 -18.125 4.68 1 98.12 119 ASP B CA 1
ATOM 2781 C C . ASP B 1 119 ? -1.896 -19.141 3.559 1 98.12 119 ASP B C 1
ATOM 2783 O O . ASP B 1 119 ? -1.891 -20.359 3.809 1 98.12 119 ASP B O 1
ATOM 2787 N N . LEU B 1 120 ? -2.027 -18.625 2.396 1 98.56 120 LEU B N 1
ATOM 2788 C CA . LEU B 1 120 ? -2.25 -19.469 1.223 1 98.56 120 LEU B CA 1
ATOM 2789 C C . LEU B 1 120 ? -1.036 -20.344 0.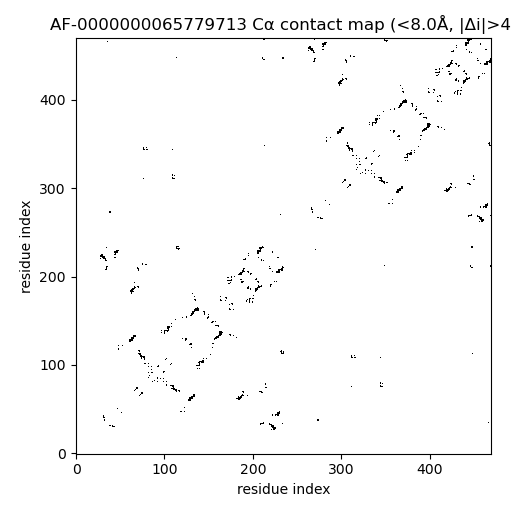946 1 98.56 120 LEU B C 1
ATOM 2791 O O . LEU B 1 120 ? -1.178 -21.547 0.702 1 98.56 120 LEU B O 1
ATOM 2795 N N . ILE B 1 121 ? 0.126 -19.781 0.949 1 98.81 121 ILE B N 1
ATOM 2796 C CA . ILE B 1 121 ? 1.362 -20.5 0.666 1 98.81 121 ILE B CA 1
ATOM 2797 C C . ILE B 1 121 ? 1.626 -21.516 1.768 1 98.81 121 ILE B C 1
ATOM 2799 O O . ILE B 1 121 ? 2.02 -22.656 1.487 1 98.81 121 ILE B O 1
ATOM 2803 N N . ASN B 1 122 ? 1.337 -21.172 3.039 1 98.62 122 ASN B N 1
ATOM 2804 C CA . ASN B 1 122 ? 1.442 -22.125 4.129 1 98.62 122 ASN B CA 1
ATOM 2805 C C . ASN B 1 122 ? 0.498 -23.312 3.928 1 98.62 122 ASN B C 1
ATOM 2807 O O . ASN B 1 122 ? 0.88 -24.453 4.148 1 98.62 122 ASN B O 1
ATOM 2811 N N . MET B 1 123 ? -0.696 -23.047 3.551 1 98.69 123 MET B N 1
ATOM 2812 C CA . MET B 1 123 ? -1.677 -24.094 3.307 1 98.69 123 MET B CA 1
ATOM 2813 C C . MET B 1 123 ? -1.196 -25.047 2.213 1 98.69 123 MET B C 1
ATOM 2815 O O . MET B 1 123 ? -1.23 -26.266 2.383 1 98.69 123 MET B O 1
ATOM 2819 N N . HIS B 1 124 ? -0.675 -24.547 1.1 1 98.81 124 HIS B N 1
ATOM 2820 C CA . HIS B 1 124 ? -0.206 -25.375 -0.009 1 98.81 124 HIS B CA 1
ATOM 2821 C C . HIS B 1 124 ? 1.015 -26.188 0.394 1 98.81 124 HIS B C 1
ATOM 2823 O O . HIS B 1 124 ? 1.118 -27.375 0.043 1 98.81 124 HIS B O 1
ATOM 2829 N N . GLN B 1 125 ? 1.938 -25.547 1.125 1 98.75 125 GLN B N 1
ATOM 2830 C CA . GLN B 1 125 ? 3.131 -26.266 1.561 1 98.75 125 GLN B CA 1
ATOM 2831 C C . GLN B 1 125 ? 2.771 -27.406 2.506 1 98.75 125 GLN B C 1
ATOM 2833 O O . GLN B 1 125 ? 3.357 -28.5 2.432 1 98.75 125 GLN B O 1
ATOM 2838 N N . ALA B 1 126 ? 1.8 -27.156 3.381 1 98.12 126 ALA B N 1
ATOM 2839 C CA . ALA B 1 126 ? 1.371 -28.188 4.332 1 98.12 126 ALA B CA 1
ATOM 2840 C C . ALA B 1 126 ? 0.794 -29.391 3.611 1 98.12 126 ALA B C 1
ATOM 2842 O O . ALA B 1 126 ? 0.875 -30.516 4.113 1 98.12 126 ALA B O 1
ATOM 2843 N N . ARG B 1 127 ? 0.303 -29.219 2.406 1 98.06 127 ARG B N 1
ATOM 2844 C CA . ARG B 1 127 ? -0.297 -30.281 1.605 1 98.06 127 ARG B CA 1
ATOM 2845 C C . ARG B 1 127 ? 0.76 -31.016 0.786 1 98.06 127 ARG B C 1
ATOM 2847 O O . ARG B 1 127 ? 0.476 -32.062 0.176 1 98.06 127 ARG B O 1
ATOM 2854 N N . GLY B 1 128 ? 1.928 -30.406 0.717 1 98.38 128 GLY B N 1
ATOM 2855 C CA . GLY B 1 128 ? 2.973 -30.969 -0.126 1 98.38 128 GLY B CA 1
ATOM 2856 C C . GLY B 1 128 ? 2.947 -30.438 -1.544 1 98.38 128 GLY B C 1
ATOM 2857 O O . GLY B 1 128 ? 3.631 -30.953 -2.426 1 98.38 128 GLY B O 1
ATOM 2858 N N . ASP B 1 129 ? 2.172 -29.406 -1.789 1 98.81 129 ASP B N 1
ATOM 2859 C CA . ASP B 1 129 ? 2.121 -28.75 -3.098 1 98.81 129 ASP B CA 1
ATOM 2860 C C . ASP B 1 129 ? 3.443 -28.062 -3.422 1 98.81 129 ASP B C 1
ATOM 2862 O O . ASP B 1 129 ? 4.156 -27.625 -2.518 1 98.81 129 ASP B O 1
ATOM 2866 N N . GLN B 1 130 ? 3.744 -27.984 -4.719 1 98.62 130 GLN B N 1
ATOM 2867 C CA . GLN B 1 130 ? 4.891 -27.219 -5.18 1 98.62 130 GLN B CA 1
ATOM 2868 C C . GLN B 1 130 ? 4.492 -25.781 -5.504 1 98.62 130 GLN B C 1
ATOM 2870 O O . GLN B 1 130 ? 3.422 -25.547 -6.066 1 98.62 130 GLN B O 1
ATOM 2875 N N . ILE B 1 131 ? 5.406 -24.922 -5.07 1 98.81 131 ILE B N 1
ATOM 2876 C CA . ILE B 1 131 ? 5.121 -23.5 -5.219 1 98.81 131 ILE B CA 1
ATOM 2877 C C . ILE B 1 131 ? 6.012 -22.891 -6.305 1 98.81 131 ILE B C 1
ATOM 2879 O O . ILE B 1 131 ? 7.238 -23 -6.234 1 98.81 131 ILE B O 1
ATOM 2883 N N . TYR B 1 132 ? 5.418 -22.25 -7.344 1 98.94 132 TYR B N 1
ATOM 2884 C CA . TYR B 1 132 ? 6.141 -21.516 -8.375 1 98.94 132 TYR B CA 1
ATOM 2885 C C . TYR B 1 132 ? 5.738 -20.047 -8.391 1 98.94 132 TYR B C 1
ATOM 2887 O O . TYR B 1 132 ? 4.562 -19.719 -8.211 1 98.94 132 TYR B O 1
ATOM 2895 N N . PHE B 1 133 ? 6.75 -19.172 -8.547 1 98.94 133 PHE B N 1
ATOM 2896 C CA . PHE B 1 133 ? 6.496 -17.766 -8.789 1 98.94 133 PHE B CA 1
ATOM 2897 C C . PHE B 1 133 ? 6.801 -17.391 -10.234 1 98.94 133 PHE B C 1
ATOM 2899 O O . PHE B 1 133 ? 7.902 -17.656 -10.727 1 98.94 133 PHE B O 1
ATOM 2906 N N . ILE B 1 134 ? 5.801 -16.828 -10.906 1 98.88 134 ILE B N 1
ATOM 2907 C CA . ILE B 1 134 ? 5.918 -16.422 -12.305 1 98.88 134 ILE B CA 1
ATOM 2908 C C . ILE B 1 134 ? 5.574 -14.938 -12.43 1 98.88 134 ILE B C 1
ATOM 2910 O O . ILE B 1 134 ? 4.461 -14.516 -12.102 1 98.88 134 ILE B O 1
ATOM 2914 N N . THR B 1 135 ? 6.492 -14.133 -12.875 1 98.81 135 THR B N 1
ATOM 2915 C CA . THR B 1 135 ? 6.305 -12.688 -12.914 1 98.81 135 THR B CA 1
ATOM 2916 C C . THR B 1 135 ? 6.441 -12.164 -14.344 1 98.81 135 THR B C 1
ATOM 2918 O O . THR B 1 135 ? 7.156 -12.75 -15.156 1 98.81 135 THR B O 1
ATOM 2921 N N . GLY B 1 136 ? 5.742 -11.102 -14.648 1 97.94 136 GLY B N 1
ATOM 2922 C CA . GLY B 1 136 ? 5.867 -10.422 -15.922 1 97.94 136 GLY B CA 1
ATOM 2923 C C . GLY B 1 136 ? 7.094 -9.531 -16 1 97.94 136 GLY B C 1
ATOM 2924 O O . GLY B 1 136 ? 7.371 -8.945 -17.047 1 97.94 136 GLY B O 1
ATOM 2925 N N . ARG B 1 137 ? 7.871 -9.398 -14.906 1 98.62 137 ARG B N 1
ATOM 2926 C CA . ARG B 1 137 ? 9.086 -8.594 -14.914 1 98.62 137 ARG B CA 1
ATOM 2927 C C . ARG B 1 137 ? 10.07 -9.094 -15.969 1 98.62 137 ARG B C 1
ATOM 2929 O O . ARG B 1 137 ? 10.148 -10.297 -16.219 1 98.62 137 ARG B O 1
ATOM 2936 N N . THR B 1 138 ? 10.797 -8.172 -16.547 1 98.25 138 THR B N 1
ATOM 2937 C CA . THR B 1 138 ? 12.008 -8.516 -17.297 1 98.25 138 THR B CA 1
ATOM 2938 C C . THR B 1 138 ? 13.156 -8.852 -16.344 1 98.25 138 THR B C 1
ATOM 2940 O O . THR B 1 138 ? 13.398 -8.125 -15.383 1 98.25 138 THR B O 1
ATOM 2943 N N . ALA B 1 139 ? 13.805 -9.945 -16.609 1 97.88 139 ALA B N 1
ATOM 2944 C CA . ALA B 1 139 ? 14.914 -10.352 -15.758 1 97.88 139 ALA B CA 1
ATOM 2945 C C . ALA B 1 139 ? 16 -9.281 -15.727 1 97.88 139 ALA B C 1
ATOM 2947 O O . ALA B 1 139 ? 16.297 -8.664 -16.75 1 97.88 139 ALA B O 1
ATOM 2948 N N . GLY B 1 140 ? 16.547 -9.031 -14.578 1 97.5 140 GLY B N 1
ATOM 2949 C CA . GLY B 1 140 ? 17.719 -8.195 -14.438 1 97.5 140 GLY B CA 1
ATOM 2950 C C . GLY B 1 140 ? 19.016 -8.984 -14.422 1 97.5 140 GLY B C 1
ATOM 2951 O O . GLY B 1 140 ? 19.031 -10.188 -14.695 1 97.5 140 GLY B O 1
ATOM 2952 N N . ASP B 1 141 ? 20.156 -8.352 -14.141 1 97.69 141 ASP B N 1
ATOM 2953 C CA . ASP B 1 141 ? 21.453 -9 -14.086 1 97.69 141 ASP B CA 1
ATOM 2954 C C . ASP B 1 141 ? 21.641 -9.766 -12.773 1 97.69 141 ASP B C 1
ATOM 2956 O O . ASP B 1 141 ? 22.516 -10.617 -12.664 1 97.69 141 ASP B O 1
ATOM 2960 N N . LYS B 1 142 ? 20.844 -9.43 -11.789 1 97.69 142 LYS B N 1
ATOM 2961 C CA . LYS B 1 142 ? 20.828 -10.109 -10.492 1 97.69 142 LYS B CA 1
ATOM 2962 C C . LYS B 1 142 ? 19.391 -10.477 -10.094 1 97.69 142 LYS B C 1
ATOM 2964 O O . LYS B 1 142 ? 18.453 -9.719 -10.352 1 97.69 142 LYS B O 1
ATOM 2969 N N . ASP B 1 143 ? 19.297 -11.641 -9.484 1 98.25 143 ASP B N 1
ATOM 2970 C CA . ASP B 1 143 ? 18 -12.055 -8.945 1 98.25 143 ASP B CA 1
ATOM 2971 C C . ASP B 1 143 ? 17.938 -11.844 -7.434 1 98.25 143 ASP B C 1
ATOM 2973 O O . ASP B 1 143 ? 18.281 -12.742 -6.664 1 98.25 143 ASP B O 1
ATOM 2977 N N . GLY B 1 144 ? 17.453 -10.727 -7.055 1 98.38 144 GLY B N 1
ATOM 2978 C CA . GLY B 1 144 ? 17.203 -10.453 -5.648 1 98.38 144 GLY B CA 1
ATOM 2979 C C . GLY B 1 144 ? 15.766 -10.758 -5.234 1 98.38 144 GLY B C 1
ATOM 2980 O O . GLY B 1 144 ? 15.422 -10.656 -4.059 1 98.38 144 GLY B O 1
ATOM 2981 N N . VAL B 1 145 ? 14.953 -11.148 -6.191 1 98.75 145 VAL B N 1
ATOM 2982 C CA . VAL B 1 145 ? 13.531 -11.375 -5.953 1 98.75 145 VAL B CA 1
ATOM 2983 C C . VAL B 1 145 ? 13.32 -12.734 -5.285 1 98.75 145 VAL B C 1
ATOM 2985 O O . VAL B 1 145 ? 12.578 -12.844 -4.309 1 98.75 145 VAL B O 1
ATOM 2988 N N . THR B 1 146 ? 13.992 -13.781 -5.797 1 98.75 146 THR B N 1
ATOM 2989 C CA . THR B 1 146 ? 13.82 -15.148 -5.305 1 98.75 146 THR B CA 1
ATOM 2990 C C . THR B 1 146 ? 14.133 -15.227 -3.811 1 98.75 146 THR B C 1
ATOM 2992 O O . THR B 1 146 ? 13.312 -15.703 -3.027 1 98.75 146 THR B O 1
ATOM 2995 N N . PRO B 1 147 ? 15.266 -14.688 -3.332 1 98.31 147 PRO B N 1
ATOM 2996 C CA . PRO B 1 147 ? 15.547 -14.789 -1.897 1 98.31 147 PRO B CA 1
ATOM 2997 C C . PRO B 1 147 ? 14.555 -13.992 -1.046 1 98.31 147 PRO B C 1
ATOM 2999 O O . PRO B 1 147 ? 14.242 -14.398 0.076 1 98.31 147 PRO B O 1
ATOM 3002 N N . VAL B 1 148 ? 14.07 -12.859 -1.525 1 98.19 148 VAL B N 1
ATOM 3003 C CA . VAL B 1 148 ? 13.102 -12.062 -0.778 1 98.19 148 VAL B CA 1
ATOM 3004 C C . VAL B 1 148 ? 11.812 -12.859 -0.588 1 98.19 148 VAL B C 1
ATOM 3006 O O . VAL B 1 148 ? 11.258 -12.906 0.515 1 98.19 148 VAL B O 1
ATOM 3009 N N . LEU B 1 149 ? 11.383 -13.5 -1.657 1 98.75 149 LEU B N 1
ATOM 3010 C CA . LEU B 1 149 ? 10.164 -14.297 -1.592 1 98.75 149 LEU B CA 1
ATOM 3011 C C . LEU B 1 149 ? 10.344 -15.492 -0.655 1 98.75 149 LEU B C 1
ATOM 3013 O O . LEU B 1 149 ? 9.453 -15.797 0.142 1 98.75 149 LEU B O 1
ATOM 3017 N N . GLN B 1 150 ? 11.469 -16.156 -0.781 1 98.69 150 GLN B N 1
ATOM 3018 C CA . GLN B 1 150 ? 11.727 -17.312 0.069 1 98.69 150 GLN B CA 1
ATOM 3019 C C . GLN B 1 150 ? 11.656 -16.938 1.547 1 98.69 150 GLN B C 1
ATOM 3021 O O . GLN B 1 150 ? 11.023 -17.641 2.34 1 98.69 150 GLN B O 1
ATOM 3026 N N . LYS B 1 151 ? 12.242 -15.852 1.874 1 97.62 151 LYS B N 1
ATOM 3027 C CA . LYS B 1 151 ? 12.25 -15.391 3.26 1 97.62 151 LYS B CA 1
ATOM 3028 C C . LYS B 1 151 ? 10.867 -14.93 3.695 1 97.62 151 LYS B C 1
ATOM 3030 O O . LYS B 1 151 ? 10.383 -15.32 4.758 1 97.62 151 LYS B O 1
ATOM 3035 N N . ALA B 1 152 ? 10.219 -14.141 2.906 1 97.69 152 ALA B N 1
ATOM 3036 C CA . ALA B 1 152 ? 8.945 -13.516 3.262 1 97.69 152 ALA B CA 1
ATOM 3037 C C . ALA B 1 152 ? 7.863 -14.57 3.502 1 97.69 152 ALA B C 1
ATOM 3039 O O . ALA B 1 152 ? 7.008 -14.398 4.371 1 97.69 152 ALA B O 1
ATOM 3040 N N . PHE B 1 153 ? 7.926 -15.641 2.756 1 98.56 153 PHE B N 1
ATOM 3041 C CA . PHE B 1 153 ? 6.836 -16.609 2.812 1 98.56 153 PHE B CA 1
ATOM 3042 C C . PHE B 1 153 ? 7.324 -17.938 3.383 1 98.56 153 PHE B C 1
ATOM 3044 O O . PHE B 1 153 ? 6.594 -18.922 3.367 1 98.56 153 PHE B O 1
ATOM 3051 N N . ASN B 1 154 ? 8.547 -17.984 3.896 1 97.75 154 ASN B N 1
ATOM 3052 C CA . ASN B 1 154 ? 9.133 -19.188 4.48 1 97.75 154 ASN B CA 1
ATOM 3053 C C . ASN B 1 154 ? 8.961 -20.391 3.561 1 97.75 154 ASN B C 1
ATOM 3055 O O . ASN B 1 154 ? 8.445 -21.438 3.982 1 97.75 154 ASN B O 1
ATOM 3059 N N . ILE B 1 155 ? 9.359 -20.188 2.334 1 98.5 155 ILE B N 1
ATOM 3060 C CA . ILE B 1 155 ? 9.234 -21.25 1.351 1 98.5 155 ILE B CA 1
ATOM 3061 C C . ILE B 1 155 ? 10.281 -22.328 1.619 1 98.5 155 ILE B C 1
ATOM 3063 O O . ILE B 1 155 ? 11.484 -22.047 1.615 1 98.5 155 ILE B O 1
ATOM 3067 N N . LYS B 1 156 ? 9.906 -23.547 1.766 1 97.31 156 LYS B N 1
ATOM 3068 C CA . LYS B 1 156 ? 10.805 -24.641 2.104 1 97.31 156 LYS B CA 1
ATOM 3069 C C . LYS B 1 156 ? 11.57 -25.125 0.875 1 97.31 156 LYS B C 1
ATOM 3071 O O . LYS B 1 156 ? 12.797 -25.281 0.921 1 97.31 156 LYS B O 1
ATOM 3076 N N . ASP B 1 157 ? 10.875 -25.438 -0.171 1 97.31 157 ASP B N 1
ATOM 3077 C CA . ASP B 1 157 ? 11.461 -25.844 -1.443 1 97.31 157 ASP B CA 1
ATOM 3078 C C . ASP B 1 157 ? 11.312 -24.75 -2.494 1 97.31 157 ASP B C 1
ATOM 3080 O O . ASP B 1 157 ? 10.477 -24.844 -3.391 1 97.31 157 ASP B O 1
ATOM 3084 N N . MET B 1 158 ? 12.234 -23.781 -2.441 1 98.56 158 MET B N 1
ATOM 3085 C CA . MET B 1 158 ? 12.125 -22.578 -3.271 1 98.56 158 MET B CA 1
ATOM 3086 C C . MET B 1 158 ? 12.617 -22.859 -4.688 1 98.56 158 MET B C 1
ATOM 3088 O O . MET B 1 158 ? 13.789 -23.172 -4.895 1 98.56 158 MET B O 1
ATOM 3092 N N . HIS B 1 159 ? 11.734 -22.75 -5.645 1 98.62 159 HIS B N 1
ATOM 3093 C CA . HIS B 1 159 ? 12.117 -22.688 -7.051 1 98.62 159 HIS B CA 1
ATOM 3094 C C . HIS B 1 159 ? 12.531 -21.281 -7.453 1 98.62 159 HIS B C 1
ATOM 3096 O O . HIS B 1 159 ? 12.008 -20.297 -6.91 1 98.62 159 HIS B O 1
ATOM 3102 N N . PRO B 1 160 ? 13.461 -21.188 -8.414 1 98.38 160 PRO B N 1
ATOM 3103 C CA . PRO B 1 160 ? 13.766 -19.844 -8.914 1 98.38 160 PRO B CA 1
ATOM 3104 C C . PRO B 1 160 ? 12.547 -19.141 -9.523 1 98.38 160 PRO B C 1
ATOM 3106 O O . PRO B 1 160 ? 11.727 -19.797 -10.172 1 98.38 160 PRO B O 1
ATOM 3109 N N . VAL B 1 161 ? 12.5 -17.844 -9.305 1 98.81 161 VAL B N 1
ATOM 3110 C CA . VAL B 1 161 ? 11.445 -17.062 -9.914 1 98.81 161 VAL B CA 1
ATOM 3111 C C . VAL B 1 161 ? 11.562 -17.125 -11.438 1 98.81 161 VAL B C 1
ATOM 3113 O O . VAL B 1 161 ? 12.664 -17.047 -11.984 1 98.81 161 VAL B O 1
ATOM 3116 N N . GLU B 1 162 ? 10.461 -17.297 -12.094 1 98.38 162 GLU B N 1
ATOM 3117 C CA . GLU B 1 162 ? 10.43 -17.25 -13.555 1 98.38 162 GLU B CA 1
ATOM 3118 C C . GLU B 1 162 ? 10.07 -15.852 -14.047 1 98.38 162 GLU B C 1
ATOM 3120 O O . GLU B 1 162 ? 8.938 -15.398 -13.891 1 98.38 162 GLU B O 1
ATOM 3125 N N . PHE B 1 163 ? 11.039 -15.211 -14.633 1 98.44 163 PHE B N 1
ATOM 3126 C CA . PHE B 1 163 ? 10.836 -13.898 -15.242 1 98.44 163 PHE B CA 1
ATOM 3127 C C . PHE B 1 163 ? 10.406 -14.031 -16.688 1 98.44 163 PHE B C 1
ATOM 3129 O O . PHE B 1 163 ? 11.156 -14.547 -17.531 1 98.44 163 PHE B O 1
ATOM 3136 N N . MET B 1 164 ? 9.211 -13.477 -17.031 1 98.12 164 MET B N 1
ATOM 3137 C CA . MET B 1 164 ? 8.656 -13.719 -18.359 1 98.12 164 MET B CA 1
ATOM 3138 C C . MET B 1 164 ? 8.812 -12.492 -19.25 1 98.12 164 MET B C 1
ATOM 3140 O O . MET B 1 164 ? 8.625 -12.57 -20.469 1 98.12 164 MET B O 1
ATOM 3144 N N . GLY B 1 165 ? 9.18 -11.359 -18.609 1 96.81 165 GLY B N 1
ATOM 3145 C CA . GLY B 1 165 ? 9.25 -10.117 -19.359 1 96.81 165 GLY B CA 1
ATOM 3146 C C . GLY B 1 165 ? 10.273 -10.156 -20.484 1 96.81 165 GLY B C 1
ATOM 3147 O O . GLY B 1 165 ? 11.375 -10.68 -20.297 1 96.81 165 GLY B O 1
ATOM 3148 N N . GLY B 1 166 ? 9.922 -9.633 -21.641 1 91.75 166 GLY B N 1
ATOM 3149 C CA . GLY B 1 166 ? 10.844 -9.492 -22.766 1 91.75 166 GLY B CA 1
ATOM 3150 C C . GLY B 1 166 ? 11.039 -10.781 -23.547 1 91.75 166 GLY B C 1
ATOM 3151 O O . GLY B 1 166 ? 11.797 -10.812 -24.516 1 91.75 166 GLY B O 1
ATOM 3152 N N . ARG B 1 167 ? 10.32 -11.789 -23.188 1 91.38 167 ARG B N 1
ATOM 3153 C CA . ARG B 1 167 ? 10.461 -13.062 -23.875 1 91.38 167 ARG B CA 1
ATOM 3154 C C . ARG B 1 167 ? 9.5 -13.156 -25.062 1 91.38 167 ARG B C 1
ATOM 3156 O O . ARG B 1 167 ? 8.422 -12.555 -25.047 1 91.38 167 ARG B O 1
ATOM 3163 N N . LYS B 1 168 ? 10.008 -13.898 -26.094 1 89.25 168 LYS B N 1
ATOM 3164 C CA . LYS B 1 168 ? 9.07 -14.305 -27.141 1 89.25 168 LYS B CA 1
ATOM 3165 C C . LYS B 1 168 ? 8.109 -15.375 -26.625 1 89.25 168 LYS B C 1
ATOM 3167 O O . LYS B 1 168 ? 8.539 -16.375 -26.031 1 89.25 168 LYS B O 1
ATOM 3172 N N . LEU B 1 169 ? 6.879 -15.07 -26.812 1 87.88 169 LEU B N 1
ATOM 3173 C CA . LEU B 1 169 ? 5.875 -15.945 -26.219 1 87.88 169 LEU B CA 1
ATOM 3174 C C . LEU B 1 169 ? 5.109 -16.703 -27.297 1 87.88 169 LEU B C 1
ATOM 3176 O O . LEU B 1 169 ? 4.676 -16.125 -28.297 1 87.88 169 LEU B O 1
ATOM 3180 N N . PRO B 1 170 ? 4.988 -18 -27.203 1 93.81 170 PRO B N 1
ATOM 3181 C CA . PRO B 1 170 ? 4.125 -18.781 -28.078 1 93.81 170 PRO B CA 1
ATOM 3182 C C . PRO B 1 170 ? 2.645 -18.656 -27.719 1 93.81 170 PRO B C 1
ATOM 3184 O O . PRO B 1 170 ? 1.801 -19.328 -28.328 1 93.81 170 PRO B O 1
ATOM 3187 N N . THR B 1 171 ? 2.287 -17.969 -26.688 1 96.62 171 THR B N 1
ATOM 3188 C CA . THR B 1 171 ? 0.933 -17.828 -26.156 1 96.62 171 THR B CA 1
ATOM 3189 C C . THR B 1 171 ? 0.507 -16.359 -26.172 1 96.62 171 THR B C 1
ATOM 3191 O O . THR B 1 171 ? 1.321 -15.469 -26.438 1 96.62 171 THR B O 1
ATOM 3194 N N . LYS B 1 172 ? -0.769 -16.203 -25.969 1 95.81 172 LYS B N 1
ATOM 3195 C CA . LYS B 1 172 ? -1.325 -14.852 -25.984 1 95.81 172 LYS B CA 1
ATOM 3196 C C . LYS B 1 172 ? -0.909 -14.07 -24.734 1 95.81 172 LYS B C 1
ATOM 3198 O O . LYS B 1 172 ? -0.625 -12.875 -24.812 1 95.81 172 LYS B O 1
ATOM 3203 N N . TYR B 1 173 ? -0.927 -14.75 -23.609 1 96.5 173 TYR B N 1
ATOM 3204 C CA . TYR B 1 173 ? -0.631 -14.078 -22.359 1 96.5 173 TYR B CA 1
ATOM 3205 C C . TYR B 1 173 ? 0.748 -14.469 -21.828 1 96.5 173 TYR B C 1
ATOM 3207 O O . TYR B 1 173 ? 1.176 -15.609 -22 1 96.5 173 TYR B O 1
ATOM 3215 N N . ASN B 1 174 ? 1.365 -13.5 -21.203 1 95.62 174 ASN B N 1
ATOM 3216 C CA . ASN B 1 174 ? 2.783 -13.516 -20.859 1 95.62 174 ASN B CA 1
ATOM 3217 C C . ASN B 1 174 ? 3.127 -14.695 -19.953 1 95.62 174 ASN B C 1
ATOM 3219 O O . ASN B 1 174 ? 4.211 -15.273 -20.062 1 95.62 174 ASN B O 1
ATOM 3223 N N . LYS B 1 175 ? 2.244 -15.078 -19.062 1 97.94 175 LYS B N 1
ATOM 3224 C CA . LYS B 1 175 ? 2.609 -16.062 -18.031 1 97.94 175 LYS B CA 1
ATOM 3225 C C . LYS B 1 175 ? 2.141 -17.453 -18.422 1 97.94 175 LYS B C 1
ATOM 3227 O O . LYS B 1 175 ? 2.502 -18.438 -17.766 1 97.94 175 LYS B O 1
ATOM 3232 N N . THR B 1 176 ? 1.439 -17.609 -19.516 1 98.62 176 THR B N 1
ATOM 3233 C CA . THR B 1 176 ? 0.848 -18.875 -19.938 1 98.62 176 THR B CA 1
ATOM 3234 C C . THR B 1 176 ? 1.93 -19.938 -20.156 1 98.62 176 THR B C 1
ATOM 3236 O O . THR B 1 176 ? 1.808 -21.062 -19.703 1 98.62 176 THR B O 1
ATOM 3239 N N . PRO B 1 177 ? 3.068 -19.641 -20.844 1 98.44 177 PRO B N 1
ATOM 3240 C CA . PRO B 1 177 ? 4.082 -20.672 -21.062 1 98.44 177 PRO B CA 1
ATOM 3241 C C . PRO B 1 177 ? 4.633 -21.25 -19.766 1 98.44 177 PRO B C 1
ATOM 3243 O O . PRO B 1 177 ? 4.848 -22.453 -19.672 1 98.44 177 PRO B O 1
ATOM 3246 N N . GLY B 1 178 ? 4.859 -20.359 -18.75 1 98.19 178 GLY B N 1
ATOM 3247 C CA . GLY B 1 178 ? 5.34 -20.844 -17.469 1 98.19 178 GLY B CA 1
ATOM 3248 C C . GLY B 1 178 ? 4.34 -21.734 -16.75 1 98.19 178 GLY B C 1
ATOM 3249 O O . GLY B 1 178 ? 4.711 -22.75 -16.172 1 98.19 178 GLY B O 1
ATOM 3250 N N . ILE B 1 179 ? 3.07 -21.344 -16.812 1 98.88 179 ILE B N 1
ATOM 3251 C CA . ILE B 1 179 ? 1.986 -22.109 -16.203 1 98.88 179 ILE B CA 1
ATOM 3252 C C . ILE B 1 179 ? 1.938 -23.5 -16.812 1 98.88 179 ILE B C 1
ATOM 3254 O O . ILE B 1 179 ? 1.854 -24.5 -16.078 1 98.88 179 ILE B O 1
ATOM 3258 N N . ILE B 1 180 ? 2.041 -23.578 -18.125 1 98.81 180 ILE B N 1
ATOM 3259 C CA . ILE B 1 180 ? 1.984 -24.844 -18.844 1 98.81 180 ILE B CA 1
ATOM 3260 C C . ILE B 1 180 ? 3.234 -25.656 -18.531 1 98.81 180 ILE B C 1
ATOM 3262 O O . ILE B 1 180 ? 3.143 -26.844 -18.203 1 98.81 180 ILE B O 1
ATOM 3266 N N . GLU B 1 181 ? 4.391 -25.094 -18.594 1 98.19 181 GLU B N 1
ATOM 3267 C CA . GLU B 1 181 ? 5.668 -25.766 -18.406 1 98.19 181 GLU B CA 1
ATOM 3268 C C . GLU B 1 181 ? 5.734 -26.438 -17.031 1 98.19 181 GLU B C 1
ATOM 3270 O O . GLU B 1 181 ? 6.227 -27.562 -16.906 1 98.19 181 GLU B O 1
ATOM 3275 N N . HIS B 1 182 ? 5.207 -25.781 -16.016 1 98.69 182 HIS B N 1
ATOM 3276 C CA . HIS B 1 182 ? 5.332 -26.281 -14.656 1 98.69 182 HIS B CA 1
ATOM 3277 C C . HIS B 1 182 ? 4.113 -27.109 -14.258 1 98.69 182 HIS B C 1
ATOM 3279 O O . HIS B 1 182 ? 3.967 -27.5 -13.094 1 98.69 182 HIS B O 1
ATOM 3285 N N . LYS B 1 183 ? 3.182 -27.359 -15.195 1 98.81 183 LYS B N 1
ATOM 3286 C CA . LYS B 1 183 ? 1.991 -28.172 -14.961 1 98.81 183 LYS B CA 1
ATOM 3287 C C . LYS B 1 183 ? 1.192 -27.656 -13.773 1 98.81 183 LYS B C 1
ATOM 3289 O O . LYS B 1 183 ? 0.836 -28.422 -12.875 1 98.81 183 LYS B O 1
ATOM 3294 N N . VAL B 1 184 ? 0.996 -26.422 -13.781 1 98.94 184 VAL B N 1
ATOM 3295 C CA . VAL B 1 184 ? 0.286 -25.734 -12.703 1 98.94 184 VAL B CA 1
ATOM 3296 C C . VAL B 1 184 ? -1.194 -26.109 -12.742 1 98.94 184 VAL B C 1
ATOM 3298 O O . VAL B 1 184 ? -1.796 -26.172 -13.82 1 98.94 184 VAL B O 1
ATOM 3301 N N . SER B 1 185 ? -1.764 -26.312 -11.57 1 98.94 185 SER B N 1
ATOM 3302 C CA . SER B 1 185 ? -3.188 -26.609 -11.461 1 98.94 185 SER B CA 1
ATOM 3303 C C . SER B 1 185 ? -3.99 -25.359 -11.109 1 98.94 185 SER B C 1
ATOM 3305 O O . SER B 1 185 ? -5.148 -25.234 -11.508 1 98.94 185 SER B O 1
ATOM 3307 N N . ILE B 1 186 ? -3.41 -24.469 -10.266 1 98.94 186 ILE B N 1
ATOM 3308 C CA . ILE B 1 186 ? -4.043 -23.219 -9.867 1 98.94 186 ILE B CA 1
ATOM 3309 C C . ILE B 1 186 ? -3.039 -22.078 -9.984 1 98.94 186 ILE B C 1
ATOM 3311 O O . ILE B 1 186 ? -1.93 -22.156 -9.453 1 98.94 186 ILE B O 1
ATOM 3315 N N . HIS B 1 187 ? -3.398 -21.016 -10.711 1 98.94 187 HIS B N 1
ATOM 3316 C CA . HIS B 1 187 ? -2.604 -19.797 -10.758 1 98.94 187 HIS B CA 1
ATOM 3317 C C . HIS B 1 187 ? -3.283 -18.656 -10 1 98.94 187 HIS B C 1
ATOM 3319 O O . HIS B 1 187 ? -4.477 -18.406 -10.18 1 98.94 187 HIS B O 1
ATOM 3325 N N . TYR B 1 188 ? -2.525 -18.031 -9.109 1 98.94 188 TYR B N 1
ATOM 3326 C CA . TYR B 1 188 ? -2.99 -16.891 -8.32 1 98.94 188 TYR B CA 1
ATOM 3327 C C . TYR B 1 188 ? -2.4 -15.594 -8.844 1 98.94 188 TYR B C 1
ATOM 3329 O O . TYR B 1 188 ? -1.188 -15.492 -9.039 1 98.94 188 TYR B O 1
ATOM 3337 N N . GLY B 1 189 ? -3.205 -14.578 -9.086 1 98.81 189 GLY B N 1
ATOM 3338 C CA . GLY B 1 189 ? -2.703 -13.289 -9.531 1 98.81 189 GLY B CA 1
ATOM 3339 C C . GLY B 1 189 ? -3.695 -12.156 -9.328 1 98.81 189 GLY B C 1
ATOM 3340 O O . GLY B 1 189 ? -4.891 -12.398 -9.156 1 98.81 189 GLY B O 1
ATOM 3341 N N . ASP B 1 190 ? -3.264 -10.922 -9.398 1 98.31 190 ASP B N 1
ATOM 3342 C CA . ASP B 1 190 ? -4.137 -9.773 -9.164 1 98.31 190 ASP B CA 1
ATOM 3343 C C . ASP B 1 190 ? -4.652 -9.203 -10.484 1 98.31 190 ASP B C 1
ATOM 3345 O O . ASP B 1 190 ? -5.691 -8.539 -10.516 1 98.31 190 ASP B O 1
ATOM 3349 N N . SER B 1 191 ? -3.918 -9.406 -11.578 1 97.06 191 SER B N 1
ATOM 3350 C CA . SER B 1 191 ? -4.199 -8.688 -12.82 1 97.06 191 SER B CA 1
ATOM 3351 C C . SER B 1 191 ? -5.141 -9.492 -13.719 1 97.06 191 SER B C 1
ATOM 3353 O O . SER B 1 191 ? -5.293 -10.703 -13.539 1 97.06 191 SER B O 1
ATOM 3355 N N . ASP B 1 192 ? -5.777 -8.766 -14.656 1 94.56 192 ASP B N 1
ATOM 3356 C CA . ASP B 1 192 ? -6.562 -9.438 -15.688 1 94.56 192 ASP B CA 1
ATOM 3357 C C . ASP B 1 192 ? -5.711 -10.43 -16.469 1 94.56 192 ASP B C 1
ATOM 3359 O O . ASP B 1 192 ? -6.16 -11.547 -16.766 1 94.56 192 ASP B O 1
ATOM 3363 N N . ASP B 1 193 ? -4.426 -10.062 -16.734 1 96.56 193 ASP B N 1
ATOM 3364 C CA . ASP B 1 193 ? -3.533 -10.93 -17.5 1 96.56 193 ASP B CA 1
ATOM 3365 C C . ASP B 1 193 ? -3.287 -12.25 -16.766 1 96.56 193 ASP B C 1
ATOM 3367 O O . ASP B 1 193 ? -3.113 -13.289 -17.391 1 96.56 193 ASP B O 1
ATOM 3371 N N . ASP B 1 194 ? -3.262 -12.219 -15.461 1 98.62 194 ASP B N 1
ATOM 3372 C CA . ASP B 1 194 ? -3.08 -13.445 -14.695 1 98.62 194 ASP B CA 1
ATOM 3373 C C . ASP B 1 194 ? -4.262 -14.391 -14.883 1 98.62 194 ASP B C 1
ATOM 3375 O O . ASP B 1 194 ? -4.074 -15.586 -15.117 1 98.62 194 ASP B O 1
ATOM 3379 N N . ILE B 1 195 ? -5.461 -13.836 -14.781 1 97.44 195 ILE B N 1
ATOM 3380 C CA . ILE B 1 195 ? -6.68 -14.633 -14.891 1 97.44 195 ILE B CA 1
ATOM 3381 C C . ILE B 1 195 ? -6.816 -15.172 -16.312 1 97.44 195 ILE B C 1
ATOM 3383 O O . ILE B 1 195 ? -7.137 -16.344 -16.5 1 97.44 195 ILE B O 1
ATOM 3387 N N . LEU B 1 196 ? -6.449 -14.375 -17.219 1 97.25 196 LEU B N 1
ATOM 3388 C CA . LEU B 1 196 ? -6.57 -14.773 -18.609 1 97.25 196 LEU B CA 1
ATOM 3389 C C . LEU B 1 196 ? -5.484 -15.773 -18.984 1 97.25 196 LEU B C 1
ATOM 3391 O O . LEU B 1 196 ? -5.715 -16.672 -19.812 1 97.25 196 LEU B O 1
ATOM 3395 N N . ALA B 1 197 ? -4.301 -15.664 -18.406 1 98.69 197 ALA B N 1
ATOM 3396 C CA . ALA B 1 197 ? -3.254 -16.656 -18.625 1 98.69 197 ALA B CA 1
ATOM 3397 C C . ALA B 1 197 ? -3.678 -18.031 -18.094 1 98.69 197 ALA B C 1
ATOM 3399 O O . ALA B 1 197 ? -3.436 -19.047 -18.734 1 98.69 197 ALA B O 1
ATOM 3400 N N . ALA B 1 198 ? -4.285 -18.062 -16.906 1 98.81 198 ALA B N 1
ATOM 3401 C CA . ALA B 1 198 ? -4.797 -19.312 -16.359 1 98.81 198 ALA B CA 1
ATOM 3402 C C . ALA B 1 198 ? -5.859 -19.922 -17.281 1 98.81 198 ALA B C 1
ATOM 3404 O O . ALA B 1 198 ? -5.832 -21.125 -17.562 1 98.81 198 ALA B O 1
ATOM 3405 N N . LYS B 1 199 ? -6.746 -19.094 -17.797 1 97.69 199 LYS B N 1
ATOM 3406 C CA . LYS B 1 199 ? -7.785 -19.547 -18.703 1 97.69 199 LYS B CA 1
ATOM 3407 C C . LYS B 1 199 ? -7.18 -20.094 -20 1 97.69 199 LYS B C 1
ATOM 3409 O O . LYS B 1 199 ? -7.602 -21.156 -20.484 1 97.69 199 LYS B O 1
ATOM 3414 N N . GLU B 1 200 ? -6.211 -19.328 -20.5 1 98.38 200 GLU B N 1
ATOM 3415 C CA . GLU B 1 200 ? -5.543 -19.766 -21.719 1 98.38 200 GLU B CA 1
ATOM 3416 C C . GLU B 1 200 ? -4.871 -21.125 -21.516 1 98.38 200 GLU B C 1
ATOM 3418 O O . GLU B 1 200 ? -4.852 -21.953 -22.438 1 98.38 200 GLU B O 1
ATOM 3423 N N . ALA B 1 201 ? -4.336 -21.391 -20.359 1 98.75 201 ALA B N 1
ATOM 3424 C CA . ALA B 1 201 ? -3.656 -22.641 -20.031 1 98.75 201 ALA B CA 1
ATOM 3425 C C . ALA B 1 201 ? -4.66 -23.734 -19.688 1 98.75 201 ALA B C 1
ATOM 3427 O O . ALA B 1 201 ? -4.289 -24.891 -19.531 1 98.75 201 ALA B O 1
ATOM 3428 N N . GLY B 1 202 ? -5.934 -23.375 -19.531 1 98.62 202 GLY B N 1
ATOM 3429 C CA . GLY B 1 202 ? -6.977 -24.344 -19.219 1 98.62 202 GLY B CA 1
ATOM 3430 C C . GLY B 1 202 ? -6.984 -24.766 -17.766 1 98.62 202 GLY B C 1
ATOM 3431 O O . GLY B 1 202 ? -7.352 -25.891 -17.438 1 98.62 202 GLY B O 1
ATOM 3432 N N . ILE B 1 203 ? -6.535 -23.938 -16.922 1 98.88 203 ILE B N 1
ATOM 3433 C CA . ILE B 1 203 ? -6.461 -24.297 -15.508 1 98.88 203 ILE B CA 1
ATOM 3434 C C . ILE B 1 203 ? -7.254 -23.297 -14.672 1 98.88 203 ILE B C 1
ATOM 3436 O O . ILE B 1 203 ? -7.809 -22.328 -15.211 1 98.88 203 ILE B O 1
ATOM 3440 N N . ARG B 1 204 ? -7.359 -23.516 -13.352 1 98.75 204 ARG B N 1
ATOM 3441 C CA . ARG B 1 204 ? -8.07 -22.672 -12.398 1 98.75 204 ARG B CA 1
ATOM 3442 C C . ARG B 1 204 ? -7.281 -21.406 -12.094 1 98.75 204 ARG B C 1
ATOM 3444 O O . ARG B 1 204 ? -6.105 -21.469 -11.734 1 98.75 204 ARG B O 1
ATOM 3451 N N . GLY B 1 205 ? -7.91 -20.219 -12.336 1 98.69 205 GLY B N 1
ATOM 3452 C CA . GLY B 1 205 ? -7.367 -18.938 -11.906 1 98.69 205 GLY B CA 1
ATOM 3453 C C . GLY B 1 205 ? -8.125 -18.328 -10.734 1 98.69 205 GLY B C 1
ATOM 3454 O O . GLY B 1 205 ? -9.352 -18.266 -10.758 1 98.69 205 GLY B O 1
ATOM 3455 N N . ILE B 1 206 ? -7.402 -17.969 -9.719 1 98.69 206 ILE B N 1
ATOM 3456 C CA . ILE B 1 206 ? -8 -17.297 -8.578 1 98.69 206 ILE B CA 1
ATOM 3457 C C . ILE B 1 206 ? -7.402 -15.891 -8.438 1 98.69 206 ILE B C 1
ATOM 3459 O O . ILE B 1 206 ? -6.18 -15.734 -8.422 1 98.69 206 ILE B O 1
ATOM 3463 N N . ARG B 1 207 ? -8.281 -14.961 -8.375 1 97.25 207 ARG B N 1
ATOM 3464 C CA . ARG B 1 207 ? -7.855 -13.562 -8.305 1 97.25 207 ARG B CA 1
ATOM 3465 C C . ARG B 1 207 ? -7.547 -13.156 -6.871 1 97.25 207 ARG B C 1
ATOM 3467 O O . ARG B 1 207 ? -8.344 -13.398 -5.961 1 97.25 207 ARG B O 1
ATOM 3474 N N . LEU B 1 208 ? -6.34 -12.648 -6.602 1 97.69 208 LEU B N 1
ATOM 3475 C CA . LEU B 1 208 ? -6.086 -11.82 -5.426 1 97.69 208 LEU B CA 1
ATOM 3476 C C . LEU B 1 208 ? -6.395 -10.352 -5.719 1 97.69 208 LEU B C 1
ATOM 3478 O O . LEU B 1 208 ? -6.051 -9.844 -6.785 1 97.69 208 LEU B O 1
ATOM 3482 N N . MET B 1 209 ? -6.973 -9.703 -4.762 1 95.56 209 MET B N 1
ATOM 3483 C CA . MET B 1 209 ? -7.352 -8.312 -4.969 1 95.56 209 MET B CA 1
ATOM 3484 C C . MET B 1 209 ? -6.125 -7.406 -4.953 1 95.56 209 MET B C 1
ATOM 3486 O O . MET B 1 209 ? -5.309 -7.473 -4.031 1 95.56 209 MET B O 1
ATOM 3490 N N . ARG B 1 210 ? -6.008 -6.609 -6.031 1 96.44 210 ARG B N 1
ATOM 3491 C CA . ARG B 1 210 ? -5 -5.555 -6.031 1 96.44 210 ARG B CA 1
ATOM 3492 C C . ARG B 1 210 ? -5.32 -4.492 -4.984 1 96.44 210 ARG B C 1
ATOM 3494 O O . ARG B 1 210 ? -6.477 -4.094 -4.832 1 96.44 210 ARG B O 1
ATOM 3501 N N . ALA B 1 211 ? -4.297 -4.094 -4.152 1 96.5 211 ALA B N 1
ATOM 3502 C CA . ALA B 1 211 ? -4.516 -3.064 -3.141 1 96.5 211 ALA B CA 1
ATOM 3503 C C . ALA B 1 211 ? -4.977 -1.757 -3.779 1 96.5 211 ALA B C 1
ATOM 3505 O O . ALA B 1 211 ? -4.52 -1.396 -4.867 1 96.5 211 ALA B O 1
ATOM 3506 N N . ALA B 1 212 ? -5.777 -0.978 -3.059 1 94.12 212 ALA B N 1
ATOM 3507 C CA . ALA B 1 212 ? -6.383 0.236 -3.6 1 94.12 212 ALA B CA 1
ATOM 3508 C C . ALA B 1 212 ? -5.324 1.291 -3.904 1 94.12 212 ALA B C 1
ATOM 3510 O O . ALA B 1 212 ? -5.516 2.137 -4.781 1 94.12 212 ALA B O 1
ATOM 3511 N N . ASN B 1 213 ? -4.234 1.241 -3.193 1 96.75 213 ASN B N 1
ATOM 3512 C CA . ASN B 1 213 ? -3.199 2.256 -3.369 1 96.75 213 ASN B CA 1
ATOM 3513 C C . ASN B 1 213 ? -2.078 1.762 -4.277 1 96.75 213 ASN B C 1
ATOM 3515 O O . ASN B 1 213 ? -0.967 2.293 -4.246 1 96.75 213 ASN B O 1
ATOM 3519 N N . SER B 1 214 ? -2.352 0.696 -5.055 1 97.44 214 SER B N 1
ATOM 3520 C CA . SER B 1 214 ? -1.407 0.242 -6.07 1 97.44 214 SER B CA 1
ATOM 3521 C C . SER B 1 214 ? -1.168 1.318 -7.125 1 97.44 214 SER B C 1
ATOM 3523 O O . SER B 1 214 ? -2.098 2.025 -7.52 1 97.44 214 SER B O 1
ATOM 3525 N N . THR B 1 215 ? 0.098 1.404 -7.57 1 97.5 215 THR B N 1
ATOM 3526 C CA . THR B 1 215 ? 0.413 2.326 -8.656 1 97.5 215 THR B CA 1
ATOM 3527 C C . THR B 1 215 ? 0.183 1.663 -10.016 1 97.5 215 THR B C 1
ATOM 3529 O O . THR B 1 215 ? 0.304 2.311 -11.055 1 97.5 215 THR B O 1
ATOM 3532 N N . TYR B 1 216 ? -0.131 0.4 -9.984 1 96.44 216 TYR B N 1
ATOM 3533 C CA . TYR B 1 216 ? -0.494 -0.297 -11.211 1 96.44 216 TYR B CA 1
ATOM 3534 C C . TYR B 1 216 ? -1.947 -0.027 -11.586 1 96.44 216 TYR B C 1
ATOM 3536 O O . TYR B 1 216 ? -2.857 -0.691 -11.086 1 96.44 216 TYR B O 1
ATOM 3544 N N . GLN B 1 217 ? -2.049 0.956 -12.516 1 92.44 217 GLN B N 1
ATOM 3545 C CA . GLN B 1 217 ? -3.359 1.42 -12.961 1 92.44 217 GLN B CA 1
ATOM 3546 C C . GLN B 1 217 ? -3.586 1.099 -14.438 1 92.44 217 GLN B C 1
ATOM 3548 O O . GLN B 1 217 ? -2.631 0.995 -15.211 1 92.44 217 GLN B O 1
ATOM 3553 N N . PRO B 1 218 ? -4.867 0.929 -14.805 1 91.06 218 PRO B N 1
ATOM 3554 C CA . PRO B 1 218 ? -6.098 1.01 -14.023 1 91.06 218 PRO B CA 1
ATOM 3555 C C . PRO B 1 218 ? -6.34 -0.237 -13.172 1 91.06 218 PRO B C 1
ATOM 3557 O O . PRO B 1 218 ? -5.762 -1.293 -13.445 1 91.06 218 PRO B O 1
ATOM 3560 N N . MET B 1 219 ? -7.203 -0.132 -12.125 1 91.44 219 MET B N 1
ATOM 3561 C CA . MET B 1 219 ? -7.578 -1.268 -11.289 1 91.44 219 MET B CA 1
ATOM 3562 C C . MET B 1 219 ? -8.289 -2.34 -12.109 1 91.44 219 MET B C 1
ATOM 3564 O O . MET B 1 219 ? -9.125 -2.025 -12.961 1 91.44 219 MET B O 1
ATOM 3568 N N . PRO B 1 220 ? -7.922 -3.57 -11.891 1 91.5 220 PRO B N 1
ATOM 3569 C CA . PRO B 1 220 ? -8.695 -4.629 -12.547 1 91.5 220 PRO B CA 1
ATOM 3570 C C . PRO B 1 220 ? -10.086 -4.805 -11.945 1 91.5 220 PRO B C 1
ATOM 3572 O O . PRO B 1 220 ? -10.305 -4.473 -10.773 1 91.5 220 PRO B O 1
ATOM 3575 N N . THR B 1 221 ? -11.016 -5.34 -12.727 1 87.94 221 THR B N 1
ATOM 3576 C CA . THR B 1 221 ? -12.359 -5.648 -12.242 1 87.94 221 THR B CA 1
ATOM 3577 C C . THR B 1 221 ? -12.391 -7.035 -11.602 1 87.94 221 THR B C 1
ATOM 3579 O O . THR B 1 221 ? -12.156 -8.039 -12.273 1 87.94 221 THR B O 1
ATOM 3582 N N . LEU B 1 222 ? -12.664 -7.074 -10.305 1 91.12 222 LEU B N 1
ATOM 3583 C CA . LEU B 1 222 ? -12.805 -8.336 -9.586 1 91.12 222 LEU B CA 1
ATOM 3584 C C . LEU B 1 222 ? -14.039 -9.102 -10.07 1 91.12 222 LEU B C 1
ATOM 3586 O O . LEU B 1 222 ? -15.141 -8.555 -10.078 1 91.12 222 LEU B O 1
ATOM 3590 N N . GLY B 1 223 ? -13.789 -10.297 -10.43 1 90.94 223 GLY B N 1
ATOM 3591 C CA . GLY B 1 223 ? -14.898 -11.109 -10.898 1 90.94 223 GLY B CA 1
ATOM 3592 C C . GLY B 1 223 ? -15.281 -10.812 -12.336 1 90.94 223 GLY B C 1
ATOM 3593 O O . GLY B 1 223 ? -16.234 -11.398 -12.859 1 90.94 223 GLY B O 1
ATOM 3594 N N . GLY B 1 224 ? -14.547 -9.961 -12.953 1 88.25 224 GLY B N 1
ATOM 3595 C CA . GLY B 1 224 ? -14.906 -9.5 -14.289 1 88.25 224 GLY B CA 1
ATOM 3596 C C . GLY B 1 224 ? -14.906 -10.617 -15.32 1 88.25 224 GLY B C 1
ATOM 3597 O O . GLY B 1 224 ? -15.547 -10.492 -16.375 1 88.25 224 GLY B O 1
ATOM 3598 N N . TYR B 1 225 ? -14.195 -11.734 -15.094 1 92.75 225 TYR B N 1
ATOM 3599 C CA . TYR B 1 225 ? -14.133 -12.867 -16.016 1 92.75 225 TYR B CA 1
ATOM 3600 C C . TYR B 1 225 ? -14.797 -14.094 -15.398 1 92.75 225 TYR B C 1
ATOM 3602 O O . TYR B 1 225 ? -14.555 -15.219 -15.836 1 92.75 225 TYR B O 1
ATOM 3610 N N . GLY B 1 226 ? -15.57 -13.836 -14.32 1 89.88 226 GLY B N 1
ATOM 3611 C CA . GLY B 1 226 ? -16.25 -14.938 -13.664 1 89.88 226 GLY B CA 1
ATOM 3612 C C . GLY B 1 226 ? -15.352 -15.758 -12.766 1 89.88 226 GLY B C 1
ATOM 3613 O O . GLY B 1 226 ? -15.75 -16.812 -12.266 1 89.88 226 GLY B O 1
ATOM 3614 N N . GLU B 1 227 ? -14.219 -15.297 -12.586 1 94.75 227 GLU B N 1
ATOM 3615 C CA . GLU B 1 227 ? -13.25 -16.016 -11.758 1 94.75 227 GLU B CA 1
ATOM 3616 C C . GLU B 1 227 ? -13.586 -15.891 -10.273 1 94.75 227 GLU B C 1
ATOM 3618 O O . GLU B 1 227 ? -14.352 -15.008 -9.875 1 94.75 227 GLU B O 1
ATOM 3623 N N . GLU B 1 228 ? -13.023 -16.766 -9.477 1 95.44 228 GLU B N 1
ATOM 3624 C CA . GLU B 1 228 ? -13.07 -16.641 -8.023 1 95.44 228 GLU B CA 1
ATOM 3625 C C . GLU B 1 228 ? -12.125 -15.547 -7.527 1 95.44 228 GLU B C 1
ATOM 3627 O O . GLU B 1 228 ? -11.055 -15.344 -8.109 1 95.44 228 GLU B O 1
ATOM 3632 N N . VAL B 1 229 ? -12.562 -14.898 -6.52 1 94.31 229 VAL B N 1
ATOM 3633 C CA . VAL B 1 229 ? -11.766 -13.852 -5.895 1 94.31 229 VAL B CA 1
ATOM 3634 C C . VAL B 1 229 ? -11.539 -14.18 -4.422 1 94.31 229 VAL B C 1
ATOM 3636 O O . VAL B 1 229 ? -12.492 -14.477 -3.695 1 94.31 229 VAL B O 1
ATOM 3639 N N . LEU B 1 230 ? -10.305 -14.18 -4.023 1 94.88 230 LEU B N 1
ATOM 3640 C CA . LEU B 1 230 ? -9.977 -14.461 -2.631 1 94.88 230 LEU B CA 1
ATOM 3641 C C . LEU B 1 230 ? -10.398 -13.305 -1.727 1 94.88 230 LEU B C 1
ATOM 3643 O O . LEU B 1 230 ? -10 -12.164 -1.95 1 94.88 230 LEU B O 1
ATOM 3647 N N . ILE B 1 231 ? -11.148 -13.633 -0.703 1 91 231 ILE B N 1
ATOM 3648 C CA . ILE B 1 231 ? -11.648 -12.617 0.213 1 91 231 ILE B CA 1
ATOM 3649 C C . ILE B 1 231 ? -10.484 -12.023 1.003 1 91 231 ILE B C 1
ATOM 3651 O O . ILE B 1 231 ? -9.492 -12.711 1.277 1 91 231 ILE B O 1
ATOM 3655 N N . ASN B 1 232 ? -10.516 -10.734 1.382 1 88.25 232 ASN B N 1
ATOM 3656 C CA . ASN B 1 232 ? -9.578 -10.023 2.24 1 88.25 232 ASN B CA 1
ATOM 3657 C C . ASN B 1 232 ? -8.164 -10.062 1.673 1 88.25 232 ASN B C 1
ATOM 3659 O O . ASN B 1 232 ? -7.188 -10.133 2.426 1 88.25 232 ASN B O 1
ATOM 3663 N N . SER B 1 233 ? -8.062 -10.062 0.325 1 94.38 233 SER B N 1
ATOM 3664 C CA . SER B 1 233 ? -6.746 -10.242 -0.276 1 94.38 233 SER B CA 1
ATOM 3665 C C . SER B 1 233 ? -6.188 -8.914 -0.783 1 94.38 233 SER B C 1
ATOM 3667 O O . SER B 1 233 ? -5.168 -8.891 -1.477 1 94.38 233 SER B O 1
ATOM 3669 N N . ASN B 1 234 ? -6.859 -7.793 -0.45 1 92.81 234 ASN B N 1
ATOM 3670 C CA . ASN B 1 234 ? -6.395 -6.496 -0.925 1 92.81 234 ASN B CA 1
ATOM 3671 C C . ASN B 1 234 ? -5.312 -5.922 -0.019 1 92.81 234 ASN B C 1
ATOM 3673 O O . ASN B 1 234 ? -4.793 -4.832 -0.276 1 92.81 234 ASN B O 1
ATOM 3677 N N . TYR B 1 235 ? -4.941 -6.629 1.096 1 91.94 235 TYR B N 1
ATOM 3678 C CA . TYR B 1 235 ? -3.918 -6.121 2.002 1 91.94 235 TYR B CA 1
ATOM 3679 C C . TYR B 1 235 ? -3.047 -7.254 2.531 1 91.94 235 TYR B C 1
ATOM 3681 O O . TYR B 1 235 ? -3.451 -8.422 2.51 1 91.94 235 TYR B O 1
#

Secondary structure (DSSP, 8-state):
------------------------PPPPSS--B-TTT--TTS--EEE-HHHHHHHHTTPPP-EEEE-TBTTTEE-HHHHHHHHHHHSTTSGGGGG-HHHHHHHHHHGGGGPEEPHHHHHHHHHHHHTT-EEEEEEEEEP-SS--HHHHHHHHHT-SSPPPPEEEET---SSSSTTHHHHHHTTEEEEEESSHHHHHHHHHHTSEEEEPPPPTT-SS-SPP-BTTTS-EEETT---/------------------------PPPPSS--B-TTT--TTS--EEE-HHHHHHHHTTPPP-EEEE-TBTTTEE-HHHHHHHHHHHSTTSGGGGG-HHHHHHHHHHGGGGPEEPHHHHHHHHHHHHTT-EEEEEEEEEP-SS--HHHHHHHHHT-SSPPPPEEEET---SSSSTTHHHHHHTTEEEEEESSHHHHHHHHHHTSEEEEPPPPTT-SS-SPP-BTTTS-EEETT---

Nearest PDB structures (foldseek):
  2b82-assembly1_A  TM=9.218E-01  e=1.890E-27  Escherichia coli
  1z5u-assembly1_B  TM=9.088E-01  e=4.068E-27  Salmonella enterica subsp. enterica serovar Typhimurium
  2aut-assembly1_A  TM=9.061E-01  e=9.946E-27  Salmonella enterica subsp. enterica serovar Typhimurium
  1z88-assembly1_A  TM=9.068E-01  e=2.432E-26  Salmonella enterica subsp. enterica serovar Typhimurium
  6xod-assembly1_B  TM=5.914E-01  e=4.851E-04  Arabidopsis thaliana

Organism: Haemophilus parainfluenzae (strain T3T1) (NCBI:txid862965)